Protein 5DQV (pdb70)

Solvent-accessible surface area: 17949 Å² total; per-residue (Å²): 179,93,77,115,78,22,6,77,84,0,57,97,27,0,90,76,30,27,106,96,46,51,13,0,30,25,0,0,90,29,0,48,102,0,0,101,114,57,139,12,55,72,17,1,0,32,0,0,0,0,0,7,23,0,12,43,110,112,27,72,135,130,40,106,32,57,54,68,92,0,60,84,60,0,64,109,43,46,5,44,127,124,42,0,42,94,0,25,125,3,0,56,92,47,74,160,27,57,108,16,0,68,0,0,34,0,0,35,58,0,1,14,0,0,0,1,1,0,0,73,9,0,46,120,3,10,60,121,70,60,26,6,4,11,80,106,113,1,4,13,15,72,0,84,103,97,6,26,132,6,19,117,112,8,48,14,104,22,0,95,130,38,0,94,85,20,23,84,28,0,64,81,0,9,156,21,0,72,95,28,4,103,50,3,91,87,70,145,128,94,85,141,58,23,11,85,84,0,56,89,39,0,95,87,43,76,100,47,33,8,2,17,18,0,0,75,27,0,50,101,0,0,106,125,53,139,10,52,73,15,0,0,31,1,0,0,0,0,4,39,3,20,37,131,87,25,107,128,57,66,36,52,57,67,89,0,62,86,47,0,68,105,38,51,6,40,156,67,33,0,40,102,1,24,59,12,0,44,65,36,30,122,220,143,85,114,59,51,18,10,75,0,0,53,0,0,36,65,0,1,14,0,0,0,1,1,0,0,65,10,0,33,122,3,9,57,128,71,65,27,8,18,67,96,115,59,1,4,26,15,68,0,93,109,86,4,32,75,4,28,122,111,7,52,13,102,14,0,102,122,53,0,117,114,12,34,88,22,0,73,98,0,9,56,35,0,62,121,22,9,117,74,10,120

Structure (mmCIF, N/CA/C/O backbone):
data_5DQV
#
_entry.id   5DQV
#
_cell.length_a   47.061
_cell.length_b   53.432
_cell.length_c   82.610
_cell.angle_alpha   90.00
_cell.angle_beta   94.13
_cell.angle_gamma   90.00
#
_symmetry.space_group_name_H-M   'P 1 21 1'
#
loop_
_entity.id
_entity.type
_entity.pdbx_description
1 polymer 'Uncharacterized protein'
2 non-polymer 'NICKEL (II) ION'
3 water water
#
loop_
_atom_site.group_PDB
_atom_site.id
_atom_site.type_symbol
_atom_site.label_atom_id
_atom_site.label_alt_id
_atom_site.label_comp_id
_atom_site.label_asym_id
_atom_site.label_entity_id
_atom_site.label_seq_id
_atom_site.pdbx_PDB_ins_code
_atom_site.Cartn_x
_atom_site.Cartn_y
_atom_site.Cartn_z
_atom_site.occupancy
_atom_site.B_iso_or_equiv
_atom_site.auth_seq_id
_atom_site.auth_comp_id
_atom_site.auth_asym_id
_atom_site.auth_atom_id
_atom_site.pdbx_PDB_model_num
ATOM 1 N N . MET A 1 7 ? -14.486 8.079 15.877 1.00 69.62 1 MET A N 1
ATOM 2 C CA . MET A 1 7 ? -13.753 7.738 14.616 1.00 66.29 1 MET A CA 1
ATOM 3 C C . MET A 1 7 ? -14.092 6.334 14.118 1.00 58.47 1 MET A C 1
ATOM 4 O O . MET A 1 7 ? -13.879 5.314 14.802 1.00 53.78 1 MET A O 1
ATOM 9 N N . THR A 1 8 ? -14.600 6.296 12.894 1.00 57.44 2 THR A N 1
ATOM 10 C CA . THR A 1 8 ? -14.900 5.046 12.230 1.00 52.49 2 THR A CA 1
ATOM 11 C C . THR A 1 8 ? -13.638 4.215 11.977 1.00 47.78 2 THR A C 1
ATOM 12 O O . THR A 1 8 ? -13.653 3.005 12.175 1.00 42.96 2 THR A O 1
ATOM 16 N N . GLU A 1 9 ? -12.555 4.848 11.538 1.00 49.49 3 GLU A N 1
ATOM 17 C CA . GLU A 1 9 ? -11.298 4.091 11.308 1.00 46.33 3 GLU A CA 1
ATOM 18 C C . GLU A 1 9 ? -10.672 3.554 12.611 1.00 42.70 3 GLU A C 1
ATOM 19 O O . GLU A 1 9 ? -10.050 2.516 12.606 1.00 37.93 3 GLU A O 1
ATOM 25 N N . LEU A 1 10 ? -10.825 4.274 13.717 1.00 44.48 4 LEU A N 1
ATOM 26 C CA . LEU A 1 10 ? -10.325 3.786 15.001 1.00 43.35 4 LEU A CA 1
ATOM 27 C C . LEU A 1 10 ? -11.028 2.474 15.369 1.00 38.04 4 LEU A C 1
ATOM 28 O O . LEU A 1 10 ? -10.405 1.508 15.830 1.00 33.66 4 LEU A O 1
ATOM 33 N N . LYS A 1 11 ? -12.333 2.443 15.130 1.00 37.47 5 LYS A N 1
ATOM 34 C CA . LYS A 1 11 ? -13.149 1.311 15.497 1.00 35.62 5 LYS A CA 1
ATOM 35 C C . LYS A 1 11 ? -12.833 0.133 14.576 1.00 31.20 5 LYS A C 1
ATOM 36 O O . LYS A 1 11 ? -12.707 -1.016 15.022 1.00 29.00 5 LYS A O 1
ATOM 39 N N . GLN A 1 12 ? -12.671 0.411 13.289 1.00 30.85 6 GLN A N 1
ATOM 40 C CA . GLN A 1 12 ? -12.329 -0.663 12.336 1.00 28.56 6 GLN A CA 1
ATOM 41 C C . GLN A 1 12 ? -10.941 -1.268 12.656 1.00 26.77 6 GLN A C 1
ATOM 42 O O . GLN A 1 12 ? -10.770 -2.494 12.645 1.00 24.18 6 GLN A O 1
ATOM 48 N N . ALA A 1 13 ? -9.948 -0.426 12.985 1.00 28.49 7 ALA A N 1
ATOM 49 C CA . ALA A 1 13 ? -8.637 -0.951 13.347 1.00 28.13 7 ALA A CA 1
ATOM 50 C C . ALA A 1 13 ? -8.749 -1.828 14.623 1.00 27.35 7 ALA A C 1
ATOM 51 O O . ALA A 1 13 ? -8.143 -2.878 14.701 1.00 25.54 7 ALA A O 1
ATOM 53 N N . ASP A 1 14 ? -9.532 -1.387 15.611 1.00 29.73 8 ASP A N 1
ATOM 54 C CA . ASP A 1 14 ? -9.702 -2.182 16.833 1.00 29.97 8 ASP A CA 1
ATOM 55 C C . ASP A 1 14 ? -10.395 -3.521 16.488 1.00 27.55 8 ASP A C 1
ATOM 56 O O . ASP A 1 14 ? -10.096 -4.561 17.074 1.00 26.95 8 ASP A O 1
ATOM 61 N N . GLN A 1 15 ? -11.333 -3.482 15.549 1.00 26.56 9 GLN A N 1
ATOM 62 C CA . GLN A 1 15 ? -11.991 -4.697 15.085 1.00 25.45 9 GLN A CA 1
ATOM 63 C C . GLN A 1 15 ? -11.051 -5.667 14.449 1.00 22.70 9 GLN A C 1
ATOM 64 O O . GLN A 1 15 ? -11.034 -6.868 14.759 1.00 20.72 9 GLN A O 1
ATOM 70 N N . ILE A 1 16 ? -10.196 -5.128 13.587 1.00 22.31 10 ILE A N 1
ATOM 71 C CA . ILE A 1 16 ? -9.212 -5.949 12.877 1.00 20.88 10 ILE A CA 1
ATOM 72 C C . ILE A 1 16 ? -8.219 -6.512 13.876 1.00 21.09 10 ILE A C 1
ATOM 73 O O . ILE A 1 16 ? -7.896 -7.685 13.795 1.00 20.47 10 ILE A O 1
ATOM 78 N N . ARG A 1 17 ? -7.806 -5.694 14.852 1.00 22.40 11 ARG A N 1
ATOM 79 C CA . ARG A 1 17 ? -6.870 -6.147 15.875 1.00 23.25 11 ARG A CA 1
ATOM 80 C C . ARG A 1 17 ? -7.389 -7.368 16.626 1.00 21.51 11 ARG A C 1
ATOM 81 O O . ARG A 1 17 ? -6.638 -8.302 16.895 1.00 21.44 11 ARG A O 1
ATOM 89 N N . THR A 1 18 ? -8.661 -7.341 17.019 1.00 22.46 12 THR A N 1
ATOM 90 C CA . THR A 1 18 ? -9.208 -8.419 17.861 1.00 22.23 12 THR A CA 1
ATOM 91 C C . THR A 1 18 ? -9.311 -9.693 16.977 1.00 20.51 12 THR A C 1
ATOM 92 O O . THR A 1 18 ? -9.053 -10.783 17.428 1.00 20.95 12 THR A O 1
ATOM 96 N N . TRP A 1 19 ? -9.731 -9.517 15.725 1.00 18.67 13 TRP A 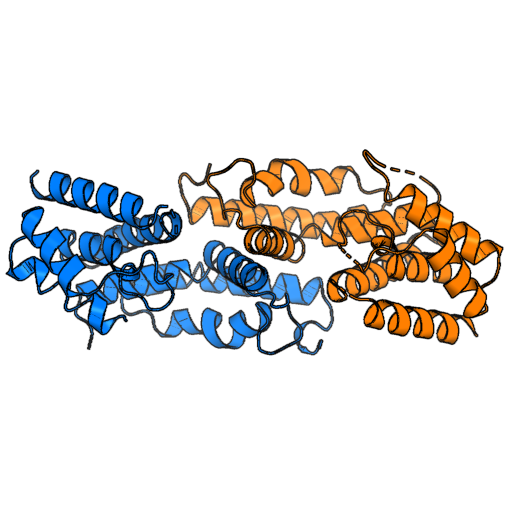N 1
ATOM 97 C CA . TRP A 1 19 ? -9.816 -10.617 14.759 1.00 19.20 13 TRP A CA 1
ATOM 98 C C . TRP A 1 19 ? -8.477 -11.325 14.573 1.00 18.75 13 TRP A C 1
ATOM 99 O O . TRP A 1 19 ? -8.381 -12.544 14.728 1.00 19.90 13 TRP A O 1
ATOM 110 N N . VAL A 1 20 ? -7.449 -10.557 14.245 1.00 19.48 14 VAL A N 1
ATOM 111 C CA . VAL A 1 20 ? -6.132 -11.096 13.968 1.00 19.50 14 VAL A CA 1
ATOM 112 C C . VAL A 1 20 ? -5.586 -11.825 15.192 1.00 21.63 14 VAL A C 1
ATOM 113 O O . VAL A 1 20 ? -5.055 -12.947 15.077 1.00 21.53 14 VAL A O 1
ATOM 117 N N . GLN A 1 21 ? -5.733 -11.187 16.358 1.00 22.79 15 GLN A N 1
ATOM 118 C CA . GLN A 1 21 ? -5.331 -11.820 17.606 1.00 26.06 15 GLN A CA 1
ATOM 119 C C . GLN A 1 21 ? -6.095 -13.126 17.817 1.00 26.50 15 GLN A C 1
ATOM 120 O O . GLN A 1 21 ? -5.494 -14.125 18.222 1.00 28.52 15 GLN A O 1
ATOM 126 N N . SER A 1 22 ? -7.399 -13.157 17.497 1.00 24.48 16 SER A N 1
ATOM 127 C CA . SER A 1 22 ? -8.190 -14.382 17.626 1.00 24.28 16 SER A CA 1
ATOM 128 C C . SER A 1 22 ? -7.785 -15.462 16.636 1.00 24.64 16 SER A C 1
ATOM 129 O O . SER A 1 22 ? -7.789 -16.632 16.982 1.00 27.92 16 SER A O 1
ATOM 132 N N . VAL A 1 23 ? -7.448 -15.076 15.404 1.00 23.74 17 VAL A N 1
ATOM 133 C CA . VAL A 1 23 ? -6.984 -15.998 14.371 1.00 25.00 17 VAL A CA 1
ATOM 134 C C . VAL A 1 23 ? -5.671 -16.671 14.812 1.00 27.32 17 VAL A C 1
ATOM 135 O O . VAL A 1 23 ? -5.518 -17.885 14.715 1.00 29.63 17 VAL A O 1
ATOM 139 N N . LEU A 1 24 ? -4.760 -15.873 15.343 1.00 27.45 18 LEU A N 1
ATOM 140 C CA . LEU A 1 24 ? -3.387 -16.322 15.623 1.00 30.59 18 LEU A CA 1
ATOM 141 C C . LEU A 1 24 ? -3.286 -17.088 16.907 1.00 35.23 18 LEU A C 1
ATOM 142 O O . LEU A 1 24 ? -2.253 -17.626 17.218 1.00 38.88 18 LEU A O 1
ATOM 147 N N . THR A 1 25 ? -4.386 -17.139 17.632 1.00 36.91 19 THR A N 1
ATOM 148 C CA . THR A 1 25 ? -4.522 -17.814 18.893 1.00 42.22 19 THR A CA 1
ATOM 149 C C . THR A 1 25 ? -5.032 -19.248 18.641 1.00 46.65 19 THR A C 1
ATOM 150 O O . THR A 1 25 ? -5.976 -19.451 17.838 1.00 47.35 19 THR A O 1
ATOM 152 N N . ASP A 1 32 ? 3.303 -14.432 14.809 1.00 35.37 26 ASP A N 1
ATOM 153 C CA . ASP A 1 32 ? 2.516 -14.452 16.023 1.00 34.42 26 ASP A CA 1
ATOM 154 C C . ASP A 1 32 ? 2.133 -13.045 16.452 1.00 31.63 26 ASP A C 1
ATOM 155 O O . ASP A 1 32 ? 2.618 -12.021 15.907 1.00 27.78 26 ASP A O 1
ATOM 160 N N . TRP A 1 33 ? 1.210 -13.008 17.407 1.00 30.19 27 TRP A N 1
ATOM 161 C CA . TRP A 1 33 ? 0.501 -11.798 17.666 1.00 29.08 27 TRP A CA 1
ATOM 162 C C . TRP A 1 33 ? 1.496 -10.732 18.132 1.00 27.69 27 TRP A C 1
ATOM 163 O O . TRP A 1 33 ? 1.389 -9.574 17.732 1.00 25.81 27 TRP A O 1
ATOM 174 N N . LEU A 1 34 ? 2.471 -11.122 18.940 1.00 29.35 28 LEU A N 1
ATOM 175 C CA . LEU A 1 34 ? 3.434 -10.153 19.465 1.00 29.68 28 LEU A CA 1
ATOM 176 C C . LEU A 1 34 ? 4.213 -9.464 18.323 1.00 27.64 28 LEU A C 1
ATOM 177 O O . LEU A 1 34 ? 4.361 -8.251 18.328 1.00 26.45 28 LEU A O 1
ATOM 182 N N . HIS A 1 35 ? 4.645 -10.261 17.344 1.00 26.33 29 HIS A N 1
ATOM 183 C CA . HIS A 1 35 ? 5.329 -9.765 16.154 1.00 25.50 29 HIS A CA 1
ATOM 184 C C . HIS A 1 35 ? 4.416 -8.779 15.434 1.00 23.77 29 HIS A C 1
ATOM 185 O O . HIS A 1 35 ? 4.812 -7.656 15.118 1.00 22.39 29 HIS A O 1
ATOM 192 N N . ILE A 1 36 ? 3.171 -9.194 15.170 1.00 22.96 30 ILE A N 1
ATOM 193 C CA . ILE A 1 36 ? 2.247 -8.347 14.443 1.00 22.25 30 ILE A CA 1
ATOM 194 C C . ILE A 1 36 ? 2.011 -7.026 15.177 1.00 22.49 30 ILE A C 1
ATOM 195 O O . ILE A 1 36 ? 2.084 -5.982 14.588 1.00 21.67 30 ILE A O 1
ATOM 200 N N . SER A 1 37 ? 1.835 -7.068 16.496 1.00 24.08 31 SER A N 1
ATOM 201 C CA . SER A 1 37 ? 1.609 -5.837 17.260 1.00 25.90 31 SER A CA 1
ATOM 202 C C . SER A 1 37 ? 2.787 -4.879 17.153 1.00 25.39 31 SER A C 1
ATOM 203 O O . SER A 1 37 ? 2.618 -3.648 16.961 1.00 24.15 31 SER A O 1
ATOM 206 N N . ARG A 1 38 ? 4.002 -5.426 17.238 1.00 24.84 32 ARG A N 1
ATOM 207 C CA . ARG A 1 38 ? 5.200 -4.599 17.132 1.00 23.88 32 ARG A CA 1
ATOM 208 C C . ARG A 1 38 ? 5.295 -3.990 15.735 1.00 22.26 32 ARG A C 1
ATOM 209 O O . ARG A 1 38 ? 5.645 -2.804 15.562 1.00 21.03 32 ARG A O 1
ATOM 217 N N . VAL A 1 39 ? 5.048 -4.810 14.721 1.00 20.76 33 VAL A N 1
ATOM 218 C CA . VAL A 1 39 ? 5.121 -4.331 13.346 1.00 19.18 33 VAL A CA 1
ATOM 219 C C . VAL A 1 39 ? 4.093 -3.251 13.047 1.00 19.59 33 VAL A C 1
ATOM 220 O O . VAL A 1 39 ? 4.446 -2.250 12.439 1.00 19.22 33 VAL A O 1
ATOM 224 N N . ALA A 1 40 ? 2.848 -3.400 13.556 1.00 20.09 34 ALA A N 1
ATOM 225 C CA . ALA A 1 40 ? 1.852 -2.382 13.398 1.00 20.16 34 ALA A CA 1
ATOM 226 C C . ALA A 1 40 ? 2.247 -1.051 14.069 1.00 21.44 34 ALA A C 1
ATOM 227 O O . ALA A 1 40 ? 2.158 0.006 13.418 1.00 20.79 34 ALA A O 1
ATOM 229 N N . ASP A 1 41 ? 2.804 -1.095 15.275 1.00 21.67 35 ASP A N 1
ATOM 230 C CA . ASP A 1 41 ? 3.245 0.148 15.940 1.00 25.00 35 ASP A CA 1
ATOM 231 C C . ASP A 1 41 ? 4.386 0.821 15.166 1.00 24.38 35 ASP A C 1
ATOM 232 O O . ASP A 1 41 ? 4.412 2.031 14.942 1.00 24.10 35 ASP A O 1
ATOM 237 N N . LEU A 1 42 ? 5.336 0.019 14.733 1.00 24.73 36 LEU A N 1
ATOM 238 C CA . LEU A 1 42 ? 6.477 0.538 13.957 1.00 25.13 36 LEU A CA 1
ATOM 239 C C . LEU A 1 42 ? 6.000 1.115 12.623 1.00 23.37 36 LEU A C 1
ATOM 240 O O . LEU A 1 42 ? 6.424 2.175 12.206 1.00 21.41 36 LEU A O 1
ATOM 245 N N . ALA A 1 43 ? 5.125 0.381 11.946 1.00 21.62 37 ALA A N 1
ATOM 246 C CA . ALA A 1 43 ? 4.607 0.836 10.679 1.00 21.47 37 ALA A CA 1
ATOM 247 C C . ALA A 1 43 ? 3.845 2.176 10.776 1.00 21.53 37 ALA A C 1
ATOM 248 O O . ALA A 1 43 ? 3.989 3.051 9.905 1.00 20.47 37 ALA A O 1
ATOM 250 N N . VAL A 1 44 ? 3.046 2.354 11.818 1.00 22.04 38 VAL A N 1
ATOM 251 C CA . VAL A 1 44 ? 2.259 3.583 11.972 1.00 23.30 38 VAL A CA 1
ATOM 252 C C . VAL A 1 44 ? 3.210 4.739 12.248 1.00 22.69 38 VAL A C 1
ATOM 253 O O . VAL A 1 44 ? 3.045 5.865 11.687 1.00 22.10 38 VAL A O 1
ATOM 257 N N . TYR A 1 45 ? 4.244 4.477 13.050 1.00 22.99 39 TYR A N 1
ATOM 258 C CA . TYR A 1 45 ? 5.251 5.508 13.344 1.00 24.72 39 TYR A CA 1
ATOM 259 C C . TYR A 1 45 ? 5.981 6.009 12.061 1.00 23.64 39 TYR A C 1
ATOM 260 O O . TYR A 1 45 ? 6.027 7.201 11.748 1.00 23.55 39 TYR A O 1
ATOM 269 N N . ILE A 1 46 ? 6.476 5.071 11.289 1.00 22.73 40 ILE A N 1
ATOM 270 C CA . ILE A 1 46 ? 7.130 5.362 9.990 1.00 22.66 40 ILE A CA 1
ATOM 271 C C . ILE A 1 46 ? 6.173 6.044 8.984 1.00 22.15 40 ILE A C 1
ATOM 272 O O . ILE A 1 46 ? 6.519 7.017 8.335 1.00 22.64 40 ILE A O 1
ATOM 277 N N . GLY A 1 47 ? 4.966 5.507 8.892 1.00 21.54 41 GLY A N 1
ATOM 278 C CA . GLY A 1 47 ? 3.921 6.009 8.061 1.00 22.33 41 GLY A CA 1
ATOM 279 C C . GLY A 1 47 ? 3.588 7.452 8.321 1.00 22.18 41 GLY A C 1
ATOM 280 O O . GLY A 1 47 ? 3.423 8.254 7.379 1.00 22.39 41 GLY A O 1
ATOM 281 N N . GLU A 1 48 ? 3.553 7.822 9.595 1.00 23.91 42 GLU A N 1
ATOM 282 C CA . GLU A 1 48 ? 3.292 9.205 9.949 1.00 25.86 42 GLU A CA 1
ATOM 283 C C . GLU A 1 48 ? 4.444 10.132 9.531 1.00 25.89 42 GLU A C 1
ATOM 284 O O . GLU A 1 48 ? 4.209 11.178 8.931 1.00 27.84 42 GLU A O 1
ATOM 290 N N . LYS A 1 49 ? 5.685 9.730 9.783 1.00 24.88 43 LYS A N 1
ATOM 291 C CA . LYS A 1 49 ? 6.851 10.494 9.337 1.00 25.84 43 LYS A CA 1
ATOM 292 C C . LYS A 1 49 ? 6.908 10.610 7.823 1.00 25.37 43 LYS A C 1
ATOM 293 O O . LYS A 1 49 ? 7.356 11.631 7.299 1.00 25.25 43 LYS A O 1
ATOM 299 N N . GLU A 1 50 ? 6.467 9.561 7.132 1.00 23.74 44 GLU A N 1
ATOM 300 C CA . GLU A 1 50 ? 6.584 9.497 5.664 1.00 24.49 44 GLU A CA 1
ATOM 301 C C . GLU A 1 50 ? 5.346 10.044 4.936 1.00 25.03 44 GLU A C 1
ATOM 302 O O . GLU A 1 50 ? 5.312 10.069 3.724 1.00 24.93 44 GLU A O 1
ATOM 308 N N . ASN A 1 51 ? 4.329 10.459 5.694 1.00 25.09 45 ASN A N 1
ATOM 309 C CA . ASN A 1 51 ? 3.043 10.935 5.151 1.00 25.40 45 ASN A CA 1
ATOM 310 C C . ASN A 1 51 ? 2.350 9.911 4.282 1.00 24.97 45 ASN A C 1
ATOM 311 O O . ASN A 1 51 ? 1.808 10.264 3.234 1.00 26.09 45 ASN A O 1
ATOM 316 N N . ALA A 1 52 ? 2.361 8.649 4.714 1.00 23.63 46 ALA A N 1
ATOM 317 C CA . ALA A 1 52 ? 1.690 7.580 4.014 1.00 23.77 46 ALA A CA 1
ATOM 318 C C . ALA A 1 52 ? 0.262 7.513 4.569 1.00 25.25 46 ALA A C 1
ATOM 319 O O . ALA A 1 52 ? -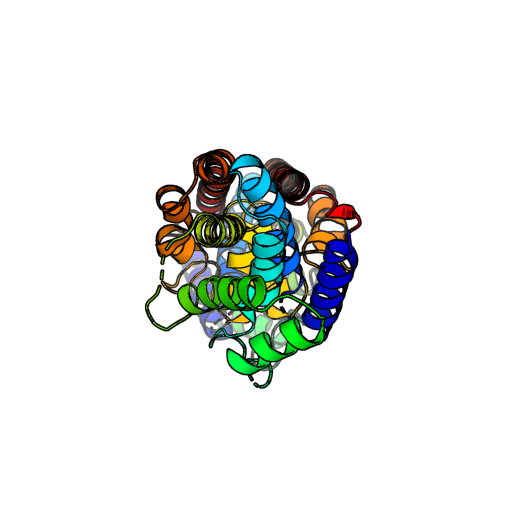0.044 8.161 5.575 1.00 26.18 46 ALA A O 1
ATOM 321 N N . ASP A 1 53 ? -0.622 6.794 3.904 1.00 25.67 47 ASP A N 1
ATOM 322 C CA . ASP A 1 53 ? -1.987 6.610 4.420 1.00 27.04 47 ASP A CA 1
ATOM 323 C C . ASP A 1 53 ? -1.964 5.723 5.647 1.00 25.92 47 ASP A C 1
ATOM 324 O O . ASP A 1 53 ? -1.709 4.518 5.525 1.00 24.94 47 ASP A O 1
ATOM 329 N N . LEU A 1 54 ? -2.239 6.286 6.820 1.00 26.28 48 LEU A N 1
ATOM 330 C CA . LEU A 1 54 ? -2.029 5.536 8.090 1.00 26.36 48 LEU A CA 1
ATOM 331 C C . LEU A 1 54 ? -3.024 4.372 8.296 1.00 26.36 48 LEU A C 1
ATOM 332 O O . LEU A 1 54 ? -2.682 3.331 8.902 1.00 24.94 48 LEU A O 1
ATOM 337 N N . PHE A 1 55 ? -4.248 4.544 7.796 1.00 27.16 49 PHE A N 1
ATOM 338 C CA . PHE A 1 55 ? -5.221 3.488 7.947 1.00 27.26 49 PHE A CA 1
ATOM 339 C C . PHE A 1 55 ? -4.810 2.283 7.126 1.00 25.21 49 PHE A C 1
ATOM 340 O O . PHE A 1 55 ? -4.898 1.134 7.593 1.00 24.15 49 PHE A O 1
ATOM 348 N N . ILE A 1 56 ? -4.325 2.529 5.907 1.00 24.93 50 ILE A N 1
ATOM 349 C CA . ILE A 1 56 ? -3.935 1.417 5.055 1.00 25.07 50 ILE A CA 1
ATOM 350 C C . ILE A 1 56 ? -2.690 0.775 5.654 1.00 23.15 50 ILE A C 1
ATOM 351 O O . ILE A 1 56 ? -2.560 -0.454 5.679 1.00 24.00 50 ILE A O 1
ATOM 356 N N . VAL A 1 57 ? -1.770 1.590 6.141 1.00 22.82 51 VAL A N 1
ATOM 357 C CA . VAL A 1 57 ? -0.538 1.055 6.708 1.00 21.19 51 VAL A CA 1
ATOM 358 C C . VAL A 1 57 ? -0.852 0.152 7.903 1.00 20.61 51 VAL A C 1
ATOM 359 O O . VAL A 1 57 ? -0.344 -0.985 7.996 1.00 18.17 51 VAL A O 1
ATOM 363 N N . GLU A 1 58 ? -1.723 0.640 8.798 1.00 20.45 52 GLU A N 1
ATOM 364 C CA . GLU A 1 58 ? -2.022 -0.143 10.002 1.00 20.45 52 GLU A CA 1
ATOM 365 C C . GLU A 1 58 ? -2.755 -1.446 9.673 1.00 19.46 52 GLU A C 1
ATOM 366 O O . GLU A 1 58 ? -2.443 -2.485 10.253 1.00 20.42 52 GLU A O 1
ATOM 372 N N . THR A 1 59 ? -3.756 -1.368 8.813 1.00 19.74 53 THR A N 1
ATOM 373 C CA . THR A 1 59 ? -4.504 -2.525 8.365 1.00 21.06 53 THR A CA 1
ATOM 374 C C . THR A 1 59 ? -3.647 -3.560 7.680 1.00 21.03 53 THR A C 1
ATOM 375 O O . THR A 1 59 ? -3.680 -4.740 8.071 1.00 22.31 53 THR A O 1
ATOM 379 N N . ALA A 1 60 ? -2.817 -3.124 6.727 1.00 20.07 54 ALA A N 1
ATOM 380 C CA . ALA A 1 60 ? -1.867 -4.031 6.095 1.00 19.62 54 ALA A CA 1
ATOM 381 C C . ALA A 1 60 ? -0.883 -4.647 7.055 1.00 18.97 54 ALA A C 1
ATOM 382 O O . ALA A 1 60 ? -0.606 -5.862 7.014 1.00 18.92 54 ALA A O 1
ATOM 384 N N . ALA A 1 61 ? -0.394 -3.842 7.983 1.00 18.76 55 ALA A N 1
ATOM 385 C CA . ALA A 1 61 ? 0.539 -4.366 8.986 1.00 19.30 55 ALA A CA 1
ATOM 386 C C . ALA A 1 61 ? -0.153 -5.435 9.789 1.00 19.20 55 ALA A C 1
ATOM 387 O O . ALA A 1 61 ? 0.404 -6.496 10.046 1.00 20.51 55 ALA A O 1
ATOM 389 N N . LEU A 1 62 ? -1.392 -5.155 10.186 1.00 20.34 56 LEU A N 1
ATOM 390 C CA . LEU A 1 62 ? -2.117 -6.111 11.055 1.00 20.39 56 LEU A CA 1
ATOM 391 C C . LEU A 1 62 ? -2.348 -7.439 10.344 1.00 20.58 56 LEU A C 1
ATOM 392 O O . LEU A 1 62 ? -2.231 -8.483 10.966 1.00 21.25 56 LEU A O 1
ATOM 397 N N . VAL A 1 63 ? -2.656 -7.419 9.042 1.00 21.00 57 VAL A N 1
ATOM 398 C CA . VAL A 1 63 ? -2.984 -8.683 8.332 1.00 21.52 57 VAL A CA 1
ATOM 399 C C . VAL A 1 63 ? -1.853 -9.248 7.506 1.00 23.71 57 VAL A C 1
ATOM 400 O O . VAL A 1 63 ? -2.035 -10.294 6.871 1.00 24.53 57 VAL A O 1
ATOM 404 N N . HIS A 1 64 ? -0.665 -8.629 7.591 1.00 24.35 58 HIS A N 1
ATOM 405 C CA . HIS A 1 64 ? 0.438 -8.919 6.656 1.00 25.90 58 HIS A CA 1
ATOM 406 C C . HIS A 1 64 ? 0.867 -10.387 6.704 1.00 27.50 58 HIS A C 1
ATOM 407 O O . HIS A 1 64 ? 1.297 -10.923 5.677 1.00 30.55 58 HIS A O 1
ATOM 414 N N . ASP A 1 65 ? 0.685 -11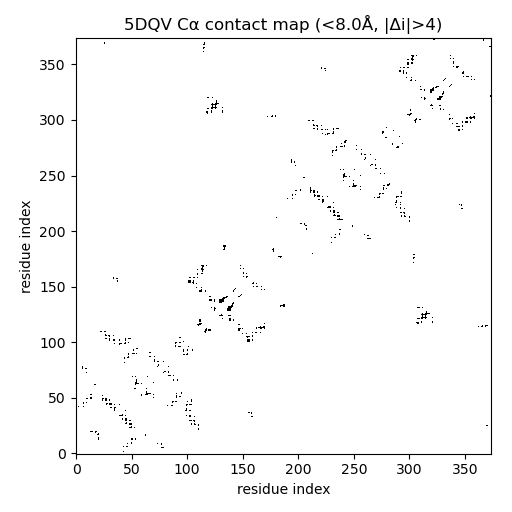.047 7.846 1.00 26.03 59 ASP A N 1
ATOM 415 C CA . ASP A 1 65 ? 1.156 -12.421 8.051 1.00 28.22 59 ASP A CA 1
ATOM 416 C C . ASP A 1 65 ? 0.094 -13.501 7.842 1.00 27.56 59 ASP A C 1
ATOM 417 O O . ASP A 1 65 ? 0.433 -14.710 7.919 1.00 28.89 59 ASP A O 1
ATOM 422 N N . LEU A 1 66 ? -1.180 -13.122 7.700 1.00 24.92 60 LEU A N 1
ATOM 423 C CA . LEU A 1 66 ? -2.263 -14.082 7.888 1.00 25.46 60 LEU A CA 1
ATOM 424 C C . LEU A 1 66 ? -2.240 -15.095 6.727 1.00 25.13 60 LEU A C 1
ATOM 425 O O . LEU A 1 66 ? -2.716 -16.196 6.891 1.00 24.90 60 LEU A O 1
ATOM 430 N N . ILE A 1 67 ? -1.705 -14.673 5.591 1.00 24.19 61 ILE A N 1
ATOM 431 C CA . ILE A 1 67 ? -1.627 -15.513 4.399 1.00 26.70 61 ILE A CA 1
ATOM 432 C C . ILE A 1 67 ? -0.262 -16.158 4.168 1.00 29.04 61 ILE A C 1
ATOM 433 O O . ILE A 1 67 ? -0.060 -16.834 3.169 1.00 29.27 61 ILE A O 1
ATOM 438 N N . ASP A 1 68 ? 0.665 -15.942 5.099 1.00 30.13 62 ASP A N 1
ATOM 439 C CA . ASP A 1 68 ? 2.072 -16.262 4.860 1.00 31.63 62 ASP A CA 1
ATOM 440 C C . ASP A 1 68 ? 2.218 -17.781 5.003 1.00 34.42 62 ASP A C 1
ATOM 441 O O . ASP A 1 68 ? 1.625 -18.429 5.881 1.00 33.31 62 ASP A O 1
ATOM 446 N N . VAL A 1 69 ? 2.988 -18.351 4.098 1.00 37.72 63 VAL A N 1
ATOM 447 C CA . VAL A 1 69 ? 3.158 -19.778 4.015 1.00 42.12 63 VAL A CA 1
ATOM 448 C C . VAL A 1 69 ? 3.703 -20.374 5.300 1.00 43.76 63 VAL A C 1
ATOM 449 O O . VAL A 1 69 ? 3.512 -21.563 5.558 1.00 46.15 63 VAL A O 1
ATOM 453 N N . LYS A 1 70 ? 4.364 -19.538 6.091 1.00 43.49 64 LYS A N 1
ATOM 454 C CA . LYS A 1 70 ? 5.008 -19.993 7.310 1.00 45.93 64 LYS A CA 1
ATOM 455 C C . LYS A 1 70 ? 4.032 -20.287 8.440 1.00 45.64 64 LYS A C 1
ATOM 456 O O . LYS A 1 70 ? 4.373 -21.029 9.357 1.00 47.93 64 LYS A O 1
ATOM 459 N N . LEU A 1 71 ? 2.811 -19.738 8.380 1.00 43.28 65 LEU A N 1
ATOM 460 C CA . LEU A 1 71 ? 1.822 -20.070 9.383 1.00 42.00 65 LEU A CA 1
ATOM 461 C C . LEU A 1 71 ? 1.397 -21.488 9.193 1.00 43.67 65 LEU A C 1
ATOM 462 O O . LEU A 1 71 ? 1.342 -21.969 8.080 1.00 45.32 65 LEU A O 1
ATOM 467 N N . PRO A 1 72 ? 1.044 -22.164 10.292 1.00 43.70 66 PRO A N 1
ATOM 468 C CA . PRO A 1 72 ? 0.537 -23.492 10.145 1.00 44.94 66 PRO A CA 1
ATOM 469 C C . PRO A 1 72 ? -0.784 -23.520 9.400 1.00 43.51 66 PRO A C 1
ATOM 470 O O . PRO A 1 72 ? -1.521 -22.527 9.355 1.00 38.59 66 PRO A O 1
ATOM 474 N N . ASP A 1 73 ? -1.048 -24.681 8.826 1.00 36.21 67 ASP A N 1
ATOM 475 C CA . ASP A 1 73 ? -2.260 -24.934 8.037 1.00 35.79 67 ASP A CA 1
ATOM 476 C C . ASP A 1 73 ? -3.576 -24.819 8.801 1.00 34.43 67 ASP A C 1
ATOM 477 O O . ASP A 1 73 ? -4.615 -24.574 8.225 1.00 33.38 67 ASP A O 1
ATOM 482 N N . THR A 1 74 ? -3.536 -25.002 10.109 1.00 35.44 68 THR A N 1
ATOM 483 C CA . THR A 1 74 ? -4.723 -24.762 10.937 1.00 35.20 68 THR A CA 1
ATOM 484 C C . THR A 1 74 ? -5.070 -23.260 11.059 1.00 32.31 68 THR A C 1
ATOM 485 O O . THR A 1 74 ? -6.161 -22.893 11.453 1.00 33.39 68 THR A O 1
ATOM 489 N N . ILE A 1 75 ? -4.161 -22.370 10.692 1.00 30.16 69 ILE A N 1
ATOM 490 C CA . ILE A 1 75 ? -4.359 -20.954 10.948 1.00 28.34 69 ILE A CA 1
ATOM 491 C C . ILE A 1 75 ? -4.322 -20.102 9.712 1.00 26.27 69 ILE A C 1
ATOM 492 O O . ILE A 1 75 ? -5.127 -19.174 9.579 1.00 24.67 69 ILE A O 1
ATOM 497 N N . ARG A 1 76 ? -3.395 -20.399 8.796 1.00 24.96 70 ARG A N 1
ATOM 498 C CA . ARG A 1 76 ? -3.190 -19.602 7.610 1.00 24.20 70 ARG A CA 1
ATOM 499 C C . ARG A 1 76 ? -4.507 -19.371 6.853 1.00 23.31 70 ARG A C 1
ATOM 500 O O . ARG A 1 76 ? -5.323 -20.288 6.750 1.00 23.50 70 ARG A O 1
ATOM 508 N N . LEU A 1 77 ? -4.727 -18.137 6.376 1.00 22.50 71 LEU A N 1
ATOM 509 C CA . LEU A 1 77 ? -5.934 -17.773 5.602 1.00 21.59 71 LEU A CA 1
ATOM 510 C C . LEU A 1 77 ? -5.624 -17.650 4.124 1.00 22.01 71 LEU A C 1
ATOM 511 O O . LEU A 1 77 ? -4.473 -17.420 3.766 1.00 20.61 71 LEU A O 1
ATOM 516 N N . SER A 1 78 ? -6.645 -17.857 3.298 1.00 21.98 72 SER A N 1
ATOM 517 C CA . SER A 1 78 ? -6.565 -17.541 1.897 1.00 23.68 72 SER A CA 1
ATOM 518 C C . SER A 1 78 ? -6.751 -16.050 1.755 1.00 22.98 72 SER A C 1
ATOM 519 O O . SER A 1 78 ? -7.280 -15.345 2.661 1.00 20.31 72 SER A O 1
ATOM 522 N N . VAL A 1 79 ? -6.374 -15.550 0.602 1.00 23.71 73 VAL A N 1
ATOM 523 C CA . VAL A 1 79 ? -6.510 -14.135 0.330 1.00 24.04 73 VAL A CA 1
ATOM 524 C C . VAL A 1 79 ? -7.981 -13.741 0.336 1.00 24.57 73 VAL A C 1
ATOM 525 O O . VAL A 1 79 ? -8.364 -12.681 0.899 1.00 22.50 73 VAL A O 1
ATOM 529 N N . SER A 1 80 ? -8.834 -14.585 -0.241 1.00 26.19 74 SER A N 1
ATOM 530 C CA . SER A 1 80 ? -10.286 -14.278 -0.227 1.00 26.64 74 SER A CA 1
ATOM 531 C C . SER A 1 80 ? -10.843 -14.202 1.189 1.00 25.30 74 SER A C 1
ATOM 532 O O . SER A 1 80 ? -11.716 -13.378 1.467 1.00 24.24 74 SER A O 1
ATOM 535 N N . GLU A 1 81 ? -10.331 -15.006 2.109 1.00 24.30 75 GLU A N 1
ATOM 536 C CA . GLU A 1 81 ? -10.826 -14.961 3.483 1.00 23.36 75 GLU A CA 1
ATOM 537 C C . GLU A 1 81 ? -10.471 -13.644 4.132 1.00 22.49 75 GLU A C 1
ATOM 538 O O . GLU A 1 81 ? -11.288 -13.078 4.845 1.00 22.12 75 GLU A O 1
ATOM 544 N N . VAL A 1 82 ? -9.240 -13.166 3.899 1.00 22.17 76 VAL A N 1
ATOM 545 C CA . VAL A 1 82 ? -8.817 -11.879 4.420 1.00 20.63 76 VAL A CA 1
ATOM 546 C C . VAL A 1 82 ? -9.655 -10.746 3.824 1.00 20.92 76 VAL A C 1
ATOM 547 O O . VAL A 1 82 ? -10.160 -9.922 4.542 1.00 20.18 76 VAL A O 1
ATOM 551 N N . TYR A 1 83 ? -9.770 -10.726 2.506 1.00 20.69 77 TYR A N 1
ATOM 552 C CA . TYR A 1 83 ? -10.571 -9.749 1.790 1.00 21.79 77 TYR A CA 1
ATOM 553 C C . TYR A 1 83 ? -12.028 -9.670 2.339 1.00 22.60 77 TYR A C 1
ATOM 554 O O . TYR A 1 83 ? -12.509 -8.597 2.680 1.00 21.32 77 TYR A O 1
ATOM 563 N N . ASN A 1 84 ? -12.677 -10.829 2.461 1.00 23.79 78 ASN A N 1
ATOM 564 C CA . ASN A 1 84 ? -14.091 -10.905 2.874 1.00 24.45 78 ASN A CA 1
ATOM 565 C C . ASN A 1 84 ? -14.321 -10.377 4.277 1.00 23.59 78 ASN A C 1
ATOM 566 O O . ASN A 1 84 ? -15.337 -9.699 4.540 1.00 24.37 78 ASN A O 1
ATOM 571 N N . GLN A 1 85 ? -13.372 -10.637 5.177 1.00 22.46 79 GLN A N 1
ATOM 572 C CA . GLN A 1 85 ? -13.517 -10.210 6.557 1.00 21.15 79 GLN A CA 1
ATOM 573 C C . GLN A 1 85 ? -13.343 -8.728 6.639 1.00 20.60 79 GLN A C 1
ATOM 574 O O . GLN A 1 85 ? -14.080 -8.027 7.363 1.00 20.15 79 GLN A O 1
ATOM 580 N N . LEU A 1 86 ? -12.338 -8.212 5.931 1.00 19.45 80 LEU A N 1
ATOM 581 C CA . LEU A 1 86 ? -12.171 -6.740 5.881 1.00 20.87 80 LEU A CA 1
ATOM 582 C C . LEU A 1 86 ? -13.436 -6.033 5.406 1.00 21.13 80 LEU A C 1
ATOM 583 O O . LEU A 1 86 ? -13.861 -5.016 5.996 1.00 23.34 80 LEU A O 1
ATOM 588 N N . VAL A 1 87 ? -14.021 -6.525 4.319 1.00 21.44 81 VAL A N 1
ATOM 589 C CA . VAL A 1 87 ? -15.211 -5.907 3.739 1.00 22.84 81 VAL A CA 1
ATOM 590 C C . VAL A 1 87 ? -16.411 -6.015 4.710 1.00 23.94 81 VAL A C 1
ATOM 591 O O . VAL A 1 87 ? -17.188 -5.087 4.863 1.00 25.51 81 VAL A O 1
ATOM 595 N N . THR A 1 88 ? -16.568 -7.168 5.336 1.00 23.69 82 THR A N 1
ATOM 596 C CA . THR A 1 88 ? -17.645 -7.362 6.288 1.00 25.41 82 THR A CA 1
ATOM 597 C C . THR A 1 88 ? -17.480 -6.398 7.430 1.00 24.74 82 THR A C 1
ATOM 598 O O . THR A 1 88 ? -18.446 -5.815 7.936 1.00 28.44 82 THR A O 1
ATOM 602 N N . PHE A 1 89 ? -16.244 -6.221 7.857 1.00 24.12 83 PHE A N 1
ATOM 603 C CA . PHE A 1 89 ? -15.939 -5.283 8.917 1.00 25.06 83 PHE A CA 1
ATOM 604 C C . PHE A 1 89 ? -16.120 -3.812 8.540 1.00 27.15 83 PHE A C 1
ATOM 605 O O . PHE A 1 89 ? -15.987 -2.923 9.424 1.00 29.00 83 PHE A O 1
ATOM 613 N N . GLY A 1 90 ? -16.452 -3.533 7.272 1.00 27.43 84 GLY A N 1
ATOM 614 C CA . GLY A 1 90 ? -16.826 -2.190 6.842 1.00 29.37 84 GLY A CA 1
ATOM 615 C C . GLY A 1 90 ? -15.729 -1.394 6.144 1.00 28.99 84 GLY A C 1
ATOM 616 O O . GLY A 1 90 ? -15.942 -0.217 5.793 1.00 28.45 84 GLY A O 1
ATOM 617 N N . ILE A 1 91 ? -14.576 -2.023 5.881 1.00 28.30 85 ILE A N 1
ATOM 618 C CA . ILE A 1 91 ? -13.560 -1.365 5.088 1.00 28.64 85 ILE A CA 1
ATOM 619 C C . ILE A 1 91 ? -14.075 -1.307 3.653 1.00 29.62 85 ILE A C 1
ATOM 620 O O . ILE A 1 91 ? -14.504 -2.314 3.127 1.00 31.28 85 ILE A O 1
ATOM 625 N N . GLY A 1 92 ? -13.997 -0.157 3.012 1.00 31.36 86 GLY A N 1
ATOM 626 C CA . GLY A 1 92 ? -14.486 -0.002 1.623 1.00 32.37 86 GLY A CA 1
ATOM 627 C C . GLY A 1 92 ? -13.710 -0.867 0.626 1.00 31.73 86 GLY A C 1
ATOM 628 O O . GLY A 1 92 ? -12.595 -1.283 0.893 1.00 29.05 86 GLY A O 1
ATOM 629 N N . LYS A 1 93 ? -14.314 -1.132 -0.523 1.00 32.56 87 LYS A N 1
ATOM 630 C CA . LYS A 1 93 ? -13.730 -2.021 -1.534 1.00 33.26 87 LYS A CA 1
ATOM 631 C C . LYS A 1 93 ? -12.359 -1.542 -1.962 1.00 32.23 87 LYS A C 1
ATOM 632 O O . LYS A 1 93 ? -11.450 -2.342 -2.150 1.00 30.27 87 LYS A O 1
ATOM 638 N N . GLU A 1 94 ? -12.211 -0.241 -2.115 1.00 32.95 88 GLU A N 1
ATOM 639 C CA . GLU A 1 94 ? -10.970 0.296 -2.660 1.00 34.70 88 GLU A CA 1
ATOM 640 C C . GLU A 1 94 ? -9.814 0.122 -1.674 1.00 31.41 88 GLU A C 1
ATOM 641 O O . GLU A 1 94 ? -8.712 -0.265 -2.078 1.00 31.35 88 GLU A O 1
ATOM 647 N N . ASP A 1 95 ? -10.081 0.417 -0.405 1.00 28.58 89 ASP A N 1
ATOM 648 C CA . ASP A 1 95 ? -9.122 0.234 0.662 1.00 27.15 89 ASP A CA 1
ATOM 649 C C . ASP A 1 95 ? -8.771 -1.211 0.853 1.00 25.81 89 ASP A C 1
ATOM 650 O O . ASP A 1 95 ? -7.590 -1.557 1.037 1.00 25.74 89 ASP A O 1
ATOM 655 N N . ALA A 1 96 ? -9.787 -2.058 0.796 1.00 24.24 90 ALA A N 1
ATOM 656 C CA . ALA A 1 96 ? -9.567 -3.474 0.904 1.00 23.51 90 ALA A CA 1
ATOM 657 C C . ALA A 1 96 ? -8.687 -4.024 -0.249 1.00 23.79 90 ALA A C 1
ATOM 658 O O . ALA A 1 96 ? -7.756 -4.804 -0.029 1.00 22.16 90 ALA A O 1
ATOM 660 N N . ASP A 1 97 ? -8.922 -3.553 -1.467 1.00 26.35 91 ASP A N 1
ATOM 661 C CA . ASP A 1 97 ? -8.096 -3.943 -2.609 1.00 27.68 91 ASP A CA 1
ATOM 662 C C . ASP A 1 97 ? -6.619 -3.510 -2.393 1.00 27.42 91 ASP A C 1
ATOM 663 O O . ASP A 1 97 ? -5.680 -4.281 -2.717 1.00 25.98 91 ASP A O 1
ATOM 668 N N . ARG A 1 98 ? -6.414 -2.283 -1.872 1.00 26.22 92 ARG A N 1
ATOM 669 C CA A ARG A 1 98 ? -5.072 -1.746 -1.627 0.50 27.01 92 ARG A CA 1
ATOM 670 C CA B ARG A 1 98 ? -5.062 -1.785 -1.671 0.50 27.11 92 ARG A CA 1
ATOM 671 C C . ARG A 1 98 ? -4.343 -2.641 -0.629 1.00 25.12 92 ARG A C 1
ATOM 672 O O . ARG A 1 98 ? -3.166 -2.930 -0.792 1.00 25.75 92 ARG A O 1
ATOM 687 N N . VAL A 1 99 ? -5.055 -3.037 0.430 1.00 22.14 93 VAL A N 1
ATOM 688 C CA . VAL A 1 99 ? -4.483 -3.863 1.465 1.00 20.70 93 VAL A CA 1
ATOM 689 C C . VAL A 1 99 ? -4.095 -5.228 0.871 1.00 21.68 93 VAL A C 1
ATOM 690 O O . VAL A 1 99 ? -2.956 -5.678 1.048 1.00 21.50 93 VAL A O 1
ATOM 694 N N . ILE A 1 100 ? -4.966 -5.801 0.038 1.00 21.21 94 ILE A N 1
ATOM 695 C CA . ILE A 1 100 ? -4.683 -7.091 -0.588 1.00 22.28 94 ILE A CA 1
ATOM 696 C C . ILE A 1 100 ? -3.458 -6.991 -1.509 1.00 24.03 94 ILE A C 1
ATOM 697 O O . ILE A 1 100 ? -2.570 -7.874 -1.471 1.00 25.13 94 ILE A O 1
ATOM 702 N N . HIS 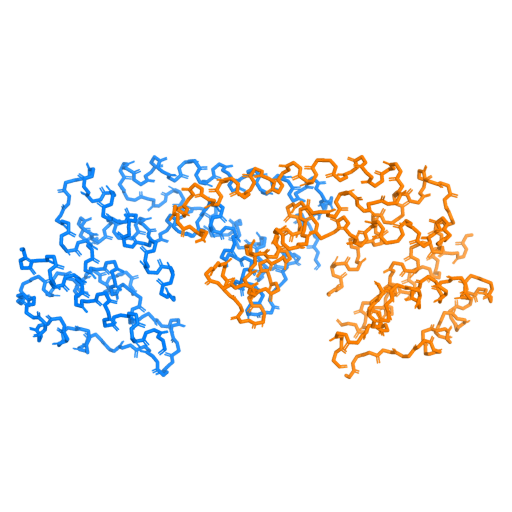A 1 101 ? -3.369 -5.921 -2.294 1.00 26.00 95 HIS A N 1
ATOM 703 C CA A HIS A 1 101 ? -2.254 -5.736 -3.203 0.50 29.69 95 HIS A CA 1
ATOM 704 C CA B HIS A 1 101 ? -2.255 -5.737 -3.208 0.50 28.85 95 HIS A CA 1
ATOM 705 C C . HIS A 1 101 ? -0.926 -5.674 -2.434 1.00 29.16 95 HIS A C 1
ATOM 706 O O . HIS A 1 101 ? 0.081 -6.178 -2.903 1.00 30.77 95 HIS A O 1
ATOM 719 N N . ILE A 1 102 ? -0.933 -5.076 -1.238 1.00 26.52 96 ILE A N 1
ATOM 720 C CA . ILE A 1 102 ? 0.274 -5.030 -0.413 1.00 27.00 96 ILE A CA 1
ATOM 721 C C . ILE A 1 102 ? 0.655 -6.439 0.022 1.00 27.35 96 ILE A C 1
ATOM 722 O O . ILE A 1 102 ? 1.783 -6.889 -0.230 1.00 29.34 96 ILE A O 1
ATOM 727 N N . ILE A 1 103 ? -0.270 -7.146 0.666 1.00 24.93 97 ILE A N 1
ATOM 728 C CA . ILE A 1 103 ? 0.140 -8.395 1.337 1.00 25.81 97 ILE A CA 1
ATOM 729 C C . ILE A 1 103 ? 0.463 -9.536 0.388 1.00 27.65 97 ILE A C 1
ATOM 730 O O . ILE A 1 103 ? 1.238 -10.412 0.743 1.00 29.67 97 ILE A O 1
ATOM 735 N N . THR A 1 104 ? -0.062 -9.497 -0.831 1.00 29.40 98 THR A N 1
ATOM 736 C CA . THR A 1 104 ? 0.191 -10.551 -1.814 1.00 32.10 98 THR A CA 1
ATOM 737 C C . THR A 1 104 ? 1.492 -10.290 -2.530 1.00 36.74 98 THR A C 1
ATOM 738 O O . THR A 1 104 ? 2.186 -11.237 -2.926 1.00 38.78 98 THR A O 1
ATOM 742 N N . LYS A 1 105 ? 1.814 -9.011 -2.700 1.00 39.08 99 LYS A N 1
ATOM 743 C CA . LYS A 1 105 ? 3.144 -8.592 -3.162 1.00 44.68 99 LYS A CA 1
ATOM 744 C C . LYS A 1 105 ? 4.219 -8.978 -2.125 1.00 45.58 99 LYS A C 1
ATOM 745 O O . LYS A 1 105 ? 5.203 -9.556 -2.479 1.00 47.51 99 LYS A O 1
ATOM 749 N N . MET A 1 106 ? 3.997 -8.653 -0.846 1.00 45.32 100 MET A N 1
ATOM 750 C CA . MET A 1 106 ? 4.971 -8.968 0.233 1.00 46.65 100 MET A CA 1
ATOM 751 C C . MET A 1 106 ? 5.219 -10.484 0.308 1.00 47.50 100 MET A C 1
ATOM 752 O O . MET A 1 106 ? 6.342 -10.911 0.376 1.00 49.20 100 MET A O 1
ATOM 757 N N . SER A 1 107 ? 4.134 -11.264 0.346 1.00 47.30 101 SER A N 1
ATOM 758 C CA . SER A 1 107 ? 4.183 -12.745 0.274 1.00 48.44 101 SER A CA 1
ATOM 759 C C . SER A 1 107 ? 4.217 -13.184 -1.168 1.00 50.64 101 SER A C 1
ATOM 760 O O . SER A 1 107 ? 5.289 -13.290 -1.765 1.00 54.39 101 SER A O 1
ATOM 763 N N . PRO A 1 118 ? 6.933 -2.891 -8.436 1.00 56.25 112 PRO A N 1
ATOM 764 C CA . PRO A 1 118 ? 7.214 -2.247 -7.156 1.00 52.35 112 PRO A CA 1
ATOM 765 C C . PRO A 1 118 ? 6.025 -2.326 -6.212 1.00 48.48 112 PRO A C 1
ATOM 766 O O . PRO A 1 118 ? 4.887 -2.209 -6.630 1.00 49.97 112 PRO A O 1
ATOM 770 N N . LEU A 1 119 ? 6.309 -2.551 -4.944 1.00 45.72 113 LEU A N 1
ATOM 771 C CA . LEU A 1 119 ? 5.332 -2.392 -3.857 1.00 41.90 113 LEU A CA 1
ATOM 772 C C . LEU A 1 119 ? 4.866 -0.917 -3.827 1.00 38.57 113 LEU A C 1
ATOM 773 O O . LEU A 1 119 ? 5.581 -0.050 -4.267 1.00 40.04 113 LEU A O 1
ATOM 778 N N . SER A 1 120 ? 3.660 -0.654 -3.321 1.00 35.40 114 SER A N 1
ATOM 779 C CA . SER A 1 120 ? 3.135 0.696 -3.114 1.00 31.97 114 SER A CA 1
ATOM 780 C C . SER A 1 120 ? 3.825 1.449 -1.975 1.00 29.18 114 SER A C 1
ATOM 781 O O . SER A 1 120 ? 4.526 0.862 -1.145 1.00 26.75 114 SER A O 1
ATOM 784 N N . ILE A 1 121 ? 3.620 2.762 -1.908 1.00 26.96 115 ILE A N 1
ATOM 785 C CA . ILE A 1 121 ? 4.151 3.525 -0.767 1.00 24.94 115 ILE A CA 1
ATOM 786 C C . ILE A 1 121 ? 3.848 2.901 0.635 1.00 23.94 115 ILE A C 1
ATOM 787 O O . ILE A 1 121 ? 4.721 2.731 1.524 1.00 23.68 115 ILE A O 1
ATOM 792 N N . GLU A 1 122 ? 2.588 2.596 0.874 1.00 21.65 116 GLU A N 1
ATOM 793 C CA . GLU A 1 122 ? 2.210 1.951 2.143 1.00 20.66 116 GLU A CA 1
ATOM 794 C C . GLU A 1 122 ? 2.825 0.580 2.282 1.00 20.23 116 GLU A C 1
ATOM 795 O O . GLU A 1 122 ? 3.193 0.157 3.388 1.00 17.85 116 GLU A O 1
ATOM 801 N N . GLY A 1 123 ? 2.897 -0.150 1.180 1.00 21.59 117 GLY A N 1
ATOM 802 C CA . GLY A 1 123 ? 3.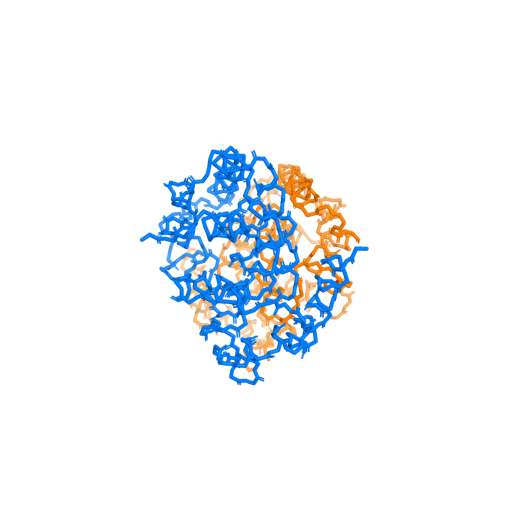529 -1.459 1.229 1.00 23.64 117 GLY A CA 1
ATOM 803 C C . GLY A 1 123 ? 5.004 -1.379 1.636 1.00 22.62 117 GLY A C 1
ATOM 804 O O . GLY A 1 123 ? 5.488 -2.190 2.400 1.00 21.79 117 GLY A O 1
ATOM 805 N N . LYS A 1 124 ? 5.689 -0.348 1.151 1.00 23.36 118 LYS A N 1
ATOM 806 C CA . LYS A 1 124 ? 7.095 -0.136 1.501 1.00 23.24 118 LYS A CA 1
ATOM 807 C C . LYS A 1 124 ? 7.246 0.186 2.975 1.00 21.32 118 LYS A C 1
ATOM 808 O O . LYS A 1 124 ? 8.182 -0.284 3.621 1.00 19.42 118 LYS A O 1
ATOM 814 N N . VAL A 1 125 ? 6.289 0.953 3.535 1.00 20.38 119 VAL A N 1
ATOM 815 C CA . VAL A 1 125 ? 6.314 1.234 4.954 1.00 19.00 119 VAL A CA 1
ATOM 816 C C . VAL A 1 125 ? 6.150 -0.070 5.790 1.00 18.82 119 VAL A C 1
ATOM 817 O O . VAL A 1 125 ? 6.882 -0.296 6.719 1.00 17.43 119 VAL A O 1
ATOM 821 N N . VAL A 1 126 ? 5.162 -0.880 5.446 1.00 19.89 120 VAL A N 1
ATOM 822 C CA . VAL A 1 126 ? 4.922 -2.156 6.142 1.00 20.53 120 VAL A CA 1
ATOM 823 C C . VAL A 1 126 ? 6.123 -3.079 6.035 1.00 19.82 120 VAL A C 1
ATOM 824 O O . VAL A 1 126 ? 6.523 -3.739 7.027 1.00 21.03 120 VAL A O 1
ATOM 828 N N . GLN A 1 127 ? 6.699 -3.143 4.837 1.00 20.91 121 GLN A N 1
ATOM 829 C CA . GLN A 1 127 ? 7.836 -4.015 4.585 1.00 22.07 121 GLN A CA 1
ATOM 830 C C . GLN A 1 127 ? 8.989 -3.612 5.486 1.00 20.46 121 GLN A C 1
ATOM 831 O O . GLN A 1 127 ? 9.608 -4.450 6.132 1.00 19.67 121 GLN A O 1
ATOM 837 N N . ASP A 1 128 ? 9.250 -2.308 5.550 1.00 20.23 122 ASP A N 1
ATOM 838 C CA . ASP A 1 128 ? 10.308 -1.748 6.389 1.00 20.02 122 ASP A CA 1
ATOM 839 C C . ASP A 1 128 ? 10.122 -2.090 7.872 1.00 19.73 122 ASP A C 1
ATOM 840 O O . ASP A 1 128 ? 11.051 -2.493 8.551 1.00 18.32 122 ASP A O 1
ATOM 845 N N . ALA A 1 129 ? 8.886 -1.958 8.355 1.00 18.68 123 ALA A N 1
ATOM 846 C CA . ALA A 1 129 ? 8.561 -2.247 9.744 1.00 19.67 123 ALA A CA 1
ATOM 847 C C . ALA A 1 129 ? 8.794 -3.753 10.039 1.00 19.73 123 ALA A C 1
ATOM 848 O O . ALA A 1 129 ? 9.336 -4.134 11.076 1.00 20.24 123 ALA A O 1
ATOM 850 N N . ASP A 1 130 ? 8.423 -4.586 9.081 1.00 21.32 124 ASP A N 1
ATOM 851 C CA . ASP A 1 130 ? 8.535 -6.023 9.231 1.00 22.91 124 ASP A CA 1
ATOM 852 C C . ASP A 1 130 ? 10.021 -6.381 9.317 1.00 24.19 124 ASP A C 1
ATOM 853 O O . ASP A 1 130 ? 10.451 -7.250 10.135 1.00 24.34 124 ASP A O 1
ATOM 858 N N . ARG A 1 131 ? 10.827 -5.745 8.459 1.00 23.50 125 ARG A N 1
ATOM 859 C CA . ARG A 1 131 ? 12.271 -5.994 8.483 1.00 23.61 125 ARG A CA 1
ATOM 860 C C . ARG A 1 131 ? 12.986 -5.407 9.695 1.00 22.86 125 ARG A C 1
ATOM 861 O O . ARG A 1 131 ? 13.893 -6.013 10.242 1.00 22.08 125 ARG A O 1
ATOM 869 N N . LEU A 1 132 ? 12.557 -4.253 10.145 1.00 21.92 126 LEU A N 1
ATOM 870 C CA . LEU A 1 132 ? 13.101 -3.676 11.369 1.00 22.29 126 LEU A CA 1
ATOM 871 C C . LEU A 1 132 ? 12.931 -4.649 12.549 1.00 22.44 126 LEU A C 1
ATOM 872 O O . LEU A 1 132 ? 13.835 -4.780 13.411 1.00 21.87 126 LEU A O 1
ATOM 877 N N . ASP A 1 133 ? 11.803 -5.384 12.576 1.00 21.90 127 ASP A N 1
ATOM 878 C CA . ASP A 1 133 ? 11.529 -6.288 13.693 1.00 22.19 127 ASP A CA 1
ATOM 879 C C . ASP A 1 133 ? 12.459 -7.529 13.640 1.00 22.23 127 ASP A C 1
ATOM 880 O O . ASP A 1 133 ? 12.519 -8.289 14.579 1.00 21.55 127 ASP A O 1
ATOM 885 N N . ALA A 1 134 ? 13.200 -7.708 12.540 1.00 21.88 128 ALA A N 1
ATOM 886 C CA . ALA A 1 134 ? 14.064 -8.859 12.335 1.00 22.09 128 ALA A CA 1
ATOM 887 C C . ALA A 1 134 ? 15.542 -8.508 12.653 1.00 22.39 128 ALA A C 1
ATOM 888 O O . ALA A 1 134 ? 16.416 -9.358 12.509 1.00 23.06 128 ALA A O 1
ATOM 890 N N . ILE A 1 135 ? 15.796 -7.265 13.043 1.00 21.68 129 ILE A N 1
ATOM 891 C CA . ILE A 1 135 ? 17.139 -6.810 13.386 1.00 21.86 129 ILE A CA 1
ATOM 892 C C . ILE A 1 135 ? 17.123 -6.136 14.772 1.00 21.27 129 ILE A C 1
ATOM 893 O O . ILE A 1 135 ? 16.063 -5.996 15.388 1.00 20.15 129 ILE A O 1
ATOM 898 N N . GLY A 1 136 ? 18.296 -5.794 15.272 1.00 20.97 130 GLY A N 1
ATOM 899 C CA . GLY A 1 136 ? 18.434 -5.093 16.549 1.00 21.99 130 GLY A CA 1
ATOM 900 C C . GLY A 1 136 ? 18.285 -6.114 17.647 1.00 20.11 130 GLY A C 1
ATOM 901 O O . GLY A 1 136 ? 18.363 -7.283 17.392 1.00 19.76 130 GLY A O 1
ATOM 902 N N . ALA A 1 137 ? 18.091 -5.661 18.879 1.00 21.07 131 ALA A N 1
ATOM 903 C CA . ALA A 1 137 ? 17.922 -6.569 20.016 1.00 21.48 131 ALA A CA 1
ATOM 904 C C . ALA A 1 137 ? 16.757 -7.513 19.799 1.00 20.89 131 ALA A C 1
ATOM 905 O O . ALA A 1 137 ? 16.849 -8.716 20.105 1.00 19.62 131 ALA A O 1
ATOM 907 N N . VAL A 1 138 ? 15.672 -6.984 19.245 1.00 20.54 132 VAL A N 1
ATOM 908 C CA . VAL A 1 138 ? 14.526 -7.842 18.987 1.00 22.25 132 VAL A CA 1
ATOM 909 C C . VAL A 1 138 ? 14.830 -8.874 17.889 1.00 21.11 132 VAL A C 1
ATOM 910 O O . VAL A 1 138 ? 14.483 -10.068 18.026 1.00 18.28 132 VAL A O 1
ATOM 914 N N . GLY A 1 139 ? 15.528 -8.459 16.823 1.00 21.29 133 GLY A N 1
ATOM 915 C CA . GLY A 1 139 ? 15.904 -9.467 15.788 1.00 21.78 133 GLY A CA 1
ATOM 916 C C . GLY A 1 139 ? 16.814 -10.591 16.301 1.00 21.38 133 GLY A C 1
ATOM 917 O O . GLY A 1 139 ? 16.696 -11.778 15.888 1.00 22.25 133 GLY A O 1
ATOM 918 N N . ILE A 1 140 ? 17.713 -10.225 17.210 1.00 21.34 134 ILE A N 1
ATOM 919 C CA . ILE A 1 140 ? 18.603 -11.202 17.828 1.00 21.35 134 ILE A CA 1
ATOM 920 C C . ILE A 1 140 ? 17.791 -12.251 18.543 1.00 21.83 134 ILE A C 1
ATOM 921 O O . ILE A 1 140 ? 17.981 -13.476 18.358 1.00 22.91 134 ILE A O 1
ATOM 926 N N . ALA A 1 141 ? 16.831 -11.778 19.340 1.00 22.55 135 ALA A N 1
ATOM 927 C CA . ALA A 1 141 ? 15.975 -12.700 20.117 1.00 23.88 135 ALA A CA 1
ATOM 928 C C . ALA A 1 141 ? 15.211 -13.605 19.189 1.00 24.31 135 ALA A C 1
ATOM 929 O O . ALA A 1 141 ? 15.120 -14.836 19.398 1.00 22.70 135 ALA A O 1
ATOM 931 N N . ARG A 1 142 ? 14.708 -13.015 18.118 1.00 24.31 136 ARG A N 1
ATOM 932 C CA . ARG A 1 142 ? 13.889 -13.793 17.201 1.00 26.17 136 ARG A CA 1
ATOM 933 C C . ARG A 1 142 ? 14.716 -14.853 16.478 1.00 25.61 136 ARG A C 1
ATOM 934 O O . ARG A 1 142 ? 14.247 -15.972 16.281 1.00 27.75 136 ARG A O 1
ATOM 942 N N . ALA A 1 143 ? 15.946 -14.509 16.126 1.00 23.66 137 ALA A N 1
ATOM 943 C CA . ALA A 1 143 ? 16.829 -15.449 15.400 1.00 24.38 137 ALA A CA 1
ATOM 944 C C . ALA A 1 143 ? 17.109 -16.675 16.255 1.00 25.04 137 ALA A C 1
ATOM 945 O O . ALA A 1 143 ? 17.052 -17.816 15.782 1.00 25.64 137 ALA A O 1
ATOM 947 N N . PHE A 1 144 ? 17.426 -16.431 17.525 1.00 23.71 138 PHE A N 1
ATOM 948 C CA . PHE A 1 144 ? 17.740 -17.524 18.421 1.00 24.59 138 PHE A CA 1
ATOM 949 C C . PHE A 1 144 ? 16.499 -18.338 18.784 1.00 27.46 138 PHE A C 1
ATOM 950 O O . PHE A 1 144 ? 16.568 -19.570 18.888 1.00 28.36 138 PHE A O 1
ATOM 958 N N . MET A 1 145 ? 15.354 -17.675 18.959 1.00 28.82 139 MET A N 1
ATOM 959 C CA . MET A 1 145 ? 14.078 -18.413 19.162 1.00 32.55 139 MET A CA 1
ATOM 960 C C . MET A 1 145 ? 13.764 -19.372 17.984 1.00 33.30 139 MET A C 1
ATOM 961 O O . MET A 1 145 ? 13.458 -20.542 18.182 1.00 34.78 139 MET A O 1
ATOM 966 N N . PHE A 1 146 ? 13.876 -18.854 16.768 1.00 32.91 140 PHE A N 1
ATOM 967 C CA . PHE A 1 146 ? 13.672 -19.647 15.557 1.00 34.68 140 PHE A CA 1
ATOM 968 C C . PHE A 1 146 ? 14.596 -20.855 15.510 1.00 35.32 140 PHE A C 1
ATOM 969 O O . PHE A 1 146 ? 14.152 -22.000 15.241 1.00 37.66 140 PHE A O 1
ATOM 977 N N . ALA A 1 147 ? 15.879 -20.634 15.812 1.00 33.36 141 ALA A N 1
ATOM 978 C CA . ALA A 1 147 ? 16.861 -21.736 15.838 1.00 34.18 141 ALA A CA 1
ATOM 979 C C . ALA A 1 147 ? 16.463 -22.828 16.827 1.00 36.75 141 ALA A C 1
ATOM 980 O O . ALA A 1 147 ? 16.623 -24.047 16.568 1.00 38.27 141 ALA A O 1
ATOM 982 N N . GLY A 1 148 ? 16.008 -22.386 18.000 1.00 36.78 142 GLY A N 1
ATOM 983 C CA . GLY A 1 148 ? 15.562 -23.305 19.048 1.00 39.35 142 GLY A CA 1
ATOM 984 C C . GLY A 1 148 ? 14.300 -24.037 18.603 1.00 43.67 142 GLY A C 1
ATOM 985 O O . GLY A 1 148 ? 14.141 -25.227 18.862 1.00 46.64 142 GLY A O 1
ATOM 986 N N . ALA A 1 149 ? 13.422 -23.327 17.904 1.00 44.13 143 ALA A N 1
ATOM 987 C CA . ALA A 1 149 ? 12.194 -23.921 17.397 1.00 48.56 143 ALA A CA 1
ATOM 988 C C . ALA A 1 149 ? 12.473 -24.997 16.331 1.00 51.35 143 ALA A C 1
ATOM 989 O O . ALA A 1 149 ? 11.781 -25.998 16.285 1.00 55.24 143 ALA A O 1
ATOM 991 N N . LYS A 1 150 ? 13.502 -24.794 15.513 1.00 50.02 144 LYS A N 1
ATOM 992 C CA . LYS A 1 150 ? 13.778 -25.660 14.373 1.00 52.63 144 LYS A CA 1
ATOM 993 C C . LYS A 1 150 ? 14.889 -26.656 14.622 1.00 53.49 144 LYS A C 1
ATOM 994 O O . LYS A 1 150 ? 15.228 -27.434 13.745 1.00 56.47 144 LYS A O 1
ATOM 1000 N N . GLY A 1 151 ? 15.448 -26.644 15.825 1.00 51.67 145 GLY A N 1
ATOM 1001 C CA . GLY A 1 151 ? 16.522 -27.554 16.173 1.00 52.15 145 GLY A CA 1
ATOM 1002 C C . GLY A 1 151 ? 17.869 -27.181 15.562 1.00 50.00 145 GLY A C 1
ATOM 1003 O O . GLY A 1 151 ? 18.721 -28.049 15.362 1.00 51.80 145 GLY A O 1
ATOM 1004 N N . HIS A 1 152 ? 18.065 -25.898 15.257 1.00 46.62 146 HIS A N 1
ATOM 1005 C CA . HIS A 1 152 ? 19.290 -25.463 14.653 1.00 44.45 146 HIS A CA 1
ATOM 1006 C C . HIS A 1 152 ? 20.214 -24.955 15.723 1.00 41.31 146 HIS A C 1
ATOM 1007 O O . HIS A 1 152 ? 19.773 -24.482 16.751 1.00 39.97 146 HIS A O 1
ATOM 1014 N N . GLY A 1 153 ? 21.507 -25.042 15.462 1.00 40.65 147 GLY A N 1
ATOM 1015 C CA . GLY A 1 153 ? 22.517 -24.627 16.417 1.00 38.36 147 GLY A CA 1
ATOM 1016 C C . GLY A 1 153 ? 22.681 -23.113 16.556 1.00 35.67 147 GLY A C 1
ATOM 1017 O O . GLY A 1 153 ? 22.245 -22.319 15.713 1.00 32.26 147 GLY A O 1
ATOM 1018 N N . LEU A 1 154 ? 23.309 -22.718 17.662 1.00 34.24 148 LEU A N 1
ATOM 1019 C CA . LEU A 1 154 ? 23.743 -21.323 17.860 1.00 32.04 148 LEU A CA 1
ATOM 1020 C C . LEU A 1 154 ? 24.684 -20.829 16.755 1.00 29.89 148 LEU A C 1
ATOM 1021 O O . LEU A 1 154 ? 24.605 -19.677 16.255 1.00 28.44 148 LEU A O 1
ATOM 1026 N N . TYR A 1 155 ? 25.623 -21.681 16.432 1.00 30.25 149 TYR A N 1
ATOM 1027 C CA . TYR A 1 155 ? 26.603 -21.436 15.372 1.00 30.91 149 TYR A CA 1
ATOM 1028 C C . TYR A 1 155 ? 27.094 -22.815 14.949 1.00 33.54 149 TYR A C 1
ATOM 1029 O O . TYR A 1 155 ? 26.673 -23.830 15.514 1.00 33.16 149 TYR A O 1
ATOM 1038 N N . GLY A 1 156 ? 27.998 -22.837 13.974 1.00 35.18 150 GLY A N 1
ATOM 1039 C CA . GLY A 1 156 ? 28.718 -24.068 13.620 1.00 38.96 150 GLY A CA 1
ATOM 1040 C C . GLY A 1 156 ? 28.331 -24.716 12.291 1.00 42.31 150 GLY A C 1
ATOM 1041 O O . GLY A 1 156 ? 28.955 -25.690 11.895 1.00 45.68 150 GLY A O 1
ATOM 1042 N N . ASP A 1 157 ? 27.275 -24.230 11.642 1.00 43.19 151 ASP A N 1
ATOM 1043 C CA . ASP A 1 157 ? 26.861 -24.698 10.310 1.00 45.89 151 ASP A CA 1
ATOM 1044 C C . ASP A 1 157 ? 25.967 -23.666 9.670 1.00 45.25 151 ASP A C 1
ATOM 1045 O O . ASP A 1 157 ? 25.575 -22.679 10.321 1.00 41.90 151 ASP A O 1
ATOM 1050 N N . ASP A 1 158 ? 25.608 -23.918 8.413 1.00 46.88 152 ASP A N 1
ATOM 1051 C CA . ASP A 1 158 ? 24.868 -22.950 7.592 1.00 46.82 152 ASP A CA 1
ATOM 1052 C C . ASP A 1 158 ? 23.397 -22.830 7.943 1.00 44.93 152 ASP A C 1
ATOM 1053 O O . ASP A 1 158 ? 22.760 -21.944 7.450 1.00 43.96 152 ASP A O 1
ATOM 1058 N N . GLN A 1 159 ? 22.867 -23.704 8.797 1.00 44.14 153 GLN A N 1
ATOM 1059 C CA . GLN A 1 159 ? 21.496 -23.548 9.302 1.00 43.39 153 GLN A CA 1
ATOM 1060 C C . GLN A 1 159 ? 21.407 -22.822 10.664 1.00 38.72 153 GLN A C 1
ATOM 1061 O O . GLN A 1 159 ? 20.300 -22.507 11.138 1.00 37.20 153 GLN A O 1
ATOM 1067 N N . SER A 1 160 ? 22.570 -22.497 11.229 1.00 35.69 154 SER A N 1
ATOM 1068 C CA . SER A 1 160 ? 22.692 -21.904 12.562 1.00 32.41 154 SER A CA 1
ATOM 1069 C C . SER A 1 160 ? 22.245 -20.447 12.584 1.00 30.01 154 SER A C 1
ATOM 1070 O O . SER A 1 160 ? 22.169 -19.776 11.563 1.00 29.32 154 SER A O 1
ATOM 1073 N N . ALA A 1 161 ? 21.894 -19.973 13.770 1.00 28.24 155 ALA A N 1
ATOM 1074 C CA . ALA A 1 161 ? 21.465 -18.606 13.941 1.00 26.30 155 ALA A CA 1
ATOM 1075 C C . ALA A 1 161 ? 22.588 -17.676 13.518 1.00 23.68 155 ALA A C 1
ATOM 1076 O O . ALA A 1 161 ? 22.358 -16.677 12.818 1.00 21.59 155 ALA A O 1
ATOM 1078 N N . TYR A 1 162 ? 23.814 -18.024 13.918 1.00 23.90 156 TYR A N 1
ATOM 1079 C CA . TYR A 1 162 ? 24.995 -17.185 13.653 1.00 23.77 156 TYR A CA 1
ATOM 1080 C C . TYR A 1 162 ? 25.157 -17.041 12.147 1.00 25.12 156 TYR A C 1
ATOM 1081 O O . TYR A 1 162 ? 25.320 -15.939 11.629 1.00 25.19 156 TYR A O 1
ATOM 1090 N N . ALA A 1 163 ? 25.044 -18.150 11.432 1.00 27.39 157 ALA A N 1
ATOM 1091 C CA . ALA A 1 163 ? 25.120 -18.100 9.976 1.00 28.86 157 ALA A CA 1
ATOM 1092 C C . ALA A 1 163 ? 24.032 -17.201 9.394 1.00 29.52 157 ALA A C 1
ATOM 1093 O O . ALA A 1 163 ? 24.262 -16.468 8.400 1.00 28.68 157 ALA A O 1
ATOM 1095 N N . HIS A 1 164 ? 22.846 -17.250 10.009 1.00 29.24 158 HIS A N 1
ATOM 1096 C CA . HIS A 1 164 ? 21.712 -16.487 9.526 1.00 29.25 158 HIS A CA 1
ATOM 1097 C C . HIS A 1 164 ? 21.935 -14.964 9.654 1.00 26.72 158 HIS A C 1
ATOM 1098 O O . HIS A 1 164 ? 21.445 -14.221 8.828 1.00 25.96 158 HIS A O 1
ATOM 1105 N N . PHE A 1 165 ? 22.642 -14.509 10.688 1.00 25.44 159 PHE A N 1
ATOM 1106 C CA . PHE A 1 165 ? 23.061 -13.125 10.797 1.00 24.89 159 PHE A CA 1
ATOM 1107 C C . PHE A 1 165 ? 23.845 -12.681 9.562 1.00 26.28 159 PHE A C 1
ATOM 1108 O O . PHE A 1 165 ? 23.529 -11.638 8.985 1.00 24.52 159 PHE A O 1
ATOM 1116 N N . PHE A 1 166 ? 24.866 -13.449 9.190 1.00 26.75 160 PHE A N 1
ATOM 1117 C CA . PHE A 1 166 ? 25.735 -13.085 8.051 1.00 30.32 160 PHE A CA 1
ATOM 1118 C C . PHE A 1 166 ? 25.052 -13.178 6.714 1.00 31.51 160 PHE A C 1
ATOM 1119 O O . PHE A 1 166 ? 25.226 -12.330 5.837 1.00 34.74 160 PHE A O 1
ATOM 1127 N N . HIS A 1 167 ? 24.252 -14.210 6.554 1.00 32.90 161 HIS A N 1
ATOM 1128 C CA . HIS A 1 167 ? 23.637 -14.484 5.274 1.00 34.53 161 HIS A CA 1
ATOM 1129 C C . HIS A 1 167 ? 22.424 -13.604 5.017 1.00 33.51 161 HIS A C 1
ATOM 1130 O O . HIS A 1 167 ? 22.164 -13.277 3.874 1.00 33.18 161 HIS A O 1
ATOM 1137 N N . LYS A 1 168 ? 21.677 -13.233 6.057 1.00 31.19 162 LYS A N 1
ATOM 1138 C CA . LYS A 1 168 ? 20.416 -12.494 5.846 1.00 31.34 162 LYS A CA 1
ATOM 1139 C C . LYS A 1 168 ? 20.239 -11.239 6.717 1.00 28.88 162 LYS A C 1
ATOM 1140 O O . LYS A 1 168 ? 19.989 -10.150 6.196 1.00 27.49 162 LYS A O 1
ATOM 1146 N N . LEU A 1 169 ? 20.354 -11.374 8.035 1.00 25.76 163 LEU A N 1
ATOM 1147 C CA . LEU A 1 169 ? 19.872 -10.298 8.914 1.00 25.20 163 LEU A CA 1
ATOM 1148 C C . LEU A 1 169 ? 20.740 -9.042 8.794 1.00 26.25 163 LEU A C 1
ATOM 1149 O O . LEU A 1 169 ? 20.214 -7.902 8.725 1.00 25.42 163 LEU A O 1
ATOM 1154 N N . LEU A 1 170 ? 22.071 -9.249 8.654 1.00 26.66 164 LEU A N 1
ATOM 1155 C CA . LEU A 1 170 ? 23.025 -8.124 8.478 1.00 26.53 164 LEU A CA 1
ATOM 1156 C C . LEU A 1 170 ? 22.909 -7.422 7.135 1.00 28.11 164 LEU A C 1
ATOM 1157 O O . LEU A 1 170 ? 23.533 -6.402 6.917 1.00 28.75 164 LEU A O 1
ATOM 1162 N N . ARG A 1 171 ? 22.127 -7.971 6.204 1.00 29.83 165 ARG A N 1
ATOM 1163 C CA . ARG A 1 171 ? 21.908 -7.335 4.922 1.00 31.68 165 ARG A CA 1
ATOM 1164 C C . ARG A 1 171 ? 20.631 -6.546 4.824 1.00 30.71 165 ARG A C 1
ATOM 1165 O O . ARG A 1 171 ? 20.448 -5.774 3.866 1.00 31.17 165 ARG A O 1
ATOM 1173 N N . LEU A 1 172 ? 19.770 -6.680 5.820 1.00 28.03 166 LEU A N 1
ATOM 1174 C CA . LEU A 1 172 ? 18.452 -6.059 5.732 1.00 27.74 166 LEU A CA 1
ATOM 1175 C C . LEU A 1 172 ? 18.534 -4.536 5.679 1.00 27.99 166 LEU A C 1
ATOM 1176 O O . LEU A 1 172 ? 17.737 -3.888 4.967 1.00 28.33 166 LEU A O 1
ATOM 1181 N N . ILE A 1 173 ? 19.516 -3.946 6.369 1.00 28.12 167 ILE A N 1
ATOM 1182 C CA . ILE A 1 173 ? 19.638 -2.480 6.381 1.00 29.00 167 ILE A CA 1
ATOM 1183 C C . ILE A 1 173 ? 19.832 -1.900 4.967 1.00 31.97 167 ILE A C 1
ATOM 1184 O O . ILE A 1 173 ? 19.349 -0.798 4.664 1.00 33.58 167 ILE A O 1
ATOM 1189 N N . ASP A 1 174 ? 20.436 -2.671 4.073 1.00 33.19 168 ASP A N 1
ATOM 1190 C CA . ASP A 1 174 ? 20.612 -2.227 2.711 1.00 36.38 168 ASP A CA 1
ATOM 1191 C C . ASP A 1 174 ? 19.314 -2.212 1.908 1.00 36.41 168 ASP A C 1
ATOM 1192 O O . ASP A 1 174 ? 19.300 -1.648 0.835 1.00 36.86 168 ASP A O 1
ATOM 1197 N N . MET A 1 175 ? 18.266 -2.875 2.385 1.00 34.73 169 MET A N 1
ATOM 1198 C CA . MET A 1 175 ? 17.024 -3.016 1.571 1.00 35.85 169 MET A CA 1
ATOM 1199 C C . MET A 1 175 ? 15.839 -2.236 2.134 1.00 32.39 169 MET A C 1
ATOM 1200 O O . MET A 1 175 ? 14.706 -2.419 1.707 1.00 31.86 169 MET A O 1
ATOM 1205 N N . MET A 1 176 ? 16.111 -1.333 3.060 1.00 29.46 170 MET A N 1
ATOM 1206 C CA . MET A 1 176 ? 15.076 -0.469 3.625 1.00 27.41 170 MET A CA 1
ATOM 1207 C C . MET A 1 176 ? 14.637 0.496 2.532 1.00 28.16 170 MET A C 1
ATOM 1208 O O . MET A 1 176 ? 15.481 1.061 1.777 1.00 27.06 170 MET A O 1
ATOM 1213 N N . ASN A 1 177 ? 13.304 0.661 2.439 1.00 25.44 171 ASN A N 1
ATOM 1214 C CA . ASN A 1 177 ? 12.680 1.526 1.495 1.00 26.90 171 ASN A CA 1
ATOM 1215 C C . ASN A 1 177 ? 12.681 3.034 1.891 1.00 26.87 171 ASN A C 1
ATOM 1216 O O . ASN A 1 177 ? 12.972 3.892 1.067 1.00 26.81 171 ASN A O 1
ATOM 1221 N N . THR A 1 178 ? 12.311 3.349 3.127 1.00 24.64 172 THR A N 1
ATOM 1222 C CA . THR A 1 178 ? 12.037 4.747 3.499 1.00 24.46 172 THR A CA 1
ATOM 1223 C C . THR A 1 178 ? 13.222 5.339 4.239 1.00 25.32 172 THR A C 1
ATOM 1224 O O . THR A 1 178 ? 13.995 4.606 4.877 1.00 23.24 172 THR A O 1
ATOM 1228 N N . ASP A 1 179 ? 13.346 6.665 4.142 1.00 25.26 173 ASP A N 1
ATOM 1229 C CA . ASP A 1 179 ? 14.312 7.418 4.913 1.00 26.56 173 ASP A CA 1
ATOM 1230 C C . ASP A 1 179 ? 14.123 7.179 6.417 1.00 25.76 173 ASP A C 1
ATOM 1231 O O . ASP A 1 179 ? 15.115 6.960 7.121 1.00 24.71 173 ASP A O 1
ATOM 1236 N N . THR A 1 180 ? 12.867 7.185 6.883 1.00 23.93 174 THR A N 1
ATOM 1237 C CA . THR A 1 180 ? 12.590 7.005 8.298 1.00 24.59 174 THR A CA 1
ATOM 1238 C C . THR A 1 180 ? 13.080 5.634 8.770 1.00 24.51 174 THR A C 1
ATOM 1239 O O . THR A 1 180 ? 13.775 5.514 9.787 1.00 25.11 174 THR A O 1
ATOM 1243 N N . ALA A 1 181 ? 12.724 4.597 8.025 1.00 23.98 175 ALA A N 1
ATOM 1244 C CA . ALA A 1 181 ? 13.161 3.239 8.346 1.00 22.98 175 ALA A CA 1
ATOM 1245 C C . ALA A 1 181 ? 14.674 3.093 8.276 1.00 25.10 175 ALA A C 1
ATOM 1246 O O . ALA A 1 181 ? 15.272 2.395 9.106 1.00 24.09 175 ALA A O 1
ATOM 1248 N N . ARG A 1 182 ? 15.295 3.726 7.281 1.00 25.57 176 ARG A N 1
ATOM 1249 C CA . ARG A 1 182 ? 16.729 3.626 7.134 1.00 28.25 176 ARG A CA 1
ATOM 1250 C C . ARG A 1 182 ? 17.428 4.176 8.392 1.00 27.67 176 ARG A C 1
ATOM 1251 O O . ARG A 1 182 ? 18.393 3.597 8.896 1.00 25.81 176 ARG A O 1
ATOM 1259 N N . GLU A 1 183 ? 16.901 5.270 8.901 1.00 28.92 177 GLU A N 1
ATOM 1260 C CA . GLU A 1 183 ? 17.443 5.879 10.097 1.00 30.74 177 GLU A CA 1
ATOM 1261 C C . GLU A 1 183 ? 17.297 4.937 11.292 1.00 29.66 177 GLU A C 1
ATOM 1262 O O . GLU A 1 183 ? 18.267 4.710 12.013 1.00 29.63 177 GLU A O 1
ATOM 1268 N N . LEU A 1 184 ? 16.108 4.358 11.476 1.00 27.85 178 LEU A N 1
ATOM 1269 C CA . LEU A 1 184 ? 15.867 3.448 12.609 1.00 28.40 178 LEU A CA 1
ATOM 1270 C C . LEU A 1 184 ? 16.708 2.184 12.488 1.00 27.26 178 LEU A C 1
ATOM 1271 O O . LEU A 1 184 ? 17.192 1.650 13.479 1.00 28.38 178 LEU A O 1
ATOM 1276 N N . ALA A 1 185 ? 16.915 1.742 11.258 1.00 26.76 179 ALA A N 1
ATOM 1277 C CA . ALA A 1 185 ? 17.691 0.539 10.987 1.00 26.70 179 ALA A CA 1
ATOM 1278 C C . ALA A 1 185 ? 19.150 0.700 11.351 1.00 27.75 179 ALA A C 1
ATOM 1279 O O . ALA A 1 185 ? 19.785 -0.267 11.810 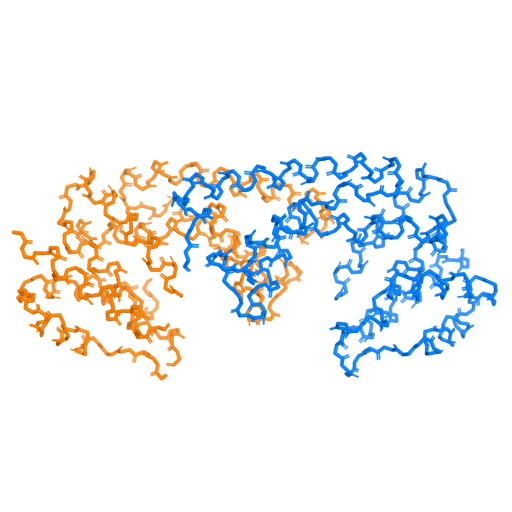1.00 27.19 179 ALA A O 1
ATOM 1281 N N . GLU A 1 186 ? 19.688 1.905 11.214 1.00 30.43 180 GLU A N 1
ATOM 1282 C CA . GLU A 1 186 ? 21.113 2.107 11.535 1.00 32.11 180 GLU A CA 1
ATOM 1283 C C . GLU A 1 186 ? 21.415 1.754 12.980 1.00 30.97 180 GLU A C 1
ATOM 1284 O O . GLU A 1 186 ? 22.398 1.075 13.220 1.00 28.78 180 GLU A O 1
ATOM 1290 N N . GLU A 1 187 ? 20.599 2.219 13.939 1.00 30.31 181 GLU A N 1
ATOM 1291 C CA A GLU A 1 187 ? 20.790 1.920 15.364 0.50 30.79 181 GLU A CA 1
ATOM 1292 C CA B GLU A 1 187 ? 20.874 1.910 15.353 0.50 30.61 181 GLU A CA 1
ATOM 1293 C C . GLU A 1 187 ? 20.730 0.392 15.604 1.00 28.72 181 GLU A C 1
ATOM 1294 O O . GLU A 1 187 ? 21.545 -0.199 16.289 1.00 27.26 181 GLU A O 1
ATOM 1305 N N . ARG A 1 188 ? 19.692 -0.220 15.051 1.00 25.73 182 ARG A N 1
ATOM 1306 C CA . ARG A 1 188 ? 19.434 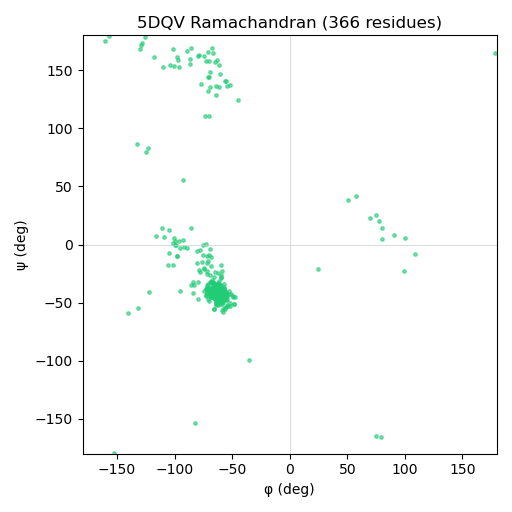-1.647 15.263 1.00 24.05 182 ARG A CA 1
ATOM 1307 C C . ARG A 1 188 ? 20.527 -2.533 14.660 1.00 22.22 182 ARG A C 1
ATOM 1308 O O . ARG A 1 188 ? 20.970 -3.483 15.274 1.00 22.66 182 ARG A O 1
ATOM 1316 N N . HIS A 1 189 ? 20.949 -2.181 13.470 1.00 22.41 183 HIS A N 1
ATOM 1317 C CA . HIS A 1 189 ? 22.036 -2.859 12.754 1.00 22.66 183 HIS A CA 1
ATOM 1318 C C . HIS A 1 189 ? 23.328 -2.735 13.510 1.00 22.67 183 HIS A C 1
ATOM 1319 O O . HIS A 1 189 ? 24.006 -3.714 13.701 1.00 21.98 183 HIS A O 1
ATOM 1326 N N . GLU A 1 190 ? 23.659 -1.524 13.945 1.00 24.00 184 GLU A N 1
ATOM 1327 C CA . GLU A 1 190 ? 24.880 -1.344 14.704 1.00 25.22 184 GLU A CA 1
ATOM 1328 C C . GLU A 1 190 ? 24.852 -2.139 16.023 1.00 23.77 184 GLU A C 1
ATOM 1329 O O . GLU A 1 190 ? 25.884 -2.661 16.480 1.00 21.18 184 GLU A O 1
ATOM 1335 N N . PHE A 1 191 ? 23.703 -2.169 16.666 1.00 22.17 185 PHE A N 1
ATOM 1336 C CA . PHE A 1 191 ? 23.595 -2.960 17.910 1.00 23.25 185 PHE A CA 1
ATOM 1337 C C . PHE A 1 191 ? 23.831 -4.466 17.604 1.00 22.43 185 PHE A C 1
ATOM 1338 O O . PHE A 1 191 ? 24.500 -5.192 18.334 1.00 23.30 185 PHE A O 1
ATOM 1346 N N . MET A 1 192 ? 23.252 -4.938 16.517 1.00 22.07 186 MET A N 1
ATOM 1347 C CA . MET A 1 192 ? 23.424 -6.329 16.108 1.00 22.05 186 MET A CA 1
ATOM 1348 C C . MET A 1 192 ? 24.938 -6.599 15.792 1.00 21.45 186 MET A C 1
ATOM 1349 O O . MET A 1 192 ? 25.464 -7.611 16.183 1.00 20.78 186 MET A O 1
ATOM 1354 N N . LEU A 1 193 ? 25.637 -5.643 15.193 1.00 22.10 187 LEU A N 1
ATOM 1355 C CA . LEU A 1 193 ? 27.077 -5.762 15.001 1.00 22.39 187 LEU A CA 1
ATOM 1356 C C . LEU A 1 193 ? 27.829 -5.827 16.349 1.00 23.73 187 LEU A C 1
ATOM 1357 O O . LEU A 1 193 ? 28.738 -6.630 16.503 1.00 22.67 187 LEU A O 1
ATOM 1362 N N . GLN A 1 194 ? 27.426 -5.013 17.328 1.00 22.69 188 GLN A N 1
ATOM 1363 C CA . GLN A 1 194 ? 28.003 -5.133 18.668 1.00 24.56 188 GLN A CA 1
ATOM 1364 C C . GLN A 1 194 ? 27.784 -6.503 19.314 1.00 23.02 188 GLN A C 1
ATOM 1365 O O . GLN A 1 194 ? 28.694 -7.046 19.980 1.00 24.26 188 GLN A O 1
ATOM 1371 N N . TYR A 1 195 ? 26.611 -7.090 19.071 1.00 22.46 189 TYR A N 1
ATOM 1372 C CA . TYR A 1 195 ? 26.234 -8.409 19.613 1.00 22.30 189 TYR A CA 1
ATOM 1373 C C . TYR A 1 195 ? 27.142 -9.502 19.013 1.00 21.70 189 TYR A C 1
ATOM 1374 O O . TYR A 1 195 ? 27.723 -10.325 19.722 1.00 21.95 189 TYR A O 1
ATOM 1383 N N . ILE A 1 196 ? 27.330 -9.445 17.703 1.00 21.29 190 ILE A N 1
ATOM 1384 C CA . ILE A 1 196 ? 28.263 -10.321 17.019 1.00 21.45 190 ILE A CA 1
ATOM 1385 C C . ILE A 1 196 ? 29.688 -10.196 17.563 1.00 22.47 190 ILE A C 1
ATOM 1386 O O . ILE A 1 196 ? 30.374 -11.204 17.788 1.00 20.95 190 ILE A O 1
ATOM 1391 N N . ARG A 1 197 ? 30.137 -8.963 17.750 1.00 23.35 191 ARG A N 1
ATOM 1392 C CA . ARG A 1 197 ? 31.462 -8.730 18.287 1.00 24.07 191 ARG A CA 1
ATOM 1393 C C . ARG A 1 197 ? 31.598 -9.408 19.651 1.00 23.62 191 ARG A C 1
ATOM 1394 O O . ARG A 1 197 ? 32.636 -10.073 19.973 1.00 22.45 191 ARG A O 1
ATOM 1402 N N . GLN A 1 198 ? 30.547 -9.236 20.467 1.00 23.02 192 GLN A N 1
ATOM 1403 C CA . GLN A 1 198 ? 30.537 -9.857 21.799 1.00 24.32 192 GLN A CA 1
ATOM 1404 C C . GLN A 1 198 ? 30.611 -11.395 21.710 1.00 23.94 192 GLN A C 1
ATOM 1405 O O . GLN A 1 198 ? 31.400 -12.031 22.459 1.00 25.68 192 GLN A O 1
ATOM 1411 N N . LEU A 1 199 ? 29.880 -12.012 20.766 1.00 23.09 193 LEU A N 1
ATOM 1412 C CA . LEU A 1 199 ? 29.968 -13.475 20.560 1.00 23.96 193 LEU A CA 1
ATOM 1413 C C . LEU A 1 199 ? 31.370 -13.864 20.120 1.00 24.50 193 LEU A C 1
ATOM 1414 O O . LEU A 1 199 ? 31.922 -14.876 20.599 1.00 25.67 193 LEU A O 1
ATOM 1419 N N . GLU A 1 200 ? 31.954 -13.065 19.233 1.00 24.11 194 GLU A N 1
ATOM 1420 C CA . GLU A 1 200 ? 33.300 -13.366 18.697 1.00 25.85 194 GLU A CA 1
ATOM 1421 C C . GLU A 1 200 ? 34.324 -13.330 19.830 1.00 27.95 194 GLU A C 1
ATOM 1422 O O . GLU A 1 200 ? 35.253 -14.155 19.863 1.00 28.72 194 GLU A O 1
ATOM 1428 N N . LYS A 1 201 ? 34.116 -12.402 20.765 1.00 28.99 195 LYS A N 1
ATOM 1429 C CA . LYS A 1 201 ? 35.018 -12.223 21.904 1.00 31.47 195 LYS A CA 1
ATOM 1430 C C . LYS A 1 201 ? 34.886 -13.380 22.875 1.00 31.54 195 LYS A C 1
ATOM 1431 O O . LYS A 1 201 ? 35.899 -13.992 23.262 1.00 34.50 195 LYS A O 1
ATOM 1435 N N . ASP A 1 202 ? 33.655 -13.739 23.189 1.00 30.14 196 ASP A N 1
ATOM 1436 C CA . ASP A 1 202 ? 33.362 -14.769 24.196 1.00 30.82 196 ASP A CA 1
ATOM 1437 C C . ASP A 1 202 ? 33.553 -16.192 23.715 1.00 30.16 196 ASP A C 1
ATOM 1438 O O . ASP A 1 202 ? 33.752 -17.115 24.530 1.00 31.72 196 ASP A O 1
ATOM 1443 N N . ILE A 1 203 ? 33.473 -16.369 22.405 1.00 28.82 197 ILE A N 1
ATOM 1444 C CA . ILE A 1 203 ? 33.677 -17.662 21.763 1.00 28.65 197 ILE A CA 1
ATOM 1445 C C . ILE A 1 203 ? 34.789 -17.568 20.736 1.00 29.17 197 ILE A C 1
ATOM 1446 O O . ILE A 1 203 ? 34.526 -17.404 19.535 1.00 28.43 197 ILE A O 1
ATOM 1451 N N . PRO A 1 204 ? 36.054 -17.675 21.192 1.00 31.35 198 PRO A N 1
ATOM 1452 C CA . PRO A 1 204 ? 37.148 -17.655 20.235 1.00 31.88 198 PRO A CA 1
ATOM 1453 C C . PRO A 1 204 ? 36.948 -18.719 19.154 1.00 32.08 198 PRO A C 1
ATOM 1454 O O . PRO A 1 204 ? 36.519 -19.810 19.459 1.00 30.55 198 PRO A O 1
ATOM 1458 N N . GLY A 1 205 ? 37.179 -18.383 17.892 1.00 31.58 199 GLY A N 1
ATOM 1459 C CA . GLY A 1 205 ? 37.010 -19.371 16.848 1.00 32.25 199 GLY A CA 1
ATOM 1460 C C . GLY A 1 205 ? 35.574 -19.599 16.405 1.00 32.20 199 GLY A C 1
ATOM 1461 O O . GLY A 1 205 ? 35.340 -20.454 15.568 1.00 33.76 199 GLY A O 1
ATOM 1462 N N . ILE A 1 206 ? 34.615 -18.828 16.917 1.00 30.20 200 ILE A N 1
ATOM 1463 C CA . ILE A 1 206 ? 33.204 -18.978 16.514 1.00 30.70 200 ILE A CA 1
ATOM 1464 C C . ILE A 1 206 ? 32.989 -18.928 14.978 1.00 32.83 200 ILE A C 1
ATOM 1465 O O . ILE A 1 206 ? 32.169 -19.680 14.454 1.00 34.15 200 ILE A O 1
ATOM 1470 N N . ASP A 1 207 ? 33.696 -18.054 14.258 1.00 33.02 201 ASP A N 1
ATOM 1471 C CA . ASP A 1 207 ? 33.482 -17.958 12.794 1.00 34.62 201 ASP A CA 1
ATOM 1472 C C . ASP A 1 207 ? 33.855 -19.193 11.967 1.00 38.03 201 ASP A C 1
ATOM 1473 O O . ASP A 1 207 ? 33.382 -19.342 10.842 1.00 39.24 201 ASP A O 1
ATOM 1478 N N . ALA A 1 208 ? 34.747 -20.022 12.488 1.00 41.07 202 ALA A N 1
ATOM 1479 C CA . ALA A 1 208 ? 35.235 -21.224 11.785 1.00 46.23 202 ALA A CA 1
ATOM 1480 C C . ALA A 1 208 ? 34.646 -22.492 12.375 1.00 48.59 202 ALA A C 1
ATOM 1481 O O . ALA A 1 208 ? 34.708 -23.548 11.761 1.00 52.05 202 ALA A O 1
ATOM 1483 N N . LYS A 1 209 ? 34.111 -22.397 13.581 1.00 49.88 203 LYS A N 1
ATOM 1484 C CA . LYS A 1 209 ? 33.621 -23.585 14.295 1.00 52.11 203 LYS A CA 1
ATOM 1485 C C . LYS A 1 209 ? 32.588 -24.374 13.457 1.00 54.98 203 LYS A C 1
ATOM 1486 O O . LYS A 1 209 ? 31.775 -23.787 12.733 1.00 54.49 203 LYS A O 1
ATOM 1492 N N . THR A 1 210 ? 32.673 -25.705 13.534 1.00 58.31 204 THR A N 1
ATOM 1493 C CA . THR A 1 210 ? 31.658 -26.601 12.971 1.00 61.45 204 THR A CA 1
ATOM 1494 C C . THR A 1 210 ? 31.074 -27.502 14.080 1.00 62.55 204 THR A C 1
ATOM 1495 O O . THR A 1 210 ? 29.847 -27.540 14.285 1.00 63.27 204 THR A O 1
ATOM 1499 N N . MET B 1 7 ? 52.781 -37.707 28.742 1.00 163.66 1 MET B N 1
ATOM 1500 C CA . MET B 1 7 ? 51.491 -37.021 29.014 1.00 152.22 1 MET B CA 1
ATOM 1501 C C . MET B 1 7 ? 50.336 -37.782 28.370 1.00 142.22 1 MET B C 1
ATOM 1502 O O . MET B 1 7 ? 49.784 -37.365 27.351 1.00 137.49 1 MET B O 1
ATOM 1504 N N . THR B 1 8 ? 49.975 -38.901 28.994 1.00 140.37 2 THR B N 1
ATOM 1505 C CA . THR B 1 8 ? 48.873 -39.757 28.542 1.00 132.86 2 THR B CA 1
ATOM 1506 C C . THR B 1 8 ? 47.508 -39.085 28.720 1.00 121.82 2 THR B C 1
ATOM 1507 O O . THR B 1 8 ? 46.521 -39.493 28.099 1.00 115.83 2 THR B O 1
ATOM 1511 N N . GLU B 1 9 ? 47.467 -38.056 29.566 1.00 120.08 3 GLU B N 1
ATOM 1512 C CA . GLU B 1 9 ? 46.235 -37.323 29.865 1.00 111.04 3 GLU B CA 1
ATOM 1513 C C . GLU B 1 9 ? 45.641 -36.638 28.627 1.00 106.12 3 GLU B C 1
ATOM 1514 O O . GLU B 1 9 ? 44.427 -36.534 28.503 1.00 98.41 3 GLU B O 1
ATOM 1520 N N . LEU B 1 10 ? 46.497 -36.185 27.714 1.00 111.30 4 LEU B N 1
ATOM 1521 C CA . LEU B 1 10 ? 46.060 -35.740 26.380 1.00 109.02 4 LEU B CA 1
ATOM 1522 C C . LEU B 1 10 ? 45.192 -36.810 25.699 1.00 104.83 4 LEU B C 1
ATOM 1523 O O . LEU B 1 10 ? 44.074 -36.529 25.264 1.00 98.96 4 LEU B O 1
ATOM 1528 N N . LYS B 1 11 ? 45.716 -38.034 25.629 1.00 109.15 5 LYS B N 1
ATOM 1529 C CA . LYS B 1 11 ? 45.040 -39.158 24.965 1.00 108.54 5 LYS B CA 1
ATOM 1530 C C . LYS B 1 11 ? 43.687 -39.428 25.597 1.00 101.33 5 LYS B C 1
ATOM 1531 O O . LYS B 1 11 ? 42.678 -39.570 24.904 1.00 98.64 5 LYS B O 1
ATOM 1533 N N . GLN B 1 12 ? 43.699 -39.500 26.926 1.00 99.29 6 GLN B N 1
ATOM 1534 C CA . GLN B 1 12 ? 42.518 -39.783 27.723 1.00 93.58 6 GLN B CA 1
ATOM 1535 C C . GLN B 1 12 ? 41.479 -38.682 27.583 1.00 86.68 6 GLN B C 1
ATOM 1536 O O . GLN B 1 12 ? 40.292 -38.970 27.479 1.00 82.73 6 GLN B O 1
ATOM 1542 N N . ALA B 1 13 ? 41.931 -37.428 27.569 1.00 86.41 7 ALA B N 1
ATOM 1543 C CA . ALA B 1 13 ? 41.030 -36.279 27.396 1.00 81.80 7 ALA B CA 1
ATOM 1544 C C . ALA B 1 13 ? 40.372 -36.316 26.023 1.00 81.48 7 ALA B C 1
ATOM 1545 O O . ALA B 1 13 ? 39.183 -36.053 25.883 1.00 77.27 7 ALA B O 1
ATOM 1547 N N . ASP B 1 14 ? 41.153 -36.670 25.013 1.00 87.33 8 ASP B N 1
ATOM 1548 C CA . ASP B 1 14 ? 40.649 -36.733 23.650 1.00 89.36 8 ASP B CA 1
ATOM 1549 C C . ASP B 1 14 ? 39.590 -37.820 23.432 1.00 88.81 8 ASP B C 1
ATOM 1550 O O . ASP B 1 14 ? 38.642 -37.627 22.663 1.00 88.11 8 ASP B O 1
ATOM 1555 N N . GLN B 1 15 ? 39.767 -38.961 24.091 1.00 90.35 9 GLN B N 1
ATOM 1556 C CA . GLN B 1 15 ? 38.783 -40.045 24.031 1.00 92.04 9 GLN B CA 1
ATOM 1557 C C . GLN B 1 15 ? 37.425 -39.627 24.640 1.00 85.04 9 GLN B C 1
ATOM 1558 O O . GLN B 1 15 ? 36.350 -39.898 24.091 1.00 85.58 9 GLN B O 1
ATOM 1564 N N . ILE B 1 16 ? 37.484 -38.959 25.780 1.00 79.23 10 ILE B N 1
ATOM 1565 C CA . ILE B 1 16 ? 36.273 -38.508 26.435 1.00 73.65 10 ILE B CA 1
ATOM 1566 C C . ILE B 1 16 ? 35.499 -37.542 25.521 1.00 72.44 10 ILE B C 1
ATOM 1567 O O . ILE B 1 16 ? 34.272 -37.593 25.460 1.00 71.18 10 ILE B O 1
ATOM 1572 N N . ARG B 1 17 ? 36.215 -36.687 24.793 1.00 73.79 11 ARG B N 1
ATOM 1573 C CA . ARG B 1 17 ? 35.575 -35.731 23.878 1.00 74.08 11 ARG B CA 1
ATOM 1574 C C . ARG B 1 17 ? 34.804 -36.445 22.778 1.00 78.24 11 ARG B C 1
ATOM 1575 O O . ARG B 1 17 ? 33.656 -36.108 22.497 1.00 77.82 11 ARG B O 1
ATOM 1583 N N . THR B 1 18 ? 35.452 -37.432 22.169 1.00 83.03 12 THR B N 1
ATOM 1584 C CA . THR B 1 18 ? 34.845 -38.220 21.115 1.00 89.48 12 THR B CA 1
ATOM 1585 C C . THR B 1 18 ? 33.663 -39.006 21.637 1.00 89.21 12 THR B C 1
ATOM 1586 O O . THR B 1 18 ? 32.604 -39.037 21.016 1.00 92.61 12 THR B O 1
ATOM 1590 N N . TRP B 1 19 ? 33.856 -39.651 22.778 1.00 86.33 13 TRP B N 1
ATOM 1591 C CA . TRP B 1 19 ? 32.779 -40.387 23.417 1.00 86.88 13 TRP B CA 1
ATOM 1592 C C . TRP B 1 19 ? 31.566 -39.497 23.663 1.00 83.04 13 TRP B C 1
ATOM 1593 O O . TRP B 1 19 ? 30.452 -39.839 23.277 1.00 87.33 13 TRP B O 1
ATOM 1604 N N . VAL B 1 20 ? 31.788 -38.365 24.326 1.00 76.23 14 VAL B N 1
ATOM 1605 C CA . VAL B 1 20 ? 30.690 -37.476 24.694 1.00 72.90 14 VAL B CA 1
ATOM 1606 C C . VAL B 1 20 ? 30.018 -36.916 23.441 1.00 77.78 14 VAL B C 1
ATOM 1607 O O . VAL B 1 20 ? 28.795 -36.995 23.292 1.00 80.33 14 VAL B O 1
ATOM 1611 N N . GLN B 1 21 ? 30.826 -36.399 22.522 1.00 80.42 15 GLN B N 1
ATOM 1612 C CA . GLN B 1 21 ? 30.313 -35.907 21.251 1.00 86.67 15 GLN B CA 1
ATOM 1613 C C . GLN B 1 21 ? 29.427 -36.942 20.584 1.00 93.83 15 GLN B C 1
ATOM 1614 O O . GLN B 1 21 ? 28.371 -36.616 20.043 1.00 97.89 15 GLN B O 1
ATOM 1620 N N . SER B 1 22 ? 29.881 -38.190 20.632 1.00 96.46 16 SER B N 1
ATOM 1621 C CA . SER B 1 22 ? 29.104 -39.327 20.152 1.00 105.23 16 SER B CA 1
ATOM 1622 C C . SER B 1 22 ? 27.771 -39.458 20.890 1.00 104.76 16 SER B C 1
ATOM 1623 O O . SER B 1 22 ? 26.709 -39.441 20.268 1.00 111.47 16 SER B O 1
ATOM 1626 N N . VAL B 1 23 ? 27.832 -39.566 22.216 1.00 97.83 17 VAL B N 1
ATOM 1627 C CA . VAL B 1 23 ? 26.628 -39.770 23.028 1.00 97.95 17 VAL B CA 1
ATOM 1628 C C . VAL B 1 23 ? 25.508 -38.798 22.650 1.00 99.51 17 VAL B C 1
ATOM 1629 O O . VAL B 1 23 ? 24.355 -39.199 22.485 1.00 106.78 17 VAL B O 1
ATOM 1633 N N . LEU B 1 24 ? 25.862 -37.528 22.492 1.00 94.35 18 LEU B N 1
ATOM 1634 C CA . LEU B 1 24 ? 24.877 -36.476 22.269 1.00 95.47 18 LEU B CA 1
ATOM 1635 C C . LEU B 1 24 ? 24.463 -36.405 20.801 1.00 105.47 18 LEU B C 1
ATOM 1636 O O . LEU B 1 24 ? 24.601 -35.369 20.149 1.00 105.94 18 LEU B O 1
ATOM 1641 N N . ASP B 1 32 ? 23.541 -29.428 24.419 1.00 50.88 26 ASP B N 1
ATOM 1642 C CA . ASP B 1 32 ? 24.222 -29.656 23.170 1.00 50.76 26 ASP B CA 1
ATOM 1643 C C . ASP B 1 32 ? 25.710 -29.765 23.388 1.00 46.41 26 ASP B C 1
ATOM 1644 O O . ASP B 1 32 ? 26.265 -29.275 24.382 1.00 41.90 26 ASP B O 1
ATOM 1649 N N . TRP B 1 33 ? 26.357 -30.389 22.417 1.00 46.22 27 TRP B N 1
ATOM 1650 C CA . TRP B 1 33 ? 27.783 -30.538 22.452 1.00 44.23 27 TRP B CA 1
ATOM 1651 C C . TRP B 1 33 ? 28.483 -29.167 22.496 1.00 41.54 27 TRP B C 1
ATOM 1652 O O . TRP B 1 33 ? 29.499 -29.017 23.162 1.00 40.50 27 TRP B O 1
ATOM 1663 N N . LEU B 1 34 ? 27.928 -28.167 21.834 1.00 41.90 28 LEU B N 1
ATOM 1664 C CA . LEU B 1 34 ? 28.581 -26.859 21.746 1.00 40.44 28 LEU B CA 1
ATOM 1665 C C . LEU B 1 34 ? 28.681 -26.192 23.110 1.00 38.04 28 LEU B C 1
ATOM 1666 O O . LEU B 1 34 ? 29.711 -25.602 23.448 1.00 36.90 28 LEU B O 1
ATOM 1671 N N . HIS B 1 35 ? 27.622 -26.311 23.911 1.00 36.96 29 HIS B N 1
ATOM 1672 C CA . HIS B 1 35 ? 27.663 -25.885 25.300 1.00 35.63 29 HIS B CA 1
ATOM 1673 C C . HIS B 1 35 ? 28.769 -26.603 26.083 1.00 34.68 29 HIS B C 1
ATOM 1674 O O . HIS B 1 35 ? 29.550 -25.988 26.802 1.00 32.81 29 HIS B O 1
ATOM 1681 N N . ILE B 1 36 ? 28.805 -27.924 25.959 1.00 35.54 30 ILE B N 1
ATOM 1682 C CA . ILE B 1 36 ? 29.786 -28.704 26.689 1.00 35.62 30 ILE B CA 1
ATOM 1683 C C . ILE B 1 36 ? 31.193 -28.307 26.303 1.00 35.79 30 ILE B C 1
ATOM 1684 O O . ILE B 1 36 ? 32.021 -28.073 27.155 1.00 35.38 30 ILE B O 1
ATOM 1689 N N . SER B 1 37 ? 31.438 -28.156 25.008 1.00 37.34 31 SER B N 1
ATOM 1690 C CA . SER B 1 37 ? 32.732 -27.754 24.534 1.00 39.27 31 SER B CA 1
ATOM 1691 C C . SER B 1 37 ? 33.148 -26.375 25.090 1.00 38.36 31 SER B C 1
ATOM 1692 O O . SER B 1 37 ? 34.289 -26.182 25.530 1.00 38.52 31 SER B O 1
ATOM 1695 N N . ARG B 1 38 ? 32.221 -25.419 25.055 1.00 37.18 32 ARG B N 1
ATOM 1696 C CA . ARG B 1 38 ? 32.485 -24.086 25.558 1.00 36.08 32 ARG B CA 1
ATOM 1697 C C . ARG B 1 38 ? 32.839 -24.121 27.063 1.00 35.14 32 ARG B C 1
ATOM 1698 O O . ARG B 1 38 ? 33.812 -23.487 27.505 1.00 34.91 32 ARG B O 1
ATOM 1706 N N . VAL B 1 39 ? 32.038 -24.858 27.833 1.00 34.21 33 VAL B N 1
ATOM 1707 C CA . VAL B 1 39 ? 32.234 -25.015 29.289 1.00 34.03 33 VAL B CA 1
ATOM 1708 C C . VAL B 1 39 ? 33.579 -25.659 29.606 1.00 35.17 33 VAL B C 1
ATOM 1709 O O . VAL B 1 39 ? 34.278 -25.184 30.470 1.00 35.60 33 VAL B O 1
ATOM 1713 N N . ALA B 1 40 ? 33.951 -26.715 28.881 1.00 35.78 34 ALA B N 1
ATOM 1714 C CA . ALA B 1 40 ? 35.285 -27.307 29.056 1.00 37.27 34 ALA B CA 1
ATOM 1715 C C . ALA B 1 40 ? 36.430 -26.321 28.738 1.00 38.81 34 ALA B C 1
ATOM 1716 O O . ALA B 1 40 ? 37.372 -26.200 29.513 1.00 40.88 34 ALA B O 1
ATOM 1718 N N . ASP B 1 41 ? 36.367 -25.621 27.615 1.00 38.80 35 ASP B N 1
ATOM 1719 C CA . ASP B 1 41 ? 37.392 -24.607 27.314 1.00 41.86 35 ASP B CA 1
ATOM 1720 C C . ASP B 1 41 ? 37.499 -23.607 28.454 1.00 41.39 35 ASP B C 1
ATOM 1721 O O . ASP B 1 41 ? 38.579 -23.249 28.865 1.00 43.05 35 ASP B O 1
ATOM 1726 N N . LEU B 1 42 ? 36.360 -23.173 28.973 1.00 39.43 36 LEU B N 1
ATOM 1727 C CA . LEU B 1 42 ? 36.310 -22.127 30.000 1.00 40.51 36 LEU B CA 1
ATOM 1728 C C . LEU B 1 42 ? 36.803 -22.687 31.342 1.00 41.25 36 LEU B C 1
ATOM 1729 O O . LEU B 1 42 ? 37.485 -22.004 32.103 1.00 42.54 36 LEU B O 1
ATOM 1734 N N . ALA B 1 43 ? 36.441 -23.936 31.631 1.00 39.24 37 ALA B N 1
ATOM 1735 C CA . ALA B 1 43 ? 36.830 -24.543 32.881 1.00 40.65 37 ALA B CA 1
ATOM 1736 C C . ALA B 1 43 ? 38.351 -24.676 32.942 1.00 43.59 37 ALA B C 1
ATOM 1737 O O . ALA B 1 43 ? 38.966 -24.431 33.979 1.00 45.63 37 ALA B O 1
ATOM 1739 N N . VAL B 1 44 ? 38.943 -25.060 31.816 1.00 44.43 38 VAL B N 1
ATOM 1740 C CA . VAL B 1 44 ? 40.391 -25.182 31.690 1.00 48.75 38 VAL B CA 1
ATOM 1741 C C . VAL B 1 44 ? 41.083 -23.839 31.954 1.00 51.47 38 VAL B C 1
ATOM 1742 O O . VAL B 1 44 ? 42.066 -23.776 32.686 1.00 55.25 38 VAL B O 1
ATOM 1746 N N . TYR B 1 45 ? 40.559 -22.773 31.363 1.00 50.26 39 TYR B N 1
ATOM 1747 C CA . TYR B 1 45 ? 41.118 -21.439 31.531 1.00 53.67 39 TYR B CA 1
ATOM 1748 C C . TYR B 1 45 ? 41.049 -20.986 32.989 1.00 54.40 39 TYR B C 1
ATOM 1749 O O . TYR B 1 45 ? 42.053 -20.557 33.562 1.00 59.20 39 TYR B O 1
ATOM 1758 N N . ILE B 1 46 ? 39.868 -21.067 33.584 1.00 50.84 40 ILE B N 1
ATOM 1759 C CA . ILE B 1 46 ? 39.685 -20.650 34.986 1.00 51.86 40 ILE B CA 1
ATOM 1760 C C . ILE B 1 46 ? 40.506 -21.554 35.926 1.00 54.30 40 ILE B C 1
ATOM 1761 O O . ILE B 1 46 ? 41.134 -21.088 36.881 1.00 56.74 40 ILE B O 1
ATOM 1766 N N . GLY B 1 47 ? 40.501 -22.853 35.640 1.00 52.82 41 GLY B N 1
ATOM 1767 C CA . GLY B 1 47 ? 41.207 -23.817 36.479 1.00 55.16 41 GLY B CA 1
ATOM 1768 C C . GLY B 1 47 ? 42.696 -23.551 36.531 1.00 60.86 41 GLY B C 1
ATOM 1769 O O . GLY B 1 47 ? 43.338 -23.766 37.566 1.00 64.56 41 GLY B O 1
ATOM 1770 N N . GLU B 1 48 ? 43.241 -23.077 35.414 1.00 62.18 42 GLU B N 1
ATOM 1771 C CA . GLU B 1 48 ? 44.662 -22.792 35.309 1.00 68.71 42 GLU B CA 1
ATOM 1772 C C . GLU B 1 48 ? 45.022 -21.639 36.238 1.00 72.15 42 GLU B C 1
ATOM 1773 O O . GLU B 1 48 ? 46.044 -21.683 36.930 1.00 77.13 42 GLU B O 1
ATOM 1779 N N . LYS B 1 49 ? 44.159 -20.628 36.273 1.00 68.96 43 LYS B N 1
ATOM 1780 C CA . LYS B 1 49 ? 44.386 -19.455 37.105 1.00 73.08 43 LYS B CA 1
ATOM 1781 C C . LYS B 1 49 ? 43.997 -19.687 38.567 1.00 73.06 43 LYS B C 1
ATOM 1782 O O . LYS B 1 49 ? 44.392 -18.931 39.447 1.00 77.20 43 LYS B O 1
ATOM 1788 N N . GLU B 1 50 ? 43.230 -20.739 38.829 1.00 68.81 44 GLU B N 1
ATOM 1789 C CA . GLU B 1 50 ? 42.802 -21.052 40.200 1.00 69.54 44 GLU B CA 1
ATOM 1790 C C . GLU B 1 50 ? 43.562 -22.226 40.771 1.00 72.13 44 GLU B C 1
ATOM 1791 O O . GLU B 1 50 ? 43.188 -22.759 41.812 1.00 72.59 44 GLU B O 1
ATOM 1797 N N . ASN B 1 51 ? 44.634 -22.613 40.088 1.00 74.55 45 ASN B N 1
ATOM 1798 C CA . ASN B 1 51 ? 45.458 -23.754 40.470 1.00 77.89 45 ASN B CA 1
ATOM 1799 C C . ASN B 1 51 ? 44.698 -25.066 40.749 1.00 74.31 45 ASN B C 1
ATOM 1800 O O . ASN B 1 51 ? 45.051 -25.822 41.638 1.00 77.42 45 ASN B O 1
ATOM 1805 N N . ALA B 1 52 ? 43.664 -25.341 39.968 1.00 68.67 46 ALA B N 1
ATOM 1806 C CA . ALA B 1 52 ? 42.964 -26.618 40.062 1.00 65.90 46 ALA B CA 1
ATOM 1807 C C . ALA B 1 52 ? 43.660 -27.674 39.199 1.00 66.60 46 ALA B C 1
ATOM 1808 O O . ALA B 1 52 ? 44.536 -27.352 38.392 1.00 68.90 46 ALA B O 1
ATOM 1810 N N . ASP B 1 53 ? 43.259 -28.929 39.381 1.00 65.14 47 ASP B N 1
ATOM 1811 C CA . ASP B 1 53 ? 43.717 -30.023 38.529 1.00 65.72 47 ASP B CA 1
ATOM 1812 C C . ASP B 1 53 ? 43.031 -29.931 37.161 1.00 60.96 47 ASP B C 1
ATOM 1813 O O . ASP B 1 53 ? 41.839 -30.172 37.044 1.00 57.02 47 ASP B O 1
ATOM 1818 N N . LEU B 1 54 ? 43.801 -29.594 36.132 1.00 62.54 48 LEU B N 1
ATOM 1819 C CA . LEU B 1 54 ? 43.255 -29.307 34.816 1.00 59.47 48 LEU B CA 1
ATOM 1820 C C . LEU B 1 54 ? 42.669 -30.525 34.129 1.00 57.39 48 LEU B C 1
ATOM 1821 O O . LEU B 1 54 ? 41.704 -30.406 33.362 1.00 53.41 48 LEU B O 1
ATOM 1826 N N . PHE B 1 55 ? 43.232 -31.700 34.388 1.00 59.92 49 PHE B N 1
ATOM 1827 C CA . PHE B 1 55 ? 42.643 -32.921 33.844 1.00 58.73 49 PHE B CA 1
ATOM 1828 C C . PHE B 1 55 ? 41.217 -33.142 34.401 1.00 54.22 49 PHE B C 1
ATOM 1829 O O . PHE B 1 55 ? 40.269 -33.425 33.667 1.00 49.47 49 PHE B O 1
ATOM 1837 N N . ILE B 1 56 ? 41.091 -32.991 35.712 1.00 54.86 50 ILE B N 1
ATOM 1838 C CA . ILE B 1 56 ? 39.838 -33.259 36.404 1.00 52.49 50 ILE B CA 1
ATOM 1839 C C . ILE B 1 56 ? 38.799 -32.280 35.925 1.00 48.67 50 ILE B C 1
ATOM 1840 O O . ILE B 1 56 ? 37.716 -32.672 35.505 1.00 46.47 50 ILE B O 1
ATOM 1845 N N . VAL B 1 57 ? 39.146 -31.004 35.982 1.00 48.66 51 VAL B N 1
ATOM 1846 C CA . VAL B 1 57 ? 38.261 -29.940 35.533 1.00 45.67 51 VAL B CA 1
ATOM 1847 C C . VAL B 1 57 ? 37.771 -30.103 34.073 1.00 43.26 51 VAL B C 1
ATOM 1848 O O . VAL B 1 57 ? 36.609 -29.868 33.789 1.00 40.74 51 VAL B O 1
ATOM 1852 N N . GLU B 1 58 ? 38.644 -30.505 33.151 1.00 44.54 52 GLU B N 1
ATOM 1853 C CA . GLU B 1 58 ? 38.239 -30.637 31.761 1.00 43.41 52 GLU B CA 1
ATOM 1854 C C . GLU B 1 58 ? 37.300 -31.829 31.639 1.00 42.27 52 GLU B C 1
ATOM 1855 O O . GLU B 1 58 ? 36.214 -31.722 31.074 1.00 39.66 52 GLU B O 1
ATOM 1861 N N . THR B 1 59 ? 37.723 -32.949 32.210 1.00 43.40 53 THR B N 1
ATOM 1862 C CA . THR B 1 59 ? 36.944 -34.173 32.193 1.00 43.35 53 THR B CA 1
ATOM 1863 C C . THR B 1 59 ? 35.562 -33.981 32.836 1.00 40.81 53 THR B C 1
ATOM 1864 O O . THR B 1 59 ? 34.559 -34.350 32.239 1.00 39.24 53 THR B O 1
ATOM 1868 N N . ALA B 1 60 ? 35.508 -33.356 34.015 1.00 40.52 54 ALA B N 1
ATOM 1869 C CA . ALA B 1 60 ? 34.221 -33.081 34.670 1.00 39.20 54 ALA B CA 1
ATOM 1870 C C . ALA B 1 60 ? 33.322 -32.188 33.821 1.00 37.48 54 ALA B C 1
ATOM 1871 O O . ALA B 1 60 ? 32.093 -32.373 33.790 1.00 35.78 54 ALA B O 1
ATOM 1873 N N . ALA B 1 61 ? 33.944 -31.220 33.142 1.00 35.59 55 ALA B N 1
ATOM 1874 C CA . ALA B 1 61 ? 33.225 -30.310 32.261 1.00 35.10 55 ALA B CA 1
ATOM 1875 C C . ALA B 1 61 ? 32.623 -31.095 31.135 1.00 34.94 55 ALA B C 1
ATOM 1876 O O . ALA B 1 61 ? 31.468 -30.890 30.797 1.00 34.87 55 ALA B O 1
ATOM 1878 N N . LEU B 1 62 ? 33.396 -32.019 30.573 1.00 36.31 56 LEU B N 1
ATOM 1879 C CA . LEU B 1 62 ? 32.935 -32.759 29.399 1.00 35.94 56 LEU B CA 1
ATOM 1880 C C . LEU B 1 62 ? 31.743 -33.636 29.734 1.00 36.78 56 LEU B C 1
ATOM 1881 O O . LEU B 1 62 ? 30.864 -33.803 28.910 1.00 36.65 56 LEU B O 1
ATOM 1886 N N . VAL B 1 63 ? 31.678 -34.162 30.964 1.00 37.73 57 VAL B N 1
ATOM 1887 C CA . VAL B 1 63 ? 30.616 -35.093 31.327 1.00 39.73 57 VAL B CA 1
ATOM 1888 C C . VAL B 1 63 ? 29.599 -34.506 32.298 1.00 40.99 57 VAL B C 1
ATOM 1889 O O . VAL B 1 63 ? 28.690 -35.206 32.734 1.00 43.02 57 VAL B O 1
ATOM 1893 N N . HIS B 1 64 ? 29.716 -33.212 32.584 1.00 41.09 58 HIS B N 1
ATOM 1894 C CA . HIS B 1 64 ? 28.877 -32.586 33.623 1.00 43.04 58 HIS B CA 1
ATOM 1895 C C . HIS B 1 64 ? 27.382 -32.688 33.356 1.00 45.20 58 HIS B C 1
ATOM 1896 O O . HIS B 1 64 ? 26.610 -32.532 34.291 1.00 48.46 58 HIS B O 1
ATOM 1903 N N . ASP B 1 65 ? 26.990 -32.971 32.112 1.00 44.79 59 ASP B N 1
ATOM 1904 C CA . ASP B 1 65 ? 25.577 -33.026 31.702 1.00 48.47 59 ASP B CA 1
ATOM 1905 C C . ASP B 1 65 ? 25.024 -34.431 31.495 1.00 50.45 59 ASP B C 1
ATOM 1906 O O . ASP B 1 65 ? 23.829 -34.591 31.327 1.00 54.00 59 ASP B O 1
ATOM 1911 N N . LEU B 1 66 ? 25.875 -35.448 31.543 1.00 49.14 60 LEU B N 1
ATOM 1912 C CA . LEU B 1 66 ? 25.469 -36.781 31.130 1.00 51.76 60 LEU B CA 1
ATOM 1913 C C . LEU B 1 66 ? 24.460 -37.427 32.053 1.00 55.60 60 LEU B C 1
ATOM 1914 O O . LEU B 1 66 ? 23.628 -38.180 31.595 1.00 58.94 60 LEU B O 1
ATOM 1919 N N . ILE B 1 67 ? 24.539 -37.115 33.341 1.00 55.84 61 ILE B N 1
ATOM 1920 C CA . ILE B 1 67 ? 23.672 -37.716 34.346 1.00 61.46 61 ILE B CA 1
ATOM 1921 C C . ILE B 1 67 ? 22.441 -36.883 34.715 1.00 65.40 61 ILE B C 1
ATOM 1922 O O . ILE B 1 67 ? 21.646 -37.295 35.557 1.00 70.23 61 ILE B O 1
ATOM 1927 N N . ASP B 1 68 ? 22.273 -35.743 34.045 1.00 64.72 62 ASP B N 1
ATOM 1928 C CA . ASP B 1 68 ? 21.146 -34.822 34.276 1.00 68.66 62 ASP B CA 1
ATOM 1929 C C . ASP B 1 68 ? 19.812 -35.506 33.992 1.00 75.84 62 ASP B C 1
ATOM 1930 O O . ASP B 1 68 ? 19.733 -36.380 33.128 1.00 77.64 62 ASP B O 1
ATOM 1935 N N . VAL B 1 69 ? 18.773 -35.132 34.741 1.00 81.60 63 VAL B N 1
ATOM 1936 C CA . VAL B 1 69 ? 17.403 -35.593 34.474 1.00 89.10 63 VAL B CA 1
ATOM 1937 C C . VAL B 1 69 ? 16.756 -34.924 33.261 1.00 90.10 63 VAL B C 1
ATOM 1938 O O . VAL B 1 69 ? 15.772 -35.434 32.715 1.00 95.78 63 VAL B O 1
ATOM 1942 N N . LYS B 1 70 ? 17.288 -33.765 32.878 1.00 85.69 64 LYS B N 1
ATOM 1943 C CA . LYS B 1 70 ? 16.783 -32.996 31.731 1.00 86.53 64 LYS B CA 1
ATOM 1944 C C . LYS B 1 70 ? 16.888 -33.789 30.417 1.00 86.51 64 LYS B C 1
ATOM 1945 O O . LYS B 1 70 ? 15.933 -33.819 29.633 1.00 91.60 64 LYS B O 1
ATOM 1947 N N . LEU B 1 71 ? 18.037 -34.437 30.198 1.00 81.82 65 LEU B N 1
ATOM 1948 C CA . LEU B 1 71 ? 18.252 -35.286 29.014 1.00 81.62 65 LEU B CA 1
ATOM 1949 C C . LEU B 1 71 ? 17.254 -36.464 28.994 1.00 88.53 65 LEU B C 1
ATOM 1950 O O . LEU B 1 71 ? 17.029 -37.102 30.030 1.00 91.42 65 LEU B O 1
ATOM 1952 N N . PRO B 1 72 ? 16.651 -36.745 27.814 1.00 91.63 66 PRO B N 1
ATOM 1953 C CA . PRO B 1 72 ? 15.463 -37.605 27.627 1.00 99.71 66 PRO B CA 1
ATOM 1954 C C . PRO B 1 72 ? 15.312 -38.837 28.548 1.00 103.52 66 PRO B C 1
ATOM 1955 O O . PRO B 1 72 ? 16.298 -39.481 28.922 1.00 99.28 66 PRO B O 1
ATOM 1959 N N . THR B 1 74 ? 16.263 -41.420 27.014 1.00 102.83 68 THR B N 1
ATOM 1960 C CA . THR B 1 74 ? 17.030 -42.374 26.213 1.00 105.12 68 THR B CA 1
ATOM 1961 C C . THR B 1 74 ? 18.537 -42.090 26.171 1.00 98.40 68 THR B C 1
ATOM 1962 O O . THR B 1 74 ? 19.312 -42.992 25.860 1.00 99.49 68 THR B O 1
ATOM 1964 N N . ILE B 1 75 ? 18.945 -40.851 26.465 1.00 92.47 69 ILE B N 1
ATOM 1965 C CA . ILE B 1 75 ? 20.372 -40.461 26.500 1.00 86.43 69 ILE B CA 1
ATOM 1966 C C . ILE B 1 75 ? 20.978 -40.514 27.908 1.00 79.47 69 ILE B C 1
ATOM 1967 O O . ILE B 1 75 ? 22.131 -40.924 28.087 1.00 76.55 69 ILE B O 1
ATOM 1972 N N . ARG B 1 76 ? 20.202 -40.076 28.898 1.00 77.35 70 ARG B N 1
ATOM 1973 C CA . ARG B 1 76 ? 20.680 -39.977 30.278 1.00 71.89 70 ARG B CA 1
ATOM 1974 C C . ARG B 1 76 ? 21.449 -41.230 30.701 1.00 71.36 70 ARG B C 1
ATOM 1975 O O . ARG B 1 76 ? 20.937 -42.349 30.606 1.00 75.91 70 ARG B O 1
ATOM 1979 N N . LEU B 1 77 ? 22.683 -41.029 31.155 1.00 66.13 71 LEU B N 1
ATOM 1980 C CA . LEU B 1 77 ? 23.486 -42.113 31.696 1.00 65.51 71 LEU B CA 1
ATOM 1981 C C . LEU B 1 77 ? 23.397 -42.121 33.227 1.00 63.50 71 LEU B C 1
ATOM 1982 O O . LEU B 1 77 ? 23.000 -41.123 33.844 1.00 61.10 71 LEU B O 1
ATOM 1987 N N . SER B 1 78 ? 23.753 -43.259 33.817 1.00 64.88 72 SER B N 1
ATOM 1988 C CA . SER B 1 78 ? 23.872 -43.380 35.269 1.00 64.22 72 SER B CA 1
ATOM 1989 C C . SER B 1 78 ? 25.269 -42.951 35.724 1.00 60.33 72 SER B C 1
ATOM 1990 O O . SER B 1 78 ? 26.231 -42.928 34.935 1.00 57.71 72 SER B O 1
ATOM 1993 N N . VAL B 1 79 ? 25.365 -42.622 37.010 1.00 59.98 73 VAL B N 1
ATOM 1994 C CA . VAL B 1 79 ? 26.644 -42.281 37.628 1.00 57.63 73 VAL B CA 1
ATOM 1995 C C . VAL B 1 79 ? 27.664 -43.420 37.449 1.00 59.26 73 VAL B C 1
ATOM 1996 O O . VAL B 1 79 ? 28.810 -43.148 37.107 1.00 57.54 73 VAL B O 1
ATOM 2000 N N . SER B 1 80 ? 27.253 -44.679 37.628 1.00 63.79 74 SER B N 1
ATOM 2001 C CA . SER B 1 80 ? 28.191 -45.810 37.435 1.00 66.03 74 SER B CA 1
ATOM 2002 C C . SER B 1 80 ? 28.560 -46.044 35.960 1.00 65.91 74 SER B C 1
ATOM 2003 O O . SER B 1 80 ? 29.689 -46.417 35.673 1.00 66.17 74 SER B O 1
ATOM 2006 N N . GLU B 1 81 ? 27.643 -45.804 35.025 1.00 66.30 75 GLU B N 1
ATOM 2007 C CA . GLU B 1 81 ? 27.978 -45.909 33.586 1.00 66.98 75 GLU B CA 1
ATOM 2008 C C . GLU B 1 81 ? 29.099 -44.936 33.224 1.00 62.27 75 GLU B C 1
ATOM 2009 O O . GLU B 1 81 ? 30.042 -45.287 32.525 1.00 63.20 75 GLU B O 1
ATOM 2015 N N . VAL B 1 82 ? 28.985 -43.709 33.704 1.00 58.06 76 VAL B N 1
ATOM 2016 C CA . VAL B 1 82 ? 29.998 -42.700 33.455 1.00 55.04 76 VAL B CA 1
ATOM 2017 C C . VAL B 1 82 ? 31.297 -43.100 34.140 1.00 55.08 76 VAL B C 1
ATOM 2018 O O . VAL B 1 82 ? 32.364 -43.039 33.531 1.00 54.93 76 VAL B O 1
ATOM 2022 N N . TYR B 1 83 ? 31.194 -43.537 35.397 1.00 55.90 77 TYR B N 1
ATOM 2023 C CA . TYR B 1 83 ? 32.357 -44.015 36.150 1.00 57.14 77 TYR B CA 1
ATOM 2024 C C . TYR B 1 83 ? 33.106 -45.104 35.381 1.00 59.87 77 TYR B C 1
ATOM 2025 O O . TYR B 1 83 ? 34.309 -45.018 35.162 1.00 59.34 77 TYR B O 1
ATOM 2034 N N . ASN B 1 84 ? 32.370 -46.119 34.966 1.00 63.16 78 ASN B N 1
ATOM 2035 C CA . ASN B 1 84 ? 32.971 -47.264 34.291 1.00 67.53 78 ASN B CA 1
ATOM 2036 C C . ASN B 1 84 ? 33.683 -46.848 33.001 1.00 67.08 78 ASN B C 1
ATOM 2037 O O . ASN B 1 84 ? 34.774 -47.341 32.701 1.00 69.58 78 ASN B O 1
ATOM 2042 N N . GLN B 1 85 ? 33.083 -45.928 32.257 1.00 64.69 79 GLN B N 1
ATOM 2043 C CA . GLN B 1 85 ? 33.663 -45.506 30.974 1.00 65.29 79 GLN B CA 1
ATOM 2044 C C . GLN B 1 85 ? 35.032 -44.829 31.151 1.00 63.29 79 GLN B C 1
ATOM 2045 O O . GLN B 1 85 ? 35.942 -45.008 30.332 1.00 65.43 79 GLN B O 1
ATOM 2051 N N . LEU B 1 86 ? 35.174 -44.057 32.224 1.00 59.57 80 LEU B N 1
ATOM 2052 C CA . LEU B 1 86 ? 36.422 -43.338 32.491 1.00 58.31 80 LEU B CA 1
ATOM 2053 C C . LEU B 1 86 ? 37.536 -44.321 32.849 1.00 61.20 80 LEU B C 1
ATOM 2054 O O . LEU B 1 86 ? 38.676 -44.196 32.364 1.00 62.98 80 LEU B O 1
ATOM 2059 N N . VAL B 1 87 ? 37.196 -45.295 33.694 1.00 61.70 81 VAL B N 1
ATOM 2060 C CA . VAL B 1 87 ? 38.146 -46.298 34.120 1.00 65.06 81 VAL B CA 1
ATOM 2061 C C . VAL B 1 87 ? 38.508 -47.155 32.923 1.00 69.06 81 VAL B C 1
ATOM 2062 O O . VAL B 1 87 ? 39.643 -47.612 32.816 1.00 72.02 81 VAL B O 1
ATOM 2066 N N . THR B 1 88 ? 37.544 -47.354 32.024 1.00 69.64 82 THR B N 1
ATOM 2067 C CA . THR B 1 88 ? 37.765 -48.103 30.783 1.00 74.20 82 THR B CA 1
ATOM 2068 C C . THR B 1 88 ? 38.762 -47.374 29.893 1.00 75.22 82 THR B C 1
ATOM 2069 O O . THR B 1 88 ? 39.560 -48.003 29.204 1.00 79.79 82 THR B O 1
ATOM 2073 N N . PHE B 1 89 ? 38.725 -46.046 29.913 1.00 71.72 83 PHE B N 1
ATOM 2074 C CA . PHE B 1 89 ? 39.691 -45.248 29.161 1.00 73.42 83 PHE B CA 1
ATOM 2075 C C . PHE B 1 89 ? 41.080 -45.216 29.820 1.00 74.82 83 PHE B C 1
ATOM 2076 O O . PHE B 1 89 ? 42.009 -44.603 29.288 1.00 76.59 83 PHE B O 1
ATOM 2084 N N . GLY B 1 90 ? 41.219 -45.895 30.958 1.00 74.77 84 GLY B N 1
ATOM 2085 C CA . GLY B 1 90 ? 42.480 -45.954 31.694 1.00 76.98 84 GLY B CA 1
ATOM 2086 C C . GLY B 1 90 ? 42.662 -44.866 32.743 1.00 74.18 84 GLY B C 1
ATOM 2087 O O . GLY B 1 90 ? 43.739 -44.731 33.308 1.00 76.30 84 GLY B O 1
ATOM 2088 N N . ILE B 1 91 ? 41.628 -44.079 33.008 1.00 70.25 85 ILE B N 1
ATOM 2089 C CA . ILE B 1 91 ? 41.734 -43.018 34.003 1.00 68.45 85 ILE B CA 1
ATOM 2090 C C . ILE B 1 91 ? 41.812 -43.640 35.392 1.00 69.29 85 ILE B C 1
ATOM 2091 O O . ILE B 1 91 ? 41.193 -44.675 35.665 1.00 69.56 85 ILE B O 1
ATOM 2096 N N . GLY B 1 92 ? 42.599 -43.011 36.258 1.00 70.53 86 GLY B N 1
ATOM 2097 C CA . GLY B 1 92 ? 42.854 -43.548 37.595 1.00 72.52 86 GLY B CA 1
ATOM 2098 C C . GLY B 1 92 ? 41.627 -43.455 38.478 1.00 69.78 86 GLY B C 1
ATOM 2099 O O . GLY B 1 92 ? 40.718 -42.647 38.229 1.00 65.57 86 GLY B O 1
ATOM 2100 N N . LYS B 1 93 ? 41.606 -44.295 39.506 1.00 72.34 87 LYS B N 1
ATOM 2101 C CA . LYS B 1 93 ? 40.458 -44.427 40.394 1.00 71.55 87 LYS B CA 1
ATOM 2102 C C . LYS B 1 93 ? 40.156 -43.106 41.111 1.00 68.70 87 LYS B C 1
ATOM 2103 O O . LYS B 1 93 ? 38.992 -42.699 41.206 1.00 64.86 87 LYS B O 1
ATOM 2109 N N . GLU B 1 94 ? 41.212 -42.451 41.598 1.00 70.39 88 GLU B N 1
ATOM 2110 C CA . GLU B 1 94 ? 41.104 -41.175 42.328 1.00 69.24 88 GLU B CA 1
ATOM 2111 C C . GLU B 1 94 ? 40.588 -40.026 41.448 1.00 64.27 88 GLU B C 1
ATOM 2112 O O . GLU B 1 94 ? 39.810 -39.189 41.909 1.00 61.50 88 GLU B O 1
ATOM 2114 N N . ASP B 1 95 ? 41.044 -39.979 40.199 1.00 62.77 89 ASP B N 1
ATOM 2115 C CA . ASP B 1 95 ? 40.570 -38.958 39.247 1.00 59.73 89 ASP B CA 1
ATOM 2116 C C . ASP B 1 95 ? 39.137 -39.260 38.824 1.00 55.83 89 ASP B C 1
ATOM 2117 O O . ASP B 1 95 ? 38.316 -38.348 38.725 1.00 53.08 89 ASP B O 1
ATOM 2122 N N . ALA B 1 96 ? 38.832 -40.538 38.587 1.00 55.47 90 ALA B N 1
ATOM 2123 C CA . ALA B 1 96 ? 37.461 -40.931 38.237 1.00 53.21 90 ALA B CA 1
ATOM 2124 C C . ALA B 1 96 ? 36.496 -40.633 39.402 1.00 52.45 90 ALA B C 1
ATOM 2125 O O . ALA B 1 96 ? 35.420 -40.036 39.195 1.00 49.87 90 ALA B O 1
ATOM 2127 N N . ASP B 1 97 ? 36.905 -41.012 40.612 1.00 54.42 91 ASP B N 1
ATOM 2128 C CA . ASP B 1 97 ? 36.140 -40.724 41.834 1.00 55.46 91 ASP B CA 1
ATOM 2129 C C . ASP B 1 97 ? 35.862 -39.230 41.986 1.00 53.72 91 ASP B C 1
ATOM 2130 O O . ASP B 1 97 ? 34.735 -38.831 42.280 1.00 53.09 91 ASP B O 1
ATOM 2132 N N . ARG B 1 98 ? 36.882 -38.409 41.749 1.00 54.13 92 ARG B N 1
ATOM 2133 C CA . ARG B 1 98 ? 36.788 -36.958 41.949 1.00 53.50 92 ARG B CA 1
ATOM 2134 C C . ARG B 1 98 ? 35.880 -36.314 40.914 1.00 49.92 92 ARG B C 1
ATOM 2135 O O . ARG B 1 98 ? 35.136 -35.377 41.221 1.00 48.64 92 ARG B O 1
ATOM 2143 N N . VAL B 1 99 ? 35.943 -36.808 39.680 1.00 48.78 93 VAL B N 1
ATOM 2144 C CA . VAL B 1 99 ? 35.035 -36.325 38.635 1.00 46.70 93 VAL B CA 1
ATOM 2145 C C . VAL B 1 99 ? 33.586 -36.621 39.014 1.00 45.94 93 VAL B C 1
ATOM 2146 O O . VAL B 1 99 ? 32.746 -35.734 39.012 1.00 45.23 93 VAL B O 1
ATOM 2150 N N . ILE B 1 100 ? 33.310 -37.864 39.390 1.00 47.62 94 ILE B N 1
ATOM 2151 C CA . ILE B 1 100 ? 31.969 -38.243 39.867 1.00 48.18 94 ILE B CA 1
ATOM 2152 C C . ILE B 1 100 ? 31.467 -37.407 41.056 1.00 48.81 94 ILE B C 1
ATOM 2153 O O . ILE B 1 100 ? 30.309 -37.028 41.086 1.00 48.25 94 ILE B O 1
ATOM 2158 N N . HIS B 1 101 ? 32.334 -37.122 42.022 1.00 51.13 95 HIS B N 1
ATOM 2159 C CA . HIS B 1 101 ? 31.957 -36.287 43.175 1.00 53.06 95 HIS B CA 1
ATOM 2160 C C . HIS B 1 101 ? 31.534 -34.887 42.668 1.00 51.43 95 HIS B C 1
ATOM 2161 O O . HIS B 1 101 ? 30.563 -34.300 43.154 1.00 52.87 95 HIS B O 1
ATOM 2163 N N . ILE B 1 102 ? 32.233 -34.385 41.649 1.00 50.16 96 ILE B N 1
ATOM 2164 C CA . ILE B 1 102 ? 31.908 -33.082 41.034 1.00 48.61 96 ILE B CA 1
ATOM 2165 C C . ILE B 1 102 ? 30.551 -33.115 40.329 1.00 47.35 96 ILE B C 1
ATOM 2166 O O . ILE B 1 102 ? 29.658 -32.317 40.631 1.00 47.26 96 ILE B O 1
ATOM 2171 N N . ILE B 1 103 ? 30.389 -34.052 39.405 1.00 46.36 97 ILE B N 1
ATOM 2172 C CA . ILE B 1 103 ? 29.173 -34.080 38.594 1.00 46.08 97 ILE B CA 1
ATOM 2173 C C . ILE B 1 103 ? 27.973 -34.537 39.401 1.00 48.47 97 ILE B C 1
ATOM 2174 O O . ILE B 1 103 ? 26.881 -34.029 39.177 1.00 48.91 97 ILE B O 1
ATOM 2179 N N . THR B 1 104 ? 28.166 -35.464 40.355 1.00 51.07 98 THR B N 1
ATOM 2180 C CA . THR B 1 104 ? 27.050 -35.898 41.184 1.00 54.51 98 THR B CA 1
ATOM 2181 C C . THR B 1 104 ? 26.646 -34.813 42.181 1.00 57.74 98 THR B C 1
ATOM 2182 O O . THR B 1 104 ? 25.508 -34.804 42.647 1.00 60.43 98 THR B O 1
ATOM 2186 N N . LYS B 1 105 ? 27.582 -33.935 42.538 1.00 58.67 99 LYS B N 1
ATOM 2187 C CA . LYS B 1 105 ? 27.289 -32.822 43.455 1.00 62.06 99 LYS B CA 1
ATOM 2188 C C . LYS B 1 105 ? 26.580 -31.700 42.700 1.00 61.68 99 LYS B C 1
ATOM 2189 O O . LYS B 1 105 ? 25.885 -30.880 43.302 1.00 63.72 99 LYS B O 1
ATOM 2191 N N . MET B 1 106 ? 26.760 -31.696 41.381 1.00 60.46 100 MET B N 1
ATOM 2192 C CA . MET B 1 106 ? 26.251 -30.646 40.487 1.00 61.04 100 MET B CA 1
ATOM 2193 C C . MET B 1 106 ? 24.811 -30.851 40.019 1.00 62.78 100 MET B C 1
ATOM 2194 O O . MET B 1 106 ? 24.095 -29.870 39.819 1.00 64.51 100 MET B O 1
ATOM 2199 N N . SER B 1 107 ? 24.392 -32.100 39.808 1.00 63.41 101 SER B N 1
ATOM 2200 C CA . SER B 1 107 ? 23.048 -32.340 39.268 1.00 65.58 101 SER B CA 1
ATOM 2201 C C . SER B 1 107 ? 22.248 -33.411 40.001 1.00 67.47 101 SER B C 1
ATOM 2202 O O . SER B 1 107 ? 22.257 -34.582 39.622 1.00 68.53 101 SER B O 1
ATOM 2205 N N . PHE B 1 108 ? 21.561 -32.984 41.055 1.00 68.91 102 PHE B N 1
ATOM 2206 C CA . PHE B 1 108 ? 20.422 -33.716 41.622 1.00 71.55 102 PHE B CA 1
ATOM 2207 C C . PHE B 1 108 ? 19.281 -32.705 41.746 1.00 73.34 102 PHE B C 1
ATOM 2208 O O . PHE B 1 108 ? 19.487 -31.506 41.536 1.00 71.44 102 PHE B O 1
ATOM 2216 N N . ARG B 1 109 ? 18.090 -33.188 42.088 1.00 77.12 103 ARG B N 1
ATOM 2217 C CA . ARG B 1 109 ? 16.933 -32.313 42.285 1.00 80.32 103 ARG B CA 1
ATOM 2218 C C . ARG B 1 109 ? 17.153 -31.356 43.477 1.00 81.44 103 ARG B C 1
ATOM 2219 O O . ARG B 1 109 ? 17.515 -31.789 44.564 1.00 82.86 103 ARG B O 1
ATOM 2227 N N . ASP B 1 110 ? 16.939 -30.058 43.234 1.00 81.19 104 ASP B N 1
ATOM 2228 C CA . ASP B 1 110 ? 17.076 -28.968 44.237 1.00 82.89 104 ASP B CA 1
ATOM 2229 C C . ASP B 1 110 ? 18.514 -28.656 44.704 1.00 79.84 104 ASP B C 1
ATOM 2230 O O . ASP B 1 110 ? 18.709 -28.061 45.759 1.00 82.03 104 ASP B O 1
ATOM 2235 N N . ARG B 1 111 ? 19.498 -29.016 43.881 1.00 75.19 105 ARG B N 1
ATOM 2236 C CA . ARG B 1 111 ? 20.906 -28.618 44.078 1.00 73.08 105 ARG B CA 1
ATOM 2237 C C . ARG B 1 111 ? 21.117 -27.110 43.889 1.00 73.78 105 ARG B C 1
ATOM 2238 O O . ARG B 1 111 ? 20.430 -26.280 44.502 1.00 78.13 105 ARG B O 1
ATOM 2240 N N . LEU B 1 119 ? 32.172 -27.363 48.299 1.00 82.79 113 LEU B N 1
ATOM 2241 C CA . LEU B 1 119 ? 32.830 -27.732 47.058 1.00 77.04 113 LEU B CA 1
ATOM 2242 C C . LEU B 1 119 ? 34.363 -27.823 47.203 1.00 77.08 113 LEU B C 1
ATOM 2243 O O . LEU B 1 119 ? 34.945 -27.405 48.205 1.00 81.72 113 LEU B O 1
ATOM 2245 N N . SER B 1 120 ? 34.998 -28.443 46.213 1.00 72.78 114 SER B N 1
ATOM 2246 C CA . SER B 1 120 ? 36.461 -28.453 46.087 1.00 71.31 114 SER B CA 1
ATOM 2247 C C . SER B 1 120 ? 36.812 -27.414 45.019 1.00 66.89 114 SER B C 1
ATOM 2248 O O . SER B 1 120 ? 35.935 -26.936 44.316 1.00 63.27 114 SER B O 1
ATOM 2251 N N . ILE B 1 121 ? 38.095 -27.085 44.908 1.00 66.48 115 ILE B N 1
ATOM 2252 C CA . ILE B 1 121 ? 38.607 -26.186 43.862 1.00 62.91 115 ILE B CA 1
ATOM 2253 C C . ILE B 1 121 ? 38.117 -26.561 42.454 1.00 57.64 115 ILE B C 1
ATOM 2254 O O . ILE B 1 121 ? 37.680 -25.702 41.670 1.00 55.53 115 ILE B O 1
ATOM 2256 N N . GLU B 1 122 ? 38.163 -27.853 42.139 1.00 55.80 116 GLU B N 1
ATOM 2257 C CA . GLU B 1 122 ? 37.838 -28.336 40.800 1.00 51.15 116 GLU B CA 1
ATOM 2258 C C . GLU B 1 122 ? 36.338 -28.241 40.552 1.00 49.64 116 GLU B C 1
ATOM 2259 O O . GLU B 1 122 ? 35.921 -27.802 39.496 1.00 46.40 116 GLU B O 1
ATOM 2265 N N . GLY B 1 123 ? 35.535 -28.642 41.533 1.00 52.52 117 GLY B N 1
ATOM 2266 C CA . GLY B 1 123 ? 34.070 -28.452 41.468 1.00 52.18 117 GLY B CA 1
ATOM 2267 C C . GLY B 1 123 ? 33.641 -27.002 41.293 1.00 50.52 117 GLY B C 1
ATOM 2268 O O . GLY B 1 123 ? 32.718 -26.711 40.549 1.00 47.98 117 GLY B O 1
ATOM 2269 N N . LYS B 1 124 ? 34.289 -26.085 42.003 1.00 52.75 118 LYS B N 1
ATOM 2270 C CA . LYS B 1 124 ? 33.901 -24.664 41.911 1.00 52.79 118 LYS B CA 1
ATOM 2271 C C . LYS B 1 124 ? 34.190 -24.063 40.543 1.00 48.84 118 LYS B C 1
ATOM 2272 O O . LYS B 1 124 ? 33.428 -23.213 40.032 1.00 47.73 118 LYS B O 1
ATOM 2278 N N . VAL B 1 125 ? 35.297 -24.502 39.950 1.00 47.86 119 VAL B N 1
ATOM 2279 C CA . VAL B 1 125 ? 35.705 -24.036 38.613 1.00 44.41 119 VAL B CA 1
ATOM 2280 C C . VAL B 1 125 ? 34.760 -24.535 37.513 1.00 41.20 119 VAL B C 1
ATOM 2281 O O . VAL B 1 125 ? 34.401 -23.805 36.606 1.00 40.17 119 VAL B O 1
ATOM 2285 N N . VAL B 1 126 ? 34.369 -25.793 37.606 1.00 41.49 120 VAL B N 1
ATOM 2286 C CA . VAL B 1 126 ? 33.447 -26.385 36.649 1.00 39.08 120 VAL B CA 1
ATOM 2287 C C . VAL B 1 126 ? 32.065 -25.703 36.707 1.00 38.51 120 VAL B C 1
ATOM 2288 O O . VAL B 1 126 ? 31.452 -25.407 35.675 1.00 35.25 120 VAL B O 1
ATOM 2292 N N . GLN B 1 127 ? 31.604 -25.427 37.922 1.00 41.61 121 GLN B N 1
ATOM 2293 C CA . GLN B 1 127 ? 30.312 -24.767 38.147 1.00 42.39 121 GLN B CA 1
ATOM 2294 C C . GLN B 1 127 ? 30.356 -23.360 37.586 1.00 41.08 121 GLN B C 1
ATOM 2295 O O . GLN B 1 127 ? 29.442 -22.927 36.859 1.00 38.86 121 GLN B O 1
ATOM 2301 N N . ASP B 1 128 ? 31.434 -22.648 37.907 1.00 41.72 122 ASP B N 1
ATOM 2302 C CA . ASP B 1 128 ? 31.622 -21.290 37.394 1.00 41.14 122 ASP B CA 1
ATOM 2303 C C . ASP B 1 128 ? 31.577 -21.261 35.872 1.00 37.37 122 ASP B C 1
ATOM 2304 O O . ASP B 1 128 ? 30.921 -20.424 35.291 1.00 37.94 122 ASP B O 1
ATOM 2309 N N . ALA B 1 129 ? 32.277 -22.197 35.237 1.00 37.31 123 ALA B N 1
ATOM 2310 C CA . ALA B 1 129 ? 32.310 -22.310 33.780 1.00 34.64 123 ALA B CA 1
ATOM 2311 C C . ALA B 1 129 ? 30.909 -22.524 33.240 1.00 33.30 123 ALA B C 1
ATOM 2312 O O . ALA B 1 129 ? 30.532 -21.932 32.239 1.00 31.94 123 ALA B O 1
ATOM 2314 N N . ASP B 1 130 ? 30.140 -23.351 33.942 1.00 34.97 124 ASP B N 1
ATOM 2315 C CA . ASP B 1 130 ? 28.780 -23.703 33.516 1.00 34.68 124 ASP B CA 1
ATOM 2316 C C . ASP B 1 130 ? 27.912 -22.447 33.591 1.00 34.38 124 ASP B C 1
ATOM 2317 O O . ASP B 1 130 ? 27.209 -22.096 32.620 1.00 33.89 124 ASP B O 1
ATOM 2322 N N . ARG B 1 131 ? 28.022 -21.727 34.697 1.00 35.82 125 ARG B N 1
ATOM 2323 C CA . ARG B 1 131 ? 27.228 -20.520 34.901 1.00 36.44 125 ARG B CA 1
ATOM 2324 C C . ARG B 1 131 ? 27.597 -19.350 33.974 1.00 33.80 125 ARG B C 1
ATOM 2325 O O . ARG B 1 131 ? 26.714 -18.613 33.505 1.00 32.88 125 ARG B O 1
ATOM 2333 N N . LEU B 1 132 ? 28.891 -19.169 33.722 1.00 33.93 126 LEU B N 1
ATOM 2334 C CA . LEU B 1 132 ? 29.357 -18.145 32.774 1.00 31.81 126 LEU B CA 1
ATOM 2335 C C . LEU B 1 132 ? 28.737 -18.353 31.410 1.00 30.46 126 LEU B C 1
ATOM 2336 O O . LEU B 1 132 ? 28.367 -17.390 30.758 1.00 30.34 126 LEU B O 1
ATOM 2341 N N . ASP B 1 133 ? 28.588 -19.609 31.010 1.00 30.17 127 ASP B N 1
ATOM 2342 C CA . ASP B 1 133 ? 28.002 -19.933 29.712 1.00 28.39 127 ASP B CA 1
ATOM 2343 C C . ASP B 1 133 ? 26.514 -19.584 29.644 1.00 28.26 127 ASP B C 1
ATOM 2344 O O . ASP B 1 133 ? 25.940 -19.596 28.562 1.00 27.47 127 ASP B O 1
ATOM 2349 N N . ALA B 1 134 ? 25.912 -19.255 30.787 1.00 28.82 128 ALA B N 1
ATOM 2350 C CA . ALA B 1 134 ? 24.499 -18.892 30.872 1.00 28.70 128 ALA B CA 1
ATOM 2351 C C . ALA B 1 134 ? 24.293 -17.363 30.919 1.00 28.48 128 ALA B C 1
ATOM 2352 O O . ALA B 1 134 ? 23.171 -16.907 30.970 1.00 28.63 128 ALA B O 1
ATOM 2354 N N . ILE B 1 135 ? 25.365 -16.590 30.889 1.00 28.53 129 ILE B N 1
ATOM 2355 C CA . ILE B 1 135 ? 25.240 -15.143 30.850 1.00 29.87 129 ILE B CA 1
ATOM 2356 C C . ILE B 1 135 ? 26.006 -14.581 29.674 1.00 28.13 129 ILE B C 1
ATOM 2357 O O . ILE B 1 135 ? 26.633 -15.307 28.927 1.00 26.76 129 ILE B O 1
ATOM 2362 N N . GLY B 1 136 ? 25.945 -13.267 29.524 1.00 29.02 130 GLY B N 1
ATOM 2363 C CA . GLY B 1 136 ? 26.564 -12.590 28.392 1.00 28.09 130 GLY B CA 1
ATOM 2364 C C . GLY B 1 136 ? 25.770 -12.791 27.123 1.00 25.84 130 GLY B C 1
ATOM 2365 O O . GLY B 1 136 ? 24.602 -13.188 27.160 1.00 25.20 130 GLY B O 1
ATOM 2366 N N . ALA B 1 137 ? 26.421 -12.490 26.013 1.00 23.68 131 ALA B N 1
ATOM 2367 C CA . ALA B 1 137 ? 25.867 -12.663 24.698 1.00 23.57 131 ALA B CA 1
ATOM 2368 C C . ALA B 1 137 ? 25.531 -14.114 24.457 1.00 21.79 131 ALA B C 1
ATOM 2369 O O . ALA B 1 137 ? 24.471 -14.419 23.877 1.00 22.05 131 ALA B O 1
ATOM 2371 N N . VAL B 1 138 ? 26.365 -15.035 24.930 1.00 23.26 132 VAL B N 1
ATOM 2372 C CA A VAL B 1 138 ? 26.072 -16.457 24.734 0.50 23.91 132 VAL B CA 1
ATOM 2373 C CA B VAL B 1 138 ? 26.096 -16.474 24.775 0.50 22.66 132 VAL B CA 1
ATOM 2374 C C . VAL B 1 138 ? 24.862 -16.854 25.594 1.00 24.21 132 VAL B C 1
ATOM 2375 O O . VAL B 1 138 ? 23.942 -17.545 25.120 1.00 24.35 132 VAL B O 1
ATOM 2382 N N . GLY B 1 139 ? 24.846 -16.416 26.858 1.00 25.83 133 GLY B N 1
ATOM 2383 C CA . GLY B 1 139 ? 23.702 -16.668 27.733 1.00 26.15 133 GLY B CA 1
ATOM 2384 C C . GLY B 1 139 ? 22.359 -16.177 27.161 1.00 26.32 133 GLY B C 1
ATOM 2385 O O . GLY B 1 139 ? 21.336 -16.872 27.246 1.00 27.27 133 GLY B O 1
ATOM 2386 N N . ILE B 1 140 ? 22.361 -14.990 26.550 1.00 26.62 134 ILE B N 1
ATOM 2387 C CA . ILE B 1 140 ? 21.151 -14.413 25.939 1.00 25.44 134 ILE B CA 1
ATOM 2388 C C . ILE B 1 140 ? 20.676 -15.316 24.781 1.00 24.62 134 ILE B C 1
ATOM 2389 O O . ILE B 1 140 ? 19.512 -15.684 24.679 1.00 24.33 134 ILE B O 1
ATOM 2394 N N . ALA B 1 141 ? 21.606 -15.699 23.924 1.00 24.13 135 ALA B N 1
ATOM 2395 C CA . ALA B 1 141 ? 21.289 -16.609 22.825 1.00 24.34 135 ALA B CA 1
ATOM 2396 C C . ALA B 1 141 ? 20.628 -17.888 23.332 1.00 25.49 135 ALA B C 1
ATOM 2397 O O . ALA B 1 141 ? 19.586 -18.295 22.832 1.00 25.97 135 ALA B O 1
ATOM 2399 N N . ARG B 1 142 ? 21.228 -18.485 24.360 1.00 25.95 136 ARG B N 1
ATOM 2400 C CA . ARG B 1 142 ? 20.755 -19.744 24.894 1.00 27.24 136 ARG B CA 1
ATOM 2401 C C . ARG B 1 142 ?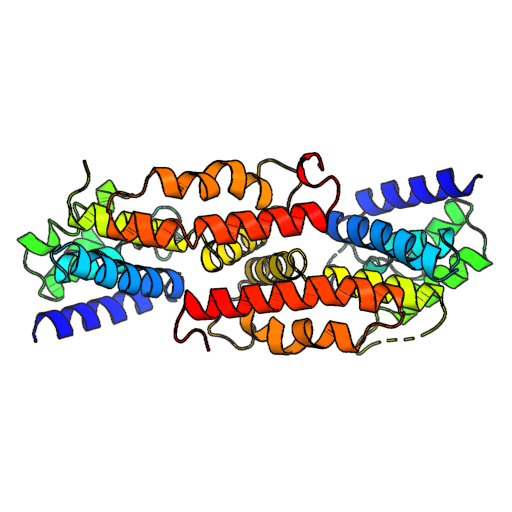 19.370 -19.581 25.483 1.00 28.65 136 ARG B C 1
ATOM 2402 O O . ARG B 1 142 ? 18.528 -20.463 25.331 1.00 31.04 136 ARG B O 1
ATOM 2410 N N . ALA B 1 143 ? 19.111 -18.423 26.105 1.00 28.20 137 ALA B N 1
ATOM 2411 C CA . ALA B 1 143 ? 17.838 -18.163 26.776 1.00 29.49 137 ALA B CA 1
ATOM 2412 C C . ALA B 1 143 ? 16.741 -18.107 25.729 1.00 28.75 137 ALA B C 1
ATOM 2413 O O . ALA B 1 143 ? 15.659 -18.673 25.901 1.00 29.90 137 ALA B O 1
ATOM 2415 N N . PHE B 1 144 ? 17.027 -17.425 24.622 1.00 25.74 138 PHE B N 1
ATOM 2416 C CA . PHE B 1 144 ? 16.049 -17.340 23.569 1.00 25.80 138 PHE B CA 1
ATOM 2417 C C . PHE B 1 144 ? 15.909 -18.668 22.838 1.00 26.95 138 PHE B C 1
ATOM 2418 O O . PHE B 1 144 ? 14.819 -19.051 22.496 1.00 27.80 138 PHE B O 1
ATOM 2426 N N . MET B 1 145 ? 17.012 -19.382 22.632 1.00 27.71 139 MET B N 1
ATOM 2427 C CA . MET B 1 145 ? 16.956 -20.718 22.040 1.00 30.19 139 MET B CA 1
ATOM 2428 C C . MET B 1 145 ? 16.069 -21.652 22.860 1.00 32.85 139 MET B C 1
ATOM 2429 O O . MET B 1 145 ? 15.231 -22.373 22.320 1.00 35.85 139 MET B O 1
ATOM 2434 N N . PHE B 1 146 ? 16.256 -21.653 24.162 1.00 33.10 140 PHE B N 1
ATOM 2435 C CA . PHE B 1 146 ? 15.490 -22.542 25.044 1.00 35.71 140 PHE B CA 1
ATOM 2436 C C . PHE B 1 146 ? 13.987 -22.253 24.909 1.00 37.80 140 PHE B C 1
ATOM 2437 O O . PHE B 1 146 ? 13.137 -23.155 24.848 1.00 40.56 140 PHE B O 1
ATOM 2445 N N . ALA B 1 147 ? 13.676 -20.973 24.852 1.00 36.68 141 ALA B N 1
ATOM 2446 C CA . ALA B 1 147 ? 12.300 -20.505 24.804 1.00 38.05 141 ALA B CA 1
ATOM 2447 C C . ALA B 1 147 ? 11.663 -20.928 23.504 1.00 38.40 141 ALA B C 1
ATOM 2448 O O . ALA B 1 147 ? 10.494 -21.313 23.443 1.00 42.63 141 ALA B O 1
ATOM 2450 N N . GLY B 1 148 ? 12.428 -20.861 22.448 1.00 36.76 142 GLY B N 1
ATOM 2451 C CA . GLY B 1 148 ? 11.950 -21.331 21.160 1.00 38.96 142 GLY B CA 1
ATOM 2452 C C . GLY B 1 148 ? 11.696 -22.826 21.137 1.00 42.53 142 GLY B C 1
ATOM 2453 O O . GLY B 1 148 ? 10.672 -23.287 20.619 1.00 45.91 142 GLY B O 1
ATOM 2454 N N . ALA B 1 149 ? 12.647 -23.577 21.667 1.00 43.44 143 ALA B N 1
ATOM 2455 C CA . ALA B 1 149 ? 12.526 -25.041 21.759 1.00 47.67 143 ALA B CA 1
ATOM 2456 C C . ALA B 1 149 ? 11.286 -25.459 22.551 1.00 52.22 143 ALA B C 1
ATOM 2457 O O . ALA B 1 149 ? 10.578 -26.392 22.160 1.00 56.59 143 ALA B O 1
ATOM 2459 N N . LYS B 1 150 ? 11.023 -24.771 23.654 1.00 52.12 144 LYS B N 1
ATOM 2460 C CA . LYS B 1 150 ? 9.950 -25.171 24.549 1.00 57.28 144 LYS B CA 1
ATOM 2461 C C . LYS B 1 150 ? 8.621 -24.490 24.240 1.00 59.03 144 LYS B C 1
ATOM 2462 O O . LYS B 1 150 ? 7.653 -24.707 24.933 1.00 63.58 144 LYS B O 1
ATOM 2468 N N . GLY B 1 151 ? 8.574 -23.705 23.174 1.00 56.76 145 GLY B N 1
ATOM 2469 C CA . GLY B 1 151 ? 7.336 -23.084 22.744 1.00 58.64 145 GLY B CA 1
ATOM 2470 C C . GLY B 1 151 ? 7.017 -21.846 23.548 1.00 57.39 145 GLY B C 1
ATOM 2471 O O . GLY B 1 151 ? 5.900 -21.343 23.480 1.00 60.50 145 GLY B O 1
ATOM 2472 N N . HIS B 1 152 ? 8.001 -21.336 24.286 1.00 53.73 146 HIS B N 1
ATOM 2473 C CA . HIS B 1 152 ? 7.791 -20.174 25.136 1.00 52.28 146 HIS B CA 1
ATOM 2474 C C . HIS B 1 152 ? 7.995 -18.868 24.361 1.00 48.26 146 HIS B C 1
ATOM 2475 O O . HIS B 1 152 ? 8.722 -18.823 23.369 1.00 44.83 146 HIS B O 1
ATOM 2482 N N . GLY B 1 153 ? 7.360 -17.812 24.860 1.00 56.93 147 GLY B N 1
ATOM 2483 C CA . GLY B 1 153 ? 7.397 -16.503 24.238 1.00 52.46 147 GLY B CA 1
ATOM 2484 C C . GLY B 1 153 ? 8.648 -15.707 24.523 1.00 47.21 147 GLY B C 1
ATOM 2485 O O . GLY B 1 153 ? 9.400 -15.988 25.461 1.00 46.62 147 GLY B O 1
ATOM 2486 N N . LEU B 1 154 ? 8.872 -14.696 23.687 1.00 43.54 148 LEU B N 1
ATOM 2487 C CA . LEU B 1 154 ? 9.984 -13.778 23.864 1.00 39.85 148 LEU B CA 1
ATOM 2488 C C . LEU B 1 154 ? 9.815 -13.005 25.194 1.00 39.61 148 LEU B C 1
ATOM 2489 O O . LEU B 1 154 ? 10.783 -12.827 25.958 1.00 37.86 148 LEU B O 1
ATOM 2494 N N . TYR B 1 155 ? 8.588 -12.516 25.380 1.00 41.75 149 TYR B N 1
ATOM 2495 C CA . TYR B 1 155 ? 8.101 -11.807 26.561 1.00 44.49 149 TYR B CA 1
ATOM 2496 C C . TYR B 1 155 ? 6.586 -12.057 26.643 1.00 49.46 149 TYR B C 1
ATOM 2497 O O . TYR B 1 155 ? 6.030 -12.768 25.808 1.00 50.01 149 TYR B O 1
ATOM 2506 N N . GLY B 1 156 ? 5.940 -11.488 27.657 1.00 54.05 150 GLY B N 1
ATOM 2507 C CA . GLY B 1 156 ? 4.480 -11.577 27.809 1.00 60.36 150 GLY B CA 1
ATOM 2508 C C . GLY B 1 156 ? 3.968 -12.623 28.793 1.00 66.48 150 GLY B C 1
ATOM 2509 O O . GLY B 1 156 ? 2.843 -12.499 29.263 1.00 73.22 150 GLY B O 1
ATOM 2510 N N . ASP B 1 157 ? 4.770 -13.651 29.069 1.00 66.72 151 ASP B N 1
ATOM 2511 C CA . ASP B 1 157 ? 4.513 -14.704 30.087 1.00 72.92 151 ASP B CA 1
ATOM 2512 C C . ASP B 1 157 ? 5.580 -14.710 31.176 1.00 72.11 151 ASP B C 1
ATOM 2513 O O . ASP B 1 157 ? 6.681 -14.256 30.925 1.00 67.17 151 ASP B O 1
ATOM 2518 N N . ASP B 1 158 ? 5.297 -15.315 32.337 1.00 77.32 152 ASP B N 1
ATOM 2519 C CA . ASP B 1 158 ? 6.315 -15.498 33.415 1.00 77.37 152 ASP B CA 1
ATOM 2520 C C . ASP B 1 158 ? 7.298 -16.638 33.066 1.00 73.48 152 ASP B C 1
ATOM 2521 O O . ASP B 1 158 ? 8.376 -16.731 33.662 1.00 71.33 152 ASP B O 1
ATOM 2526 N N . GLN B 1 159 ? 6.940 -17.466 32.079 1.00 72.29 153 GLN B N 1
ATOM 2527 C CA . GLN B 1 159 ? 7.847 -18.503 31.553 1.00 69.32 153 GLN B CA 1
ATOM 2528 C C . GLN B 1 159 ? 8.724 -17.986 30.400 1.00 61.64 153 GLN B C 1
ATOM 2529 O O . GLN B 1 159 ? 9.582 -18.703 29.892 1.00 59.12 153 GLN B O 1
ATOM 2531 N N . SER B 1 160 ? 8.519 -16.733 30.004 1.00 57.55 154 SER B N 1
ATOM 2532 C CA . SER B 1 160 ? 9.226 -16.155 28.869 1.00 50.97 154 SER B CA 1
ATOM 2533 C C . SER B 1 160 ? 10.717 -15.991 29.118 1.00 47.00 154 SER B C 1
ATOM 2534 O O . SER B 1 160 ? 11.187 -16.027 30.259 1.00 47.67 154 SER B O 1
ATOM 2537 N N . ALA B 1 161 ? 11.465 -15.767 28.028 1.00 42.70 155 ALA B N 1
ATOM 2538 C CA . ALA B 1 161 ? 12.894 -15.565 28.121 1.00 38.79 155 ALA B CA 1
ATOM 2539 C C . ALA B 1 161 ? 13.211 -14.297 28.898 1.00 38.14 155 ALA B C 1
ATOM 2540 O O . ALA B 1 161 ? 14.145 -14.261 29.709 1.00 37.44 155 ALA B O 1
ATOM 2542 N N . TYR B 1 162 ? 12.442 -13.245 28.627 1.00 38.76 156 TYR B N 1
ATOM 2543 C CA . TYR B 1 162 ? 12.672 -11.954 29.258 1.00 39.10 156 TYR B CA 1
ATOM 2544 C C . TYR B 1 162 ? 12.567 -12.090 30.769 1.00 42.66 156 TYR B C 1
ATOM 2545 O O . TYR B 1 162 ? 13.354 -11.527 31.502 1.00 44.04 156 TYR B O 1
ATOM 2554 N N . ALA B 1 163 ? 11.599 -12.866 31.223 1.00 46.05 157 ALA B N 1
ATOM 2555 C CA . ALA B 1 163 ? 11.356 -13.078 32.670 1.00 51.03 157 ALA B CA 1
ATOM 2556 C C . ALA B 1 163 ? 12.549 -13.784 33.343 1.00 51.11 157 ALA B C 1
ATOM 2557 O O . ALA B 1 163 ? 12.966 -13.445 34.454 1.00 51.86 157 ALA B O 1
ATOM 2559 N N . HIS B 1 164 ? 13.100 -14.753 32.618 1.00 48.73 158 HIS B N 1
ATOM 2560 C CA . HIS B 1 164 ? 14.175 -15.611 33.093 1.00 49.26 158 HIS B CA 1
ATOM 2561 C C . HIS B 1 164 ? 15.465 -14.765 33.313 1.00 47.19 158 HIS B C 1
ATOM 2562 O O . HIS B 1 164 ? 16.264 -15.084 34.203 1.00 47.99 158 HIS B O 1
ATOM 2569 N N . PHE B 1 165 ? 15.642 -13.660 32.573 1.00 43.31 159 PHE B N 1
ATOM 2570 C CA . PHE B 1 165 ? 16.771 -12.755 32.895 1.00 43.85 159 PHE B CA 1
ATOM 2571 C C . PHE B 1 165 ? 16.733 -12.225 34.328 1.00 48.41 159 PHE B C 1
ATOM 2572 O O . PHE B 1 165 ? 17.755 -12.163 35.018 1.00 50.31 159 PHE B O 1
ATOM 2580 N N . PHE B 1 166 ? 15.546 -11.831 34.768 1.00 51.97 160 PHE B N 1
ATOM 2581 C CA . PHE B 1 166 ? 15.348 -11.309 36.119 1.00 58.00 160 PHE B CA 1
ATOM 2582 C C . PHE B 1 166 ? 15.179 -12.414 37.164 1.00 62.62 160 PHE B C 1
ATOM 2583 O O . PHE B 1 166 ? 15.630 -12.260 38.299 1.00 66.64 160 PHE B O 1
ATOM 2591 N N . HIS B 1 167 ? 14.536 -13.524 36.791 1.00 62.63 161 HIS B N 1
ATOM 2592 C CA . HIS B 1 167 ? 14.402 -14.676 37.695 1.00 67.12 161 HIS B CA 1
ATOM 2593 C C . HIS B 1 167 ? 15.769 -15.290 38.014 1.00 65.19 161 HIS B C 1
ATOM 2594 O O . HIS B 1 167 ? 16.002 -15.720 39.121 1.00 69.93 161 HIS B O 1
ATOM 2601 N N . LYS B 1 168 ? 16.679 -15.312 37.044 1.00 59.46 162 LYS B N 1
ATOM 2602 C CA . LYS B 1 168 ? 17.898 -16.121 37.170 1.00 58.15 162 LYS B CA 1
ATOM 2603 C C . LYS B 1 168 ? 19.155 -15.436 36.631 1.00 52.72 162 LYS B C 1
ATOM 2604 O O . LYS B 1 168 ? 20.115 -15.220 37.366 1.00 53.74 162 LYS B O 1
ATOM 2610 N N . LEU B 1 169 ? 19.153 -15.072 35.359 1.00 47.57 163 LEU B N 1
ATOM 2611 C CA . LEU B 1 169 ? 20.426 -14.773 34.700 1.00 43.82 163 LEU B CA 1
ATOM 2612 C C . LEU B 1 169 ? 21.157 -13.585 35.354 1.00 46.06 163 LEU B C 1
ATOM 2613 O O . LEU B 1 169 ? 22.387 -13.647 35.553 1.00 45.27 163 LEU B O 1
ATOM 2618 N N . LEU B 1 170 ? 20.405 -12.560 35.769 1.00 48.75 164 LEU B N 1
ATOM 2619 C CA . LEU B 1 170 ? 21.024 -11.316 36.229 1.00 51.23 164 LEU B CA 1
ATOM 2620 C C . LEU B 1 170 ? 21.580 -11.429 37.645 1.00 56.05 164 LEU B C 1
ATOM 2621 O O . LEU B 1 170 ? 22.188 -10.481 38.138 1.00 59.31 164 LEU B O 1
ATOM 2626 N N . ARG B 1 171 ? 21.354 -12.573 38.302 1.00 57.94 165 ARG B N 1
ATOM 2627 C CA . ARG B 1 171 ? 21.849 -12.841 39.662 1.00 62.74 165 ARG B CA 1
ATOM 2628 C C . ARG B 1 171 ? 23.094 -13.726 39.682 1.00 60.43 165 ARG B C 1
ATOM 2629 O O . ARG B 1 171 ? 23.778 -13.828 40.696 1.00 63.71 165 ARG B O 1
ATOM 2633 N N . LEU B 1 172 ? 23.349 -14.413 38.580 1.00 54.47 166 LEU B N 1
ATOM 2634 C CA . LEU B 1 172 ? 24.421 -15.412 38.501 1.00 53.05 166 LEU B CA 1
ATOM 2635 C C . LEU B 1 172 ? 25.800 -14.850 38.855 1.00 54.25 166 LEU B C 1
ATOM 2636 O O . LEU B 1 172 ? 26.572 -15.508 39.551 1.00 56.10 166 LEU B O 1
ATOM 2641 N N . ILE B 1 173 ? 26.087 -13.618 38.443 1.00 53.93 167 ILE B N 1
ATOM 2642 C CA . ILE B 1 173 ? 27.373 -12.998 38.783 1.00 56.86 167 ILE B CA 1
ATOM 2643 C C . ILE B 1 173 ? 27.650 -13.054 40.295 1.00 63.37 167 ILE B C 1
ATOM 2644 O O . ILE B 1 173 ? 28.762 -13.388 40.707 1.00 64.31 167 ILE B O 1
ATOM 2649 N N . ASP B 1 174 ? 26.619 -12.780 41.093 1.00 67.68 168 ASP B N 1
ATOM 2650 C CA . ASP B 1 174 ? 26.723 -12.783 42.555 1.00 76.08 168 ASP B CA 1
ATOM 2651 C C . ASP B 1 174 ? 26.835 -14.184 43.146 1.00 76.67 168 ASP B C 1
ATOM 2652 O O . ASP B 1 174 ? 26.871 -14.317 44.349 1.00 82.46 168 ASP B O 1
ATOM 2657 N N . MET B 1 175 ? 26.834 -15.228 42.321 1.00 71.24 169 MET B N 1
ATOM 2658 C CA . MET B 1 175 ? 26.961 -16.596 42.839 1.00 72.90 169 MET B CA 1
ATOM 2659 C C . MET B 1 175 ? 28.241 -17.277 42.355 1.00 67.98 169 MET B C 1
ATOM 2660 O O . MET B 1 175 ? 28.456 -18.448 42.615 1.00 69.15 169 MET B O 1
ATOM 2665 N N . MET B 1 176 ? 29.108 -16.537 41.686 1.00 63.49 170 MET B N 1
ATOM 2666 C CA . MET B 1 176 ? 30.330 -17.118 41.163 1.00 59.65 170 MET B CA 1
ATOM 2667 C C . MET B 1 176 ? 31.251 -17.448 42.329 1.00 64.33 170 MET B C 1
ATOM 2668 O O . MET B 1 176 ? 31.290 -16.725 43.327 1.00 69.72 170 MET B O 1
ATOM 2673 N N . ASN B 1 177 ? 31.975 -18.557 42.199 1.00 62.45 171 ASN B N 1
ATOM 2674 C CA . ASN B 1 177 ? 32.804 -19.087 43.272 1.00 66.00 171 ASN B CA 1
ATOM 2675 C C . ASN B 1 177 ? 34.200 -18.481 43.391 1.00 67.13 171 ASN B C 1
ATOM 2676 O O . ASN B 1 177 ? 34.700 -18.266 44.514 1.00 72.53 171 ASN B O 1
ATOM 2681 N N . THR B 1 178 ? 34.849 -18.281 42.248 1.00 61.91 172 THR B N 1
ATOM 2682 C CA . THR B 1 178 ? 36.273 -17.925 42.189 1.00 63.02 172 THR B CA 1
ATOM 2683 C C . THR B 1 178 ? 36.473 -16.493 41.715 1.00 63.45 172 THR B C 1
ATOM 2684 O O . THR B 1 178 ? 35.651 -15.967 40.948 1.00 60.11 172 THR B O 1
ATOM 2688 N N . ASP B 1 179 ? 37.573 -15.866 42.122 1.00 67.52 173 ASP B N 1
ATOM 2689 C CA . ASP B 1 179 ? 37.880 -14.506 41.655 1.00 69.45 173 ASP B CA 1
ATOM 2690 C C . ASP B 1 179 ? 37.966 -14.435 40.120 1.00 64.59 173 ASP B C 1
ATOM 2691 O O . ASP B 1 179 ? 37.499 -13.467 39.509 1.00 63.98 173 ASP B O 1
ATOM 2696 N N . THR B 1 180 ? 38.536 -15.468 39.501 1.00 61.98 174 THR B N 1
ATOM 2697 C CA . THR B 1 180 ? 38.710 -15.473 38.058 1.00 58.78 174 THR B CA 1
ATOM 2698 C C . THR B 1 180 ? 37.354 -15.480 37.339 1.00 54.30 174 THR B C 1
ATOM 2699 O O . THR B 1 180 ? 37.155 -14.729 36.369 1.00 54.11 174 THR B O 1
ATOM 2703 N N . ALA B 1 181 ? 36.409 -16.295 37.805 1.00 52.53 175 ALA B N 1
ATOM 2704 C CA . ALA B 1 181 ? 35.059 -16.308 37.189 1.00 49.24 175 ALA B CA 1
ATOM 2705 C C . ALA B 1 181 ? 34.317 -14.977 37.422 1.00 50.82 175 ALA B C 1
ATOM 2706 O O . ALA B 1 181 ? 33.612 -14.491 36.544 1.00 47.43 175 ALA B O 1
ATOM 2708 N N . ARG B 1 182 ? 34.483 -14.383 38.601 1.00 56.73 176 ARG B N 1
ATOM 2709 C CA . ARG B 1 182 ? 33.866 -13.071 38.895 1.00 60.56 176 ARG B CA 1
ATOM 2710 C C . ARG B 1 182 ? 34.334 -11.995 37.925 1.00 60.91 176 ARG B C 1
ATOM 2711 O O . ARG B 1 182 ? 33.539 -11.180 37.449 1.00 59.60 176 ARG B O 1
ATOM 2719 N N . GLU B 1 183 ? 35.628 -12.033 37.628 1.00 63.31 177 GLU B N 1
ATOM 2720 C CA . GLU B 1 183 ? 36.283 -11.141 36.655 1.00 64.98 177 GLU B CA 1
ATOM 2721 C C . GLU B 1 183 ? 35.621 -11.286 35.278 1.00 59.53 177 GLU B C 1
ATOM 2722 O O . GLU B 1 183 ? 35.108 -10.316 34.700 1.00 59.30 177 GLU B O 1
ATOM 2728 N N . LEU B 1 184 ? 35.630 -12.507 34.760 1.00 55.61 178 LEU B N 1
ATOM 2729 C CA . LEU B 1 184 ? 34.995 -12.797 33.470 1.00 51.99 178 LEU B CA 1
ATOM 2730 C C . LEU B 1 184 ? 33.526 -12.400 33.471 1.00 49.02 178 LEU B C 1
ATOM 2731 O O . LEU B 1 184 ? 33.018 -11.865 32.488 1.00 48.39 178 LEU B O 1
ATOM 2736 N N . ALA B 1 185 ? 32.843 -12.650 34.578 1.00 49.16 179 ALA B N 1
ATOM 2737 C CA . ALA B 1 185 ? 31.416 -12.323 34.684 1.00 47.67 179 ALA B CA 1
ATOM 2738 C C . ALA B 1 185 ? 31.106 -10.837 34.477 1.00 49.87 179 ALA B C 1
ATOM 2739 O O . ALA B 1 185 ? 30.118 -10.489 33.820 1.00 47.24 179 ALA B O 1
ATOM 2741 N N . GLU B 1 186 ? 31.925 -9.968 35.056 1.00 55.06 180 GLU B N 1
ATOM 2742 C CA . GLU B 1 186 ? 31.656 -8.529 35.023 1.00 58.67 180 GLU B CA 1
ATOM 2743 C C . GLU B 1 186 ? 31.331 -8.072 33.603 1.00 55.46 180 GLU B C 1
ATOM 2744 O O . GLU B 1 186 ? 30.312 -7.439 33.384 1.00 54.88 180 GLU B O 1
ATOM 2750 N N . GLU B 1 187 ? 32.175 -8.420 32.637 1.00 53.92 181 GLU B N 1
ATOM 2751 C CA . GLU B 1 187 ? 31.951 -8.021 31.235 1.00 52.20 181 GLU B CA 1
ATOM 2752 C C . GLU B 1 187 ? 30.669 -8.628 30.639 1.00 46.15 181 GLU B C 1
ATOM 2753 O O . GLU B 1 187 ? 29.925 -7.959 29.902 1.00 44.02 181 GLU B O 1
ATOM 2759 N N . ARG B 1 188 ? 30.439 -9.909 30.925 1.00 41.99 182 ARG B N 1
ATOM 2760 C CA . ARG B 1 188 ? 29.265 -10.603 30.393 1.00 37.80 182 ARG B CA 1
ATOM 2761 C C . ARG B 1 188 ? 27.984 -10.053 31.032 1.00 37.54 182 ARG B C 1
ATOM 2762 O O . ARG B 1 188 ? 27.001 -9.756 30.330 1.00 36.74 182 ARG B O 1
ATOM 2770 N N . HIS B 1 189 ? 28.002 -9.870 32.347 1.00 39.94 183 HIS B N 1
ATOM 2771 C CA . HIS B 1 189 ? 26.880 -9.222 33.045 1.00 41.18 183 HIS B CA 1
ATOM 2772 C C . HIS B 1 189 ? 26.547 -7.822 32.488 1.00 42.07 183 HIS B C 1
ATOM 2773 O O . HIS B 1 189 ? 25.400 -7.555 32.096 1.00 38.79 183 HIS B O 1
ATOM 2780 N N . GLU B 1 190 ? 27.536 -6.932 32.460 1.00 44.97 184 GLU B N 1
ATOM 2781 C CA . GLU B 1 190 ? 27.349 -5.598 31.857 1.00 47.19 184 GLU B CA 1
ATOM 2782 C C . GLU B 1 190 ? 26.720 -5.643 30.450 1.00 42.62 184 GLU B C 1
ATOM 2783 O O . GLU B 1 190 ? 25.804 -4.866 30.122 1.00 41.66 184 GLU B O 1
ATOM 2789 N N . PHE B 1 191 ? 27.204 -6.550 29.606 1.00 39.12 185 PHE B N 1
ATOM 2790 C CA . PHE B 1 191 ? 26.658 -6.633 28.270 1.00 36.70 185 PHE B CA 1
ATOM 2791 C C . PHE B 1 191 ? 25.172 -7.056 28.288 1.00 33.77 185 PHE B C 1
ATOM 2792 O O . PHE B 1 191 ? 24.369 -6.470 27.593 1.00 30.77 185 PHE B O 1
ATOM 2800 N N . MET B 1 192 ? 24.812 -8.053 29.098 1.00 33.03 186 MET B N 1
ATOM 2801 C CA . MET B 1 192 ? 23.402 -8.510 29.193 1.00 32.32 186 MET B CA 1
ATOM 2802 C C . MET B 1 192 ? 22.518 -7.336 29.588 1.00 35.11 186 MET B C 1
ATOM 2803 O O . MET B 1 192 ? 21.352 -7.268 29.194 1.00 33.83 186 MET B O 1
ATOM 2808 N N . LEU B 1 193 ? 23.063 -6.433 30.402 1.00 38.56 187 LEU B N 1
ATOM 2809 C CA . LEU B 1 193 ? 22.312 -5.263 30.841 1.00 42.32 187 LEU B CA 1
ATOM 2810 C C . LEU B 1 193 ? 22.075 -4.291 29.710 1.00 41.42 187 LEU B C 1
ATOM 2811 O O . LEU B 1 193 ? 20.988 -3.784 29.567 1.00 41.57 187 LEU B O 1
ATOM 2816 N N . GLN B 1 194 ? 23.098 -4.038 28.905 1.00 41.07 188 GLN B N 1
ATOM 2817 C CA . GLN B 1 194 ? 22.949 -3.180 27.739 1.00 41.56 188 GLN B CA 1
ATOM 2818 C C . GLN B 1 194 ? 21.955 -3.823 26.773 1.00 36.85 188 GLN B C 1
ATOM 2819 O O . GLN B 1 194 ? 21.150 -3.115 26.152 1.00 36.87 188 GLN B O 1
ATOM 2825 N N . TYR B 1 195 ? 21.975 -5.158 26.703 1.00 32.41 189 TYR B N 1
ATOM 2826 C CA . TYR B 1 195 ? 21.038 -5.903 25.833 1.00 30.20 189 TYR B CA 1
ATOM 2827 C C . TYR B 1 195 ? 19.601 -5.681 26.308 1.00 30.20 189 TYR B C 1
ATOM 2828 O O . TYR B 1 195 ? 18.759 -5.352 25.504 1.00 29.43 189 TYR B O 1
ATOM 2837 N N . ILE B 1 196 ? 19.341 -5.898 27.596 1.00 31.12 190 ILE B N 1
ATOM 2838 C CA . ILE B 1 196 ? 18.002 -5.719 28.161 1.00 33.16 190 ILE B CA 1
ATOM 2839 C C . ILE B 1 196 ? 17.487 -4.280 27.982 1.00 35.67 190 ILE B C 1
ATOM 2840 O O . ILE B 1 196 ? 16.364 -4.067 27.558 1.00 35.77 190 ILE B O 1
ATOM 2845 N N . ARG B 1 197 ? 18.337 -3.301 28.270 1.00 38.29 191 ARG B N 1
ATOM 2846 C CA . ARG B 1 197 ? 18.015 -1.900 28.078 1.00 41.06 191 ARG B CA 1
ATOM 2847 C C . ARG B 1 197 ? 17.576 -1.637 26.628 1.00 39.33 191 ARG B C 1
ATOM 2848 O O . ARG B 1 197 ? 16.580 -0.930 26.361 1.00 39.05 191 ARG B O 1
ATOM 2850 N N . GLN B 1 198 ? 18.325 -2.206 25.685 1.00 36.32 192 GLN B N 1
ATOM 2851 C CA . GLN B 1 198 ? 17.994 -2.019 24.291 1.00 36.17 192 GLN B CA 1
ATOM 2852 C C . GLN B 1 198 ? 16.688 -2.715 23.917 1.00 34.13 192 GLN B C 1
ATOM 2853 O O . GLN B 1 198 ? 15.836 -2.131 23.236 1.00 33.88 192 GLN B O 1
ATOM 2859 N N . LEU B 1 199 ? 16.529 -3.959 24.373 1.00 32.34 193 LEU B N 1
ATOM 2860 C CA . LEU B 1 199 ? 15.299 -4.699 24.108 1.00 31.40 193 LEU B CA 1
ATOM 2861 C C . LEU B 1 199 ? 14.074 -3.937 24.629 1.00 33.66 193 LEU B C 1
ATOM 2862 O O . LEU B 1 199 ? 13.064 -3.804 23.937 1.00 33.08 193 LEU B O 1
ATOM 2867 N N . GLU B 1 200 ? 14.189 -3.432 25.863 1.00 36.41 194 GLU B N 1
ATOM 2868 C CA . GLU B 1 200 ? 13.147 -2.616 26.485 1.00 39.75 194 GLU B CA 1
ATOM 2869 C C . GLU B 1 200 ? 12.887 -1.331 25.712 1.00 42.27 194 GLU B C 1
ATOM 2870 O O . GLU B 1 200 ? 11.757 -0.868 25.650 1.00 44.00 194 GLU B O 1
ATOM 2876 N N . LYS B 1 201 ? 13.908 -0.776 25.071 1.00 43.19 195 LYS B N 1
ATOM 2877 C CA . LYS B 1 201 ? 13.726 0.406 24.230 1.00 46.18 195 LYS B CA 1
ATOM 2878 C C . LYS B 1 201 ? 13.044 0.042 22.915 1.00 44.40 195 LYS B C 1
ATOM 2879 O O . LYS B 1 201 ? 12.169 0.778 22.450 1.00 46.45 195 LYS B O 1
ATOM 2885 N N . ASP B 1 202 ? 13.408 -1.096 22.329 1.00 39.93 196 ASP B N 1
ATOM 2886 C CA . ASP B 1 202 ? 12.775 -1.520 21.068 1.00 39.07 196 ASP B CA 1
ATOM 2887 C C . ASP B 1 202 ? 11.263 -1.894 21.256 1.00 38.43 196 ASP B C 1
ATOM 2888 O O . ASP B 1 202 ? 10.431 -1.716 20.344 1.00 37.17 196 ASP B O 1
ATOM 2893 N N . ILE B 1 203 ? 10.930 -2.399 22.452 1.00 37.92 197 ILE B N 1
ATOM 2894 C CA . ILE B 1 203 ? 9.590 -2.907 22.767 1.00 37.94 197 ILE B CA 1
ATOM 2895 C C . ILE B 1 203 ? 9.071 -2.185 24.016 1.00 42.54 197 ILE B C 1
ATOM 2896 O O . ILE B 1 203 ? 9.160 -2.729 25.134 1.00 42.60 197 ILE B O 1
ATOM 2901 N N . PRO B 1 204 ? 8.560 -0.946 23.851 1.00 46.53 198 PRO B N 1
ATOM 2902 C CA . PRO B 1 204 ? 8.025 -0.242 25.025 1.00 51.49 198 PRO B CA 1
ATOM 2903 C C . PRO B 1 204 ? 6.832 -1.028 25.532 1.00 53.18 198 PRO B C 1
ATOM 2904 O O . PRO B 1 204 ? 6.034 -1.493 24.730 1.00 52.93 198 PRO B O 1
ATOM 2908 N N . GLY B 1 205 ? 6.723 -1.215 26.833 1.00 56.07 199 GLY B N 1
ATOM 2909 C CA . GLY B 1 205 ? 5.662 -2.073 27.358 1.00 58.47 199 GLY B CA 1
ATOM 2910 C C . GLY B 1 205 ? 5.940 -3.570 27.214 1.00 54.98 199 GLY B C 1
ATOM 2911 O O . GLY B 1 205 ? 5.015 -4.388 27.253 1.00 56.87 199 GLY B O 1
ATOM 2912 N N . ILE B 1 206 ? 7.207 -3.928 27.041 1.00 50.60 200 ILE B N 1
ATOM 2913 C CA . ILE B 1 206 ? 7.630 -5.325 27.151 1.00 48.53 200 ILE B CA 1
ATOM 2914 C C . ILE B 1 206 ? 7.333 -5.931 28.542 1.00 53.14 200 ILE B C 1
ATOM 2915 O O . ILE B 1 206 ? 7.159 -7.146 28.645 1.00 53.79 200 ILE B O 1
ATOM 2920 N N . ASP B 1 207 ? 7.265 -5.096 29.584 1.00 58.07 201 ASP B N 1
ATOM 2921 C CA . ASP B 1 207 ? 7.123 -5.563 31.004 1.00 63.43 201 ASP B CA 1
ATOM 2922 C C . ASP B 1 207 ? 5.709 -5.920 31.428 1.00 68.33 201 ASP B C 1
ATOM 2923 O O . ASP B 1 207 ? 4.779 -5.698 30.677 1.00 69.69 201 ASP B O 1
#

Secondary structure (DSSP, 8-state):
-HHHHHHHHHHHHHHHHH--HHHHHHHHHHHHHHHHHHT--HHHHHHHHHHTTTT-TTS-TTT---HHHHHHHHHHTT--HHHHHHHHHHHHHH----HHHHHHHHHHHHTTSHHHHHHHHHHHHHHHT--SSSSTTSHHHHHHHTGGGGGGG--SHHHHHHHHHHHHHHHHHHHHHHHHSTTTTT--/-THHHHHHHHHHHHHHH--HHHHHHHHHHHHHHHHHTT--HHHHHHHHHHTTTT-SS-------HHHHHHHHHHTT--HHHHHHHHHHHHHHSSTT---HHHHHHHHHHHHTTSHHHHHHHHHHHHHHTT--SSSSTTSHHHHHHHTGGGGGGG--SHHHHHHHHHHHHHHHHHHHHHHHHSTT--

B-factor: mean 43.94, std 21.33, range [16.57, 163.66]

Foldseek 3Di:
DLLVVLLVVLLVVLVVLPCVNVLLVQLLVQLLVQCVVVVHDNSLLNNLSNCLCLQQPPDDPSRRDDLVVSLVVSVVSPNDNVSSVLSSQLNVVVVVRDPSSLSSNLSSLLCCFAPNVLVVLVVVCVVVVHDCAADCSHSLVCCVPPNLCSLVVRDDPVSNVSSVVRSVNRVVVNVVCCVVDPCRVPHD/DCLVVLLVVLLVVLVVLDVSVLLVQLLVQLLVVCVVLVHDNSLLNSLSNCLPQQAPVDDVRRDDLVVQLVVSVVSVHDPVSSVQSSVLSVQRHDPPHDDSSSLSSVLSSLLCCFAPNVLVVLQVVCVVVVHDCADDCSHSLVCCVVPNLCSLVVRDDPVSVVSVVVRNVRVVVVNVVVCVVDPVSD

Radius of gyration: 24.75 Å; Cα contacts (8 Å, |Δi|>4): 514; chains: 2; bounding box: 69×59×54 Å

CATH classification: 1.10.472.50 (+1 more: 1.20.58.1910)

Sequence (374 aa):
MTELKQADQIRTWVQSVLTDWLHISRVADLAVYIGEKENADLFIVETAALVHDLIDVKLPDTIRLSVSEVYNQLVTFGIGKEDADRRVIHHIITKMSPLSIEGKVVQDADRLDAIGAVGIARAFMFAGAKGHGLYGDDQSAYAHFFHKLLRLIDMMNTDTARELAEEERHEFMLQYIRQLEKDIPGIDAKTMTELKQADQIRTWVQSVLDWLHISRVADLAVYIGEKENADLFIVETAALVHDLIDVKLPTIRLSVSEVYNQLVTFGIGKEDADRVIHIITKMSFRDRLSIEGKVVQDADRLDAIGAVVGIARAFMFAGAKGHGLYGDDQSAYAHFFHKLLRLIDMMNTDTARELAEERHEFMLQYIRQLEKDIPGID

Nearest PDB structures (foldseek):
  5ihy-assembly1_A  TM=1.001E+00  e=5.556E-25  Bacillus subtilis
  5dqw-assembly1_A  TM=1.001E+00  e=5.620E-24  Bacillus subtilis
  5ihy-assembly1_B  TM=9.811E-01  e=1.087E-22  Bacillus subtilis
  5dqv-assembly1_B  TM=9.780E-01  e=2.773E-21  Bacillus subtilis
  5dqw-assembly1_B  TM=9.644E-01  e=3.112E-19  Bacillus subtilis